Protein AF-A0A954NL88-F1 (afdb_monomer)

Structure (mmCIF, N/CA/C/O backbone):
data_AF-A0A954NL88-F1
#
_entry.id   AF-A0A954NL88-F1
#
loop_
_atom_site.group_PDB
_atom_site.id
_atom_site.type_symbol
_atom_site.label_atom_id
_atom_site.label_alt_id
_atom_site.label_comp_id
_atom_site.label_asym_id
_atom_site.label_entity_id
_atom_site.label_seq_id
_atom_site.pdbx_PDB_ins_code
_atom_site.Cartn_x
_atom_site.Cartn_y
_atom_site.Cartn_z
_atom_site.occupancy
_atom_site.B_iso_or_equiv
_atom_site.auth_seq_id
_atom_site.auth_comp_id
_atom_site.auth_asym_id
_atom_site.auth_atom_id
_atom_site.pdbx_PDB_model_num
ATOM 1 N N . MET A 1 1 ? -33.142 26.966 -63.218 1.00 42.19 1 MET A N 1
ATOM 2 C CA . MET A 1 1 ? -33.470 25.657 -62.617 1.00 42.19 1 MET A CA 1
ATOM 3 C C . MET A 1 1 ? -32.151 24.914 -62.505 1.00 42.19 1 MET A C 1
ATOM 5 O O . MET A 1 1 ? -31.825 24.107 -63.358 1.00 42.19 1 MET A O 1
ATOM 9 N N . GLU A 1 2 ? -31.343 25.291 -61.519 1.00 34.19 2 GLU A N 1
ATOM 10 C CA . GLU A 1 2 ? -30.040 24.679 -61.254 1.00 34.19 2 GLU A CA 1
ATOM 11 C C . GLU A 1 2 ? -30.130 24.055 -59.866 1.00 34.19 2 GLU A C 1
ATOM 13 O O . GLU A 1 2 ? -30.469 24.725 -58.891 1.00 34.19 2 GLU A O 1
ATOM 18 N N . ARG A 1 3 ? -29.964 22.731 -59.816 1.00 39.09 3 ARG A N 1
ATOM 19 C CA . ARG A 1 3 ? -29.959 21.953 -58.579 1.00 39.09 3 ARG A CA 1
ATOM 20 C C . ARG A 1 3 ? -28.646 22.237 -57.861 1.00 39.09 3 ARG A C 1
ATOM 22 O O . ARG A 1 3 ? -27.588 21.865 -58.357 1.00 39.09 3 ARG A O 1
ATOM 29 N N . THR A 1 4 ? -28.728 22.873 -56.702 1.00 38.91 4 THR A N 1
ATOM 30 C CA . THR A 1 4 ? -27.617 22.982 -55.759 1.00 38.91 4 THR A CA 1
ATOM 31 C C . THR A 1 4 ? -27.271 21.598 -55.194 1.00 38.91 4 THR A C 1
ATOM 33 O O . THR A 1 4 ? -28.182 20.835 -54.854 1.00 38.91 4 THR A O 1
ATOM 36 N N . PRO A 1 5 ? -25.978 21.237 -55.103 1.00 39.19 5 PRO A N 1
ATOM 37 C CA . PRO A 1 5 ? -25.562 19.984 -54.494 1.00 39.19 5 PRO A CA 1
ATOM 38 C C . PRO A 1 5 ? -25.794 20.038 -52.979 1.00 39.19 5 PRO A C 1
ATOM 40 O O . PRO A 1 5 ? -25.534 21.040 -52.312 1.00 39.19 5 PRO A O 1
ATOM 43 N N . ARG A 1 6 ? -26.350 18.945 -52.460 1.00 36.62 6 ARG A N 1
ATOM 44 C CA . ARG A 1 6 ? -26.716 18.736 -51.059 1.00 36.62 6 ARG A CA 1
ATOM 45 C C . ARG A 1 6 ? -25.432 18.515 -50.253 1.00 36.62 6 ARG A C 1
ATOM 47 O O . ARG A 1 6 ? -24.749 17.527 -50.494 1.00 36.62 6 ARG A O 1
ATOM 54 N N . ARG A 1 7 ? -25.108 19.443 -49.344 1.00 39.22 7 ARG A N 1
ATOM 55 C CA . ARG A 1 7 ? -24.035 19.281 -48.349 1.00 39.22 7 ARG A CA 1
ATOM 56 C C . ARG A 1 7 ? -24.346 18.074 -47.463 1.00 39.22 7 ARG A C 1
ATOM 58 O O . ARG A 1 7 ? -25.480 17.934 -47.001 1.00 39.22 7 ARG A O 1
ATOM 65 N N . ASP A 1 8 ? -23.348 17.217 -47.293 1.00 43.41 8 ASP A N 1
ATOM 66 C CA . ASP A 1 8 ? -23.372 16.099 -46.359 1.00 43.41 8 ASP A CA 1
ATOM 67 C C . ASP A 1 8 ? -23.259 16.636 -44.923 1.00 43.41 8 ASP A C 1
ATOM 69 O O . ASP A 1 8 ? -22.597 17.645 -44.687 1.00 43.41 8 ASP A O 1
ATOM 73 N N . SER A 1 9 ? -23.971 16.023 -43.980 1.00 39.44 9 SER A N 1
ATOM 74 C CA . SER A 1 9 ? -24.297 16.643 -42.675 1.00 39.44 9 SER A CA 1
ATOM 75 C C . SER A 1 9 ? -23.364 16.212 -41.541 1.00 39.44 9 SER A C 1
ATOM 77 O O . SER A 1 9 ? -23.697 16.420 -40.378 1.00 39.44 9 SER A O 1
ATOM 79 N N . LEU A 1 10 ? -22.242 15.563 -41.859 1.00 41.69 10 LEU A N 1
ATOM 80 C CA . LEU A 1 10 ? -21.414 14.853 -40.877 1.00 41.69 10 LEU A CA 1
ATOM 81 C C . LEU A 1 10 ? -19.963 15.337 -40.775 1.00 41.69 10 LEU A C 1
ATOM 83 O O . LEU A 1 10 ? -19.187 14.705 -40.075 1.00 41.69 10 LEU A O 1
ATOM 87 N N . ASN A 1 11 ? -19.606 16.463 -41.393 1.00 38.25 11 ASN A N 1
ATOM 88 C CA . ASN A 1 11 ? -18.331 17.128 -41.115 1.00 38.25 11 ASN A CA 1
ATOM 89 C C . ASN A 1 11 ? -18.531 18.648 -41.111 1.00 38.25 11 ASN A C 1
ATOM 91 O O . ASN A 1 11 ? -18.667 19.242 -42.186 1.00 38.25 11 ASN A O 1
ATOM 95 N N . PRO A 1 12 ? -18.618 19.299 -39.939 1.00 43.09 12 PRO A N 1
ATOM 96 C CA . PRO A 1 12 ? -18.244 20.698 -39.858 1.00 43.09 12 PRO A CA 1
ATOM 97 C C . PRO A 1 12 ? -16.713 20.766 -39.978 1.00 43.09 12 PRO A C 1
ATOM 99 O O . PRO A 1 12 ? -16.024 19.966 -39.360 1.00 43.09 12 PRO A O 1
ATOM 102 N N . ASP A 1 13 ? -16.213 21.711 -40.770 1.00 41.19 13 ASP A N 1
ATOM 103 C CA . ASP A 1 13 ? -14.803 22.135 -40.833 1.00 41.19 13 ASP A CA 1
ATOM 104 C C . ASP A 1 13 ? -13.942 21.466 -41.934 1.00 41.19 13 ASP A C 1
ATOM 106 O O . ASP A 1 13 ? -13.023 20.695 -41.679 1.00 41.19 13 ASP A O 1
ATOM 110 N N . ASP A 1 14 ? -14.206 21.844 -43.194 1.00 46.69 14 ASP A N 1
ATOM 111 C CA . ASP A 1 14 ? -13.286 21.705 -44.346 1.00 46.69 14 ASP A CA 1
ATOM 112 C C . ASP A 1 14 ? -12.764 23.095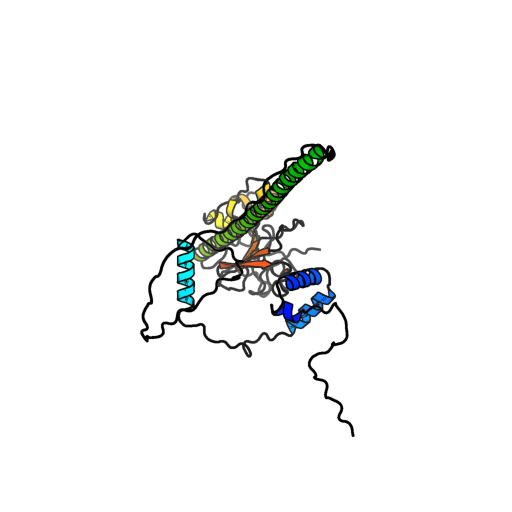 -44.770 1.00 46.69 14 ASP A C 1
ATOM 114 O O . ASP A 1 14 ? -12.783 23.494 -45.937 1.00 46.69 14 ASP A O 1
ATOM 118 N N . ASP A 1 15 ? -12.349 23.889 -43.779 1.00 39.59 15 ASP A N 1
ATOM 119 C CA . ASP A 1 15 ? -12.027 25.304 -43.955 1.00 39.59 15 ASP A CA 1
ATOM 120 C C . ASP A 1 15 ? -10.807 25.699 -43.094 1.00 39.59 15 ASP A C 1
ATOM 122 O O . ASP A 1 15 ? -10.872 26.596 -42.266 1.00 39.59 15 ASP A O 1
ATOM 126 N N . GLY A 1 16 ? -9.666 25.033 -43.296 1.00 42.19 16 GLY A N 1
ATOM 127 C CA . GLY A 1 16 ? -8.336 25.570 -42.982 1.00 42.19 16 GLY A CA 1
ATOM 128 C C . GLY A 1 16 ? -8.066 26.049 -41.549 1.00 42.19 16 GLY A C 1
ATOM 129 O O . GLY A 1 16 ? -7.924 27.246 -41.324 1.00 42.19 16 GLY A O 1
ATOM 130 N N . GLU A 1 17 ? -7.786 25.126 -40.629 1.00 40.44 17 GLU A N 1
ATOM 131 C CA . GLU A 1 17 ? -7.049 25.442 -39.401 1.00 40.44 17 GLU A CA 1
ATOM 132 C C . GLU A 1 17 ? -6.153 24.256 -39.030 1.00 40.44 17 GLU A C 1
ATOM 134 O O . GLU A 1 17 ? -6.605 23.140 -38.805 1.00 40.44 17 GLU A O 1
ATOM 139 N N . ARG A 1 18 ? -4.837 24.472 -39.050 1.00 42.00 18 ARG A N 1
ATOM 140 C CA . ARG A 1 18 ? -3.800 23.437 -38.898 1.00 42.00 18 ARG A CA 1
ATOM 141 C C . ARG A 1 18 ? -3.609 22.991 -37.438 1.00 42.00 18 ARG A C 1
ATOM 143 O O . ARG A 1 18 ? -2.493 22.664 -37.055 1.00 42.00 18 ARG A O 1
ATOM 150 N N . ASP A 1 19 ? -4.671 23.028 -36.636 1.00 52.59 19 ASP A N 1
ATOM 151 C CA . ASP A 1 19 ? -4.602 22.842 -35.181 1.00 52.59 19 ASP A CA 1
ATOM 152 C C . ASP A 1 19 ? -5.817 22.100 -34.580 1.00 52.59 19 ASP A C 1
ATOM 154 O O . ASP A 1 19 ? -6.039 22.136 -33.368 1.00 52.59 19 ASP A O 1
ATOM 158 N N . SER A 1 20 ? -6.614 21.410 -35.406 1.00 64.00 20 SER A N 1
ATOM 159 C CA . SER A 1 20 ? -7.687 20.531 -34.928 1.00 64.00 20 SER A CA 1
ATOM 160 C C . SER A 1 20 ? -7.101 19.207 -34.427 1.00 64.00 20 SER A C 1
ATOM 162 O O . SER A 1 20 ? -6.679 18.365 -35.216 1.00 64.00 20 SER A O 1
ATOM 164 N N . VAL A 1 21 ? -7.060 19.032 -33.110 1.00 79.00 21 VAL A N 1
ATOM 165 C CA . VAL A 1 21 ? -6.617 17.799 -32.445 1.00 79.00 21 VAL A CA 1
ATOM 166 C C . VAL A 1 21 ? -7.677 16.705 -32.610 1.00 79.00 21 VAL A C 1
ATOM 168 O O . VAL A 1 21 ? -8.830 16.928 -32.231 1.00 79.00 21 VAL A O 1
ATOM 171 N N . ASP A 1 22 ? -7.305 15.516 -33.100 1.00 86.38 22 ASP A N 1
ATOM 172 C CA . ASP A 1 22 ? -8.218 14.364 -33.187 1.00 86.38 22 ASP A CA 1
ATOM 173 C C . ASP A 1 22 ? -8.425 13.692 -31.816 1.00 86.38 22 ASP A C 1
ATOM 175 O O . ASP A 1 22 ? -7.926 12.607 -31.512 1.00 86.38 22 ASP A O 1
ATOM 179 N N . LEU A 1 23 ? -9.175 14.370 -30.944 1.00 85.94 23 LEU A N 1
ATOM 180 C CA . LEU A 1 23 ? -9.504 13.869 -29.608 1.00 85.94 23 LEU A CA 1
ATOM 181 C C . LEU A 1 23 ? -10.345 12.589 -29.652 1.00 85.94 23 LEU A C 1
ATOM 183 O O . LEU A 1 23 ? -10.226 11.755 -28.758 1.00 85.94 23 LEU A O 1
ATOM 187 N N . LEU A 1 24 ? -11.203 12.425 -30.663 1.00 83.62 24 LEU A N 1
ATOM 188 C CA . LEU A 1 24 ? -12.045 11.237 -30.784 1.00 83.62 24 LEU A CA 1
ATOM 189 C C . LEU A 1 24 ? -11.204 10.024 -31.190 1.00 83.62 24 LEU A C 1
ATOM 191 O O . LEU A 1 24 ? -11.327 8.970 -30.568 1.00 83.62 24 LEU A O 1
ATOM 195 N N . GLY A 1 25 ? -10.322 10.182 -32.177 1.00 82.19 25 GLY A N 1
ATOM 196 C CA . GLY A 1 25 ? -9.367 9.152 -32.560 1.00 82.19 25 GLY A CA 1
ATOM 197 C C . GLY A 1 25 ? -8.427 8.794 -31.411 1.00 82.19 25 GLY A C 1
ATOM 198 O O . GLY A 1 25 ? -8.223 7.611 -31.139 1.00 82.19 25 GLY A O 1
ATOM 199 N N . TYR A 1 26 ? -7.937 9.788 -30.667 1.00 86.19 26 TYR A N 1
ATOM 200 C CA . TYR A 1 26 ? -7.116 9.565 -29.477 1.00 86.19 26 TYR A CA 1
ATOM 201 C C . TYR A 1 26 ? -7.857 8.741 -28.410 1.00 86.19 26 TYR A C 1
ATOM 203 O O . TYR A 1 26 ? -7.327 7.744 -27.923 1.00 86.19 26 TYR A O 1
ATOM 211 N N . LEU A 1 27 ? -9.108 9.097 -28.090 1.00 84.75 27 LEU A N 1
ATOM 212 C CA . LEU A 1 27 ? -9.925 8.385 -27.096 1.00 84.75 27 LEU A CA 1
ATOM 213 C C . LEU A 1 27 ? -10.297 6.957 -27.523 1.00 84.75 27 LEU A C 1
ATOM 215 O O . LEU A 1 27 ? -10.464 6.089 -26.668 1.00 84.75 27 LEU A O 1
ATOM 219 N N . LEU A 1 28 ? -10.433 6.706 -28.827 1.00 83.19 28 LEU A N 1
ATOM 220 C CA . LEU A 1 28 ? -10.730 5.383 -29.383 1.00 83.19 28 LEU A CA 1
ATOM 221 C C . LEU A 1 28 ? -9.468 4.556 -29.684 1.00 83.19 28 LEU A C 1
ATOM 223 O O . LEU A 1 28 ? -9.587 3.423 -30.149 1.00 83.19 28 LEU A O 1
ATOM 227 N N . GLY A 1 29 ? -8.271 5.104 -29.444 1.00 81.44 29 GLY A N 1
ATOM 228 C CA . GLY A 1 29 ? -7.002 4.457 -29.789 1.00 81.44 29 GLY A CA 1
ATOM 229 C C . GLY A 1 29 ? -6.796 4.272 -31.298 1.00 81.44 29 GLY A C 1
ATOM 230 O O . GLY A 1 29 ? -6.080 3.365 -31.713 1.00 81.44 29 GLY A O 1
ATOM 231 N N . ALA A 1 30 ? -7.447 5.099 -32.119 1.00 85.12 30 ALA A N 1
ATOM 232 C CA . ALA A 1 30 ? -7.392 5.073 -33.582 1.00 85.12 30 ALA A CA 1
ATOM 233 C C . ALA A 1 30 ? -6.325 6.020 -34.172 1.00 85.12 30 ALA A C 1
ATOM 235 O O . ALA A 1 30 ? -6.256 6.185 -35.388 1.00 85.12 30 ALA A O 1
ATOM 236 N N . VAL A 1 31 ? -5.509 6.625 -33.309 1.00 86.69 31 VAL A N 1
ATOM 237 C CA . VAL A 1 31 ? -4.417 7.547 -33.642 1.00 86.69 31 VAL A CA 1
ATOM 238 C C . VAL A 1 31 ? -3.075 6.820 -33.536 1.00 86.69 31 VAL A C 1
ATOM 240 O O . VAL A 1 31 ? -2.928 5.886 -32.742 1.00 86.69 31 VAL A O 1
ATOM 243 N N . ASP A 1 32 ? -2.093 7.210 -34.351 1.00 84.81 32 ASP A N 1
ATOM 244 C CA . ASP A 1 32 ? -0.770 6.591 -34.309 1.00 84.81 32 ASP A CA 1
ATOM 245 C C . ASP A 1 32 ? 0.010 6.952 -33.023 1.00 84.81 32 ASP A C 1
ATOM 247 O O . ASP A 1 32 ? -0.321 7.915 -32.331 1.00 84.81 32 ASP A O 1
ATOM 251 N N . PRO A 1 33 ? 1.046 6.180 -32.645 1.00 76.50 33 PRO A N 1
ATOM 252 C CA . PRO A 1 33 ? 1.733 6.372 -31.367 1.00 76.50 33 PRO A CA 1
ATOM 253 C C . PRO A 1 33 ? 2.448 7.722 -31.211 1.00 76.50 33 PRO A C 1
ATOM 255 O O . PRO A 1 33 ? 2.647 8.171 -30.082 1.00 76.50 33 PRO A O 1
ATOM 258 N N . GLU A 1 34 ? 2.885 8.337 -32.312 1.00 77.62 34 GLU A N 1
ATOM 259 C CA . GLU A 1 34 ? 3.596 9.617 -32.298 1.00 77.62 34 GLU A CA 1
ATOM 260 C C . GLU A 1 34 ? 2.597 10.760 -32.096 1.00 77.62 34 GLU A C 1
ATOM 262 O O . GLU A 1 34 ? 2.771 11.585 -31.197 1.00 77.62 34 GLU A O 1
ATOM 267 N N . GLU A 1 35 ? 1.490 10.726 -32.837 1.00 79.25 35 GLU A N 1
ATOM 268 C CA . GLU A 1 35 ? 0.382 11.667 -32.685 1.00 79.25 35 GLU A CA 1
ATOM 269 C C . GLU A 1 35 ? -0.291 11.523 -31.305 1.00 79.25 35 GLU A C 1
ATOM 271 O O . GLU A 1 35 ? -0.556 12.517 -30.630 1.00 79.25 35 GLU A O 1
ATOM 276 N N . ALA A 1 36 ? -0.461 10.302 -30.789 1.00 75.69 36 ALA A N 1
ATOM 277 C CA . ALA A 1 36 ? -1.014 10.077 -29.453 1.00 75.69 36 ALA A CA 1
ATOM 278 C C . ALA A 1 36 ? -0.148 10.704 -28.344 1.00 75.69 36 ALA A C 1
ATOM 280 O O . ALA A 1 36 ? -0.680 11.265 -27.382 1.00 75.69 36 ALA A O 1
ATOM 281 N N . ALA A 1 37 ? 1.181 10.650 -28.478 1.00 78.94 37 ALA A N 1
ATOM 282 C CA . ALA A 1 37 ? 2.097 11.283 -27.533 1.00 78.94 37 ALA A CA 1
ATOM 283 C C . ALA A 1 37 ? 2.012 12.819 -27.583 1.00 78.94 37 ALA A C 1
ATOM 285 O O . ALA A 1 37 ? 2.081 13.477 -26.541 1.00 78.94 37 ALA A O 1
ATOM 286 N N . GLU A 1 38 ? 1.823 13.396 -28.772 1.00 83.44 38 GLU A N 1
ATOM 287 C CA . GLU A 1 38 ? 1.632 14.837 -28.952 1.00 83.44 38 GLU A CA 1
ATOM 288 C C . GLU A 1 38 ? 0.308 15.321 -28.340 1.00 83.44 38 GLU A C 1
ATOM 290 O O . GLU A 1 38 ? 0.279 16.315 -27.605 1.00 83.44 38 GLU A O 1
ATOM 295 N N . ILE A 1 39 ? -0.783 14.586 -28.578 1.00 85.19 39 ILE A N 1
ATOM 296 C CA . ILE A 1 39 ? -2.105 14.884 -28.014 1.00 85.19 39 ILE A CA 1
ATOM 297 C C . ILE A 1 39 ? -2.073 14.783 -26.485 1.00 85.19 39 ILE A C 1
ATOM 299 O O . ILE A 1 39 ? -2.575 15.679 -25.800 1.00 85.19 39 ILE A O 1
ATOM 303 N N . ALA A 1 40 ? -1.420 13.753 -25.937 1.00 80.69 40 ALA A N 1
ATOM 304 C CA . ALA A 1 40 ? -1.240 13.594 -24.496 1.00 80.69 40 ALA A CA 1
ATOM 305 C C . ALA A 1 40 ? -0.491 14.786 -23.872 1.00 80.69 40 ALA A C 1
ATOM 307 O O . ALA A 1 40 ? -0.949 15.349 -22.876 1.00 80.69 40 ALA A O 1
ATOM 308 N N . ALA A 1 41 ? 0.606 15.239 -24.490 1.00 84.81 41 ALA A N 1
ATOM 309 C CA . ALA A 1 41 ? 1.366 16.396 -24.013 1.00 84.81 41 ALA A CA 1
ATOM 310 C C . ALA A 1 41 ? 0.550 17.707 -24.061 1.00 84.81 41 ALA A C 1
ATOM 312 O O . ALA A 1 41 ? 0.665 18.556 -23.172 1.00 84.81 41 ALA A O 1
ATOM 313 N N . ARG A 1 42 ? -0.313 17.878 -25.074 1.00 82.44 42 ARG A N 1
ATOM 314 C CA . ARG A 1 42 ? -1.217 19.039 -25.181 1.00 82.44 42 ARG A CA 1
ATOM 315 C C . ARG A 1 42 ? -2.315 19.016 -24.116 1.00 82.44 42 ARG A C 1
ATOM 317 O O . ARG A 1 42 ? -2.584 20.056 -23.515 1.00 82.44 42 ARG A O 1
ATOM 324 N N . LEU A 1 43 ? -2.895 17.851 -23.825 1.00 86.94 43 LEU A N 1
ATOM 325 C CA . LEU A 1 43 ? -3.908 17.676 -22.772 1.00 86.94 43 LEU A CA 1
ATOM 326 C C . LEU A 1 43 ? -3.376 17.992 -21.361 1.00 86.94 43 LEU A C 1
ATOM 328 O O . LEU A 1 43 ? -4.146 18.399 -20.485 1.00 86.94 43 LEU A O 1
ATOM 332 N N . GLU A 1 44 ? -2.069 17.854 -21.120 1.00 79.81 44 GLU A N 1
ATOM 333 C CA . GLU A 1 44 ? -1.438 18.270 -19.859 1.00 79.81 44 GLU A CA 1
ATOM 334 C C . GLU A 1 44 ? -1.425 19.797 -19.694 1.00 79.81 44 GLU A C 1
ATOM 336 O O . GLU A 1 44 ? -1.680 20.312 -18.601 1.00 79.81 44 GLU A O 1
ATOM 341 N N . CYS A 1 45 ? -1.175 20.531 -20.779 1.00 80.69 45 CYS A N 1
ATOM 342 C CA . CYS A 1 45 ? -0.986 21.981 -20.740 1.00 80.69 45 CYS A CA 1
ATOM 343 C C . CYS A 1 45 ? -2.283 22.783 -20.937 1.00 80.69 45 CYS A C 1
ATOM 345 O O . CYS A 1 45 ? -2.355 23.923 -20.474 1.00 80.69 45 CYS A O 1
ATOM 347 N N . ASP A 1 46 ? -3.299 22.212 -21.595 1.00 87.12 46 ASP A N 1
ATOM 348 C CA . ASP A 1 46 ? -4.529 22.916 -21.972 1.00 87.12 46 ASP A CA 1
ATOM 349 C C . ASP A 1 46 ? -5.774 22.393 -21.215 1.00 87.12 46 ASP A C 1
ATOM 351 O O . ASP A 1 46 ? -6.271 21.297 -21.498 1.00 87.12 46 ASP A O 1
ATOM 355 N N . PRO A 1 47 ? -6.324 23.167 -20.255 1.00 81.06 47 PRO A N 1
ATOM 356 C CA . PRO A 1 47 ? -7.521 22.773 -19.515 1.00 81.06 47 PRO A CA 1
ATOM 357 C C . PRO A 1 47 ? -8.805 22.788 -20.362 1.00 81.06 47 PRO A C 1
ATOM 359 O O . PRO A 1 47 ? -9.730 22.043 -20.049 1.00 81.06 47 PRO A O 1
ATOM 362 N N . VAL A 1 48 ? -8.881 23.597 -21.425 1.00 82.38 48 VAL A N 1
ATOM 363 C CA . VAL A 1 48 ? -10.059 23.667 -22.309 1.00 82.38 48 VAL A CA 1
ATOM 364 C C . VAL A 1 48 ? -10.116 22.435 -23.207 1.00 82.38 48 VAL A C 1
ATOM 366 O O . VAL A 1 48 ? -11.184 21.849 -23.393 1.00 82.38 48 VAL A O 1
ATOM 369 N N . LEU A 1 49 ? -8.959 22.012 -23.720 1.00 82.81 49 LEU A N 1
ATOM 370 C CA . LEU A 1 49 ? -8.824 20.790 -24.514 1.00 82.81 49 LEU A CA 1
ATOM 371 C C . LEU A 1 49 ? -9.157 19.539 -23.685 1.00 82.81 49 LEU A C 1
ATOM 373 O O . LEU A 1 49 ? -9.793 18.608 -24.178 1.00 82.81 49 LEU A O 1
ATOM 377 N N . ARG A 1 50 ? -8.796 19.547 -22.397 1.00 82.19 50 ARG A N 1
ATOM 378 C CA . ARG A 1 50 ? -9.159 18.489 -21.447 1.00 82.19 50 ARG A CA 1
ATOM 379 C C . ARG A 1 50 ? -10.668 18.393 -21.239 1.00 82.19 50 ARG A C 1
ATOM 381 O O . ARG A 1 50 ? -11.234 17.319 -21.391 1.00 82.19 50 ARG A O 1
ATOM 388 N N . GLU A 1 51 ? -11.331 19.524 -21.001 1.00 81.88 51 GLU A N 1
ATOM 389 C CA . GLU A 1 51 ? -12.790 19.560 -20.849 1.00 81.88 51 GLU A CA 1
ATOM 390 C C . GLU A 1 51 ? -13.510 19.088 -22.128 1.00 81.88 51 GLU A C 1
ATOM 392 O O . GLU A 1 51 ? -14.542 18.419 -22.073 1.00 81.88 51 GLU A O 1
ATOM 397 N N . GLN A 1 52 ? -12.961 19.403 -23.306 1.00 81.12 52 GLN A N 1
ATOM 398 C CA . GLN A 1 52 ? -13.458 18.890 -24.585 1.00 81.12 52 GLN A CA 1
ATOM 399 C C . GLN A 1 52 ? -13.347 17.363 -24.680 1.00 81.12 52 GLN A C 1
ATOM 401 O O . GLN A 1 52 ? -14.330 16.719 -25.054 1.00 81.12 52 GLN A O 1
ATOM 406 N N . ALA A 1 53 ? -12.199 16.789 -24.310 1.00 84.00 53 ALA A N 1
ATOM 407 C CA . ALA A 1 53 ? -11.998 15.342 -24.280 1.00 84.00 53 ALA A CA 1
ATOM 408 C C . ALA A 1 53 ? -12.965 14.657 -23.299 1.00 84.00 53 ALA A C 1
ATOM 410 O O . ALA A 1 53 ? -13.597 13.662 -23.656 1.00 84.00 53 ALA A O 1
ATOM 411 N N . ASP A 1 54 ? -13.169 15.238 -22.114 1.00 80.62 54 ASP A N 1
ATOM 412 C CA . ASP A 1 54 ? -14.098 14.719 -21.105 1.00 80.62 54 ASP A CA 1
ATOM 413 C C . ASP A 1 54 ? -15.549 14.716 -21.603 1.00 80.62 54 ASP A C 1
ATOM 415 O O . ASP A 1 54 ? -16.275 13.737 -21.411 1.00 80.62 54 ASP A O 1
ATOM 419 N N . ARG A 1 55 ? -15.982 15.777 -22.301 1.00 85.88 55 ARG A N 1
ATOM 420 C CA . ARG A 1 55 ? -17.322 15.831 -22.913 1.00 85.88 55 ARG A CA 1
ATOM 421 C C . ARG A 1 55 ? -17.513 14.755 -23.977 1.00 85.88 55 ARG A C 1
ATOM 423 O O . ARG A 1 55 ? -18.578 14.140 -24.024 1.00 85.88 55 ARG A O 1
ATOM 430 N N . ILE A 1 56 ? -16.503 14.52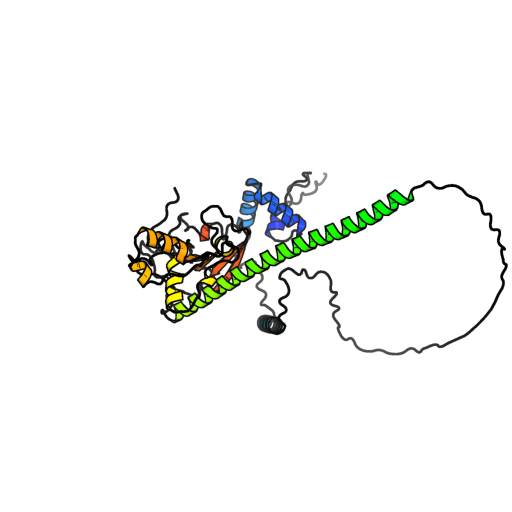4 -24.817 1.00 84.75 56 ILE A N 1
ATOM 431 C CA . ILE A 1 56 ? -16.549 13.482 -25.850 1.00 84.75 56 ILE A CA 1
ATOM 432 C C . ILE A 1 56 ? -16.611 12.106 -25.183 1.00 84.75 56 ILE A C 1
ATOM 434 O O . ILE A 1 56 ? -17.509 11.323 -25.489 1.00 84.75 56 ILE A O 1
ATOM 438 N N . TYR A 1 57 ? -15.743 11.841 -24.207 1.00 78.50 57 TYR A N 1
ATOM 439 C CA . TYR A 1 57 ? -15.726 10.581 -23.469 1.00 78.50 57 TYR A CA 1
ATOM 440 C C . TYR A 1 57 ? -17.046 10.306 -22.729 1.00 78.50 57 TYR A C 1
ATOM 442 O O . TYR A 1 57 ? -17.558 9.186 -22.745 1.00 78.50 57 TYR A O 1
ATOM 450 N N . ALA A 1 58 ? -17.650 11.328 -22.114 1.00 79.75 58 ALA A N 1
ATOM 451 C CA . ALA A 1 58 ? -18.952 11.219 -21.454 1.00 79.75 58 ALA A CA 1
ATOM 452 C C . ALA A 1 58 ? -20.100 10.887 -22.425 1.00 79.75 58 ALA A C 1
ATOM 454 O O . ALA A 1 58 ? -21.111 10.329 -22.002 1.00 79.75 58 ALA A O 1
ATOM 455 N N . SER A 1 59 ? -19.943 11.211 -23.712 1.00 83.62 59 SER A N 1
ATOM 456 C CA . SER A 1 59 ? -20.931 10.920 -24.756 1.00 83.62 59 SER A CA 1
ATOM 457 C C . SER A 1 59 ? -20.799 9.524 -25.379 1.00 83.62 59 SER A C 1
ATOM 459 O O . SER A 1 59 ? -21.698 9.107 -26.110 1.00 83.62 59 SER A O 1
ATOM 461 N N . LEU A 1 60 ? -19.714 8.790 -25.093 1.00 81.12 60 LEU A N 1
ATOM 462 C CA . LEU A 1 60 ? -19.505 7.448 -25.637 1.00 81.12 60 LEU A CA 1
ATOM 463 C C . LEU A 1 60 ? -20.505 6.440 -25.038 1.00 81.12 60 LEU A C 1
ATOM 465 O O . LEU A 1 60 ? -20.789 6.488 -23.837 1.00 81.12 60 LEU A O 1
ATOM 469 N N . PRO A 1 61 ? -21.042 5.505 -25.845 1.00 75.50 61 PRO A N 1
ATOM 470 C CA . PRO A 1 61 ? -21.993 4.503 -25.375 1.00 75.50 61 PRO A CA 1
ATOM 471 C C . PRO A 1 61 ? -21.340 3.564 -24.350 1.00 75.50 61 PRO A C 1
ATOM 473 O O . PRO A 1 61 ? -20.323 2.934 -24.627 1.00 75.50 61 PRO A O 1
ATOM 476 N N . ARG A 1 62 ? -21.944 3.464 -23.157 1.00 66.38 62 ARG A N 1
ATOM 477 C CA . ARG A 1 62 ? -21.449 2.649 -22.027 1.00 66.38 62 ARG A CA 1
ATOM 478 C C . ARG A 1 62 ? -22.237 1.358 -21.790 1.00 66.38 62 ARG A C 1
ATOM 480 O O . ARG A 1 62 ? -21.924 0.627 -20.859 1.00 66.38 62 ARG A O 1
ATOM 487 N N . SER A 1 63 ? -23.286 1.103 -22.571 1.00 59.25 63 SER A N 1
ATOM 488 C CA . SER A 1 63 ? -24.116 -0.095 -22.430 1.00 59.25 63 SER A CA 1
ATOM 489 C C . SER A 1 63 ? -23.661 -1.211 -23.371 1.00 59.25 63 SER A C 1
ATOM 491 O O . SER A 1 63 ? -23.289 -0.964 -24.519 1.00 59.25 63 SER A O 1
ATOM 493 N N . ASP A 1 64 ? -23.791 -2.453 -22.902 1.00 56.62 64 ASP A N 1
ATOM 494 C CA . ASP A 1 64 ? -23.591 -3.693 -23.675 1.00 56.62 64 ASP A CA 1
ATOM 495 C C . ASP A 1 64 ? -24.522 -3.825 -24.895 1.00 56.62 64 ASP A C 1
ATOM 497 O O . ASP A 1 64 ? -24.373 -4.736 -25.703 1.00 56.62 64 ASP A O 1
ATOM 501 N N . GLU A 1 65 ? -25.487 -2.918 -25.057 1.00 58.09 65 GLU A N 1
ATOM 502 C CA . GLU A 1 65 ? -26.527 -2.974 -26.089 1.00 58.09 65 GLU A CA 1
ATOM 503 C C . GLU A 1 65 ? -25.981 -2.861 -27.524 1.00 58.09 65 GLU A C 1
ATOM 505 O O . GLU A 1 65 ? -26.662 -3.255 -28.469 1.00 58.09 65 GLU A O 1
ATOM 510 N N . TYR A 1 66 ? -24.752 -2.356 -27.689 1.00 48.53 66 TYR A N 1
ATOM 511 C CA . TYR A 1 66 ? -24.109 -2.140 -28.993 1.00 48.53 66 TYR A CA 1
ATOM 512 C C . TYR A 1 66 ? -22.820 -2.945 -29.208 1.00 48.53 66 TYR A C 1
ATOM 514 O O . TYR A 1 66 ? -22.299 -2.965 -30.325 1.00 48.53 66 TYR A O 1
ATOM 522 N N . TRP A 1 67 ? -22.313 -3.633 -28.182 1.00 54.78 67 TRP A N 1
ATOM 523 C CA . TRP A 1 67 ? -21.112 -4.455 -28.303 1.00 54.78 67 TRP A CA 1
ATOM 524 C C . TRP A 1 67 ? -21.505 -5.862 -28.749 1.00 54.78 67 TRP A C 1
ATOM 526 O O . TRP A 1 67 ? -22.273 -6.563 -28.091 1.00 54.78 67 TRP A O 1
ATOM 536 N N . SER A 1 68 ? -20.994 -6.288 -29.905 1.00 56.53 68 SER A N 1
ATOM 537 C CA . SER A 1 68 ? -21.158 -7.672 -30.343 1.00 56.53 68 SER A CA 1
ATOM 538 C C . SER A 1 68 ? -20.313 -8.572 -29.443 1.00 56.53 68 SER A C 1
ATOM 540 O O . SER A 1 68 ? -19.104 -8.699 -29.609 1.00 56.53 68 SER A O 1
ATOM 542 N N . ASN A 1 69 ? -20.965 -9.191 -28.460 1.00 56.25 69 ASN A N 1
ATOM 543 C CA . ASN A 1 69 ? -20.389 -10.248 -27.636 1.00 56.25 69 ASN A CA 1
ATOM 544 C C . ASN A 1 69 ? -20.262 -11.528 -28.472 1.00 56.25 69 ASN A C 1
ATOM 546 O O . ASN A 1 69 ? -21.009 -12.490 -28.283 1.00 56.25 69 ASN A O 1
ATOM 550 N N . GLU A 1 70 ? -19.357 -11.531 -29.449 1.00 69.50 70 GLU A N 1
ATOM 551 C CA . GLU A 1 70 ? -18.971 -12.763 -30.123 1.00 69.50 70 GLU A CA 1
ATOM 552 C C . GLU A 1 70 ? -18.275 -13.652 -29.081 1.00 69.50 70 GLU A C 1
ATOM 554 O O . GLU A 1 70 ? -17.283 -13.228 -28.477 1.00 69.50 70 GLU A O 1
ATOM 559 N N . PRO A 1 71 ? -18.811 -14.851 -28.782 1.00 67.44 71 PRO A N 1
ATOM 560 C CA . PRO A 1 71 ? -18.209 -15.710 -27.780 1.00 67.44 71 PRO A CA 1
ATOM 561 C C . PRO A 1 71 ? -16.771 -16.034 -28.201 1.00 67.44 71 PRO A C 1
ATOM 563 O O . PRO A 1 71 ? -16.527 -16.325 -29.378 1.00 67.44 71 PRO A O 1
ATOM 566 N N . PRO A 1 72 ? -15.807 -16.001 -27.264 1.00 76.94 72 PRO A N 1
ATOM 567 C CA . PRO A 1 72 ? -14.426 -16.295 -27.597 1.00 76.94 72 PRO A CA 1
ATOM 568 C C . PRO A 1 72 ? -14.326 -17.702 -28.208 1.00 76.94 72 PRO A C 1
ATOM 570 O O . PRO A 1 72 ? -15.082 -18.600 -27.816 1.00 76.94 72 PRO A O 1
ATOM 573 N N . PRO A 1 73 ? -13.385 -17.932 -29.143 1.00 85.56 73 PRO A N 1
ATOM 574 C CA . PRO A 1 73 ? -13.172 -19.248 -29.721 1.00 85.56 73 PRO A CA 1
ATOM 575 C C . PRO A 1 73 ? -13.007 -20.314 -28.626 1.00 85.56 73 PRO A C 1
ATOM 577 O O . PRO A 1 73 ? -12.306 -20.074 -27.635 1.00 85.56 73 PRO A O 1
ATOM 580 N N . PRO A 1 74 ? -13.613 -21.502 -28.787 1.00 81.06 74 PRO A N 1
ATOM 581 C CA . PRO A 1 74 ? -13.507 -22.561 -27.793 1.00 81.06 74 PRO A CA 1
ATOM 582 C C . PRO A 1 74 ? -12.039 -22.933 -27.551 1.00 81.06 74 PRO A C 1
ATOM 584 O O . PRO A 1 74 ? -11.247 -23.051 -28.489 1.00 81.06 74 PRO A O 1
ATOM 587 N N . GLY A 1 75 ? -11.669 -23.094 -26.279 1.00 84.88 75 GLY A N 1
ATOM 588 C CA . GLY A 1 75 ? -10.302 -23.419 -25.866 1.00 84.88 75 GLY A CA 1
ATOM 589 C C . GLY A 1 75 ? -9.312 -22.249 -25.924 1.00 84.88 75 GLY A C 1
ATOM 590 O O . GLY A 1 75 ? -8.117 -22.469 -25.742 1.00 84.88 75 GLY A O 1
ATOM 591 N N . LEU A 1 76 ? -9.759 -21.006 -26.166 1.00 80.25 76 LEU A N 1
ATOM 592 C CA . LEU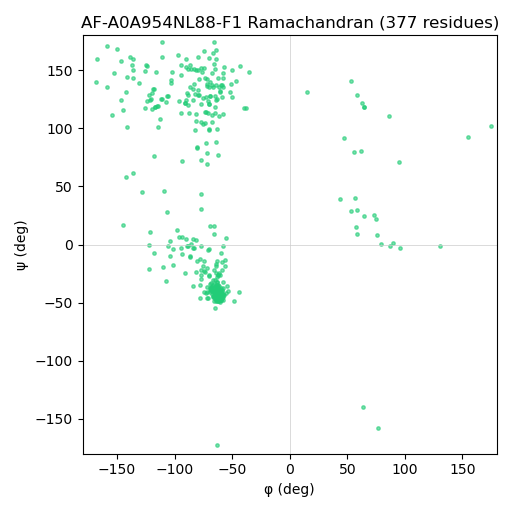 A 1 76 ? -8.887 -19.829 -26.068 1.00 80.25 76 LEU A CA 1
ATOM 593 C C . LEU A 1 76 ? -8.287 -19.701 -24.661 1.00 80.25 76 LEU A C 1
ATOM 595 O O . LEU A 1 76 ? -7.085 -19.500 -24.539 1.00 80.25 76 LEU A O 1
ATOM 599 N N . ALA A 1 77 ? -9.102 -19.869 -23.616 1.00 80.69 77 ALA A N 1
ATOM 600 C CA . ALA A 1 77 ? -8.640 -19.822 -22.228 1.00 80.69 77 ALA A CA 1
ATOM 601 C C . ALA A 1 77 ? -7.572 -20.892 -21.954 1.00 80.69 77 ALA A C 1
ATOM 603 O O . ALA A 1 77 ? -6.495 -20.568 -21.461 1.00 80.69 77 ALA A O 1
ATOM 604 N N . ASP A 1 78 ? -7.825 -22.132 -22.378 1.00 85.12 78 ASP A N 1
ATOM 605 C CA . ASP A 1 78 ? -6.898 -23.254 -22.197 1.00 85.12 78 ASP A CA 1
ATOM 606 C C . ASP A 1 78 ? -5.575 -23.028 -22.939 1.00 85.12 78 ASP A C 1
ATOM 608 O O . ASP A 1 78 ? -4.498 -23.283 -22.408 1.00 85.12 78 ASP A O 1
ATOM 612 N N . ARG A 1 79 ? -5.636 -22.495 -24.165 1.00 79.75 79 ARG A N 1
ATOM 613 C CA . ARG A 1 79 ? -4.446 -22.168 -24.962 1.00 79.75 79 ARG A CA 1
ATOM 614 C C . ARG A 1 79 ? -3.651 -21.007 -24.372 1.00 79.75 79 ARG A C 1
ATOM 616 O O . ARG A 1 79 ? -2.425 -21.029 -24.437 1.00 79.75 79 ARG A O 1
ATOM 623 N N . THR A 1 80 ? -4.329 -20.010 -23.811 1.00 83.19 80 THR A N 1
ATOM 624 C CA . THR A 1 80 ? -3.685 -18.886 -23.122 1.00 83.19 80 THR A CA 1
ATOM 625 C C . THR A 1 80 ? -3.011 -19.358 -21.836 1.00 83.19 80 THR A C 1
ATOM 627 O O . THR A 1 80 ? -1.865 -18.992 -21.591 1.00 83.19 80 THR A O 1
ATOM 630 N N . LEU A 1 81 ? -3.667 -20.228 -21.062 1.00 84.38 81 LEU A N 1
ATOM 631 C CA . LEU A 1 81 ? -3.095 -20.844 -19.861 1.00 84.38 81 LEU A CA 1
ATOM 632 C C . LEU A 1 81 ? -1.881 -21.717 -20.194 1.00 84.38 81 LEU A C 1
ATOM 634 O O . LEU A 1 81 ? -0.824 -21.525 -19.604 1.00 84.38 81 LEU A O 1
ATOM 638 N N . ALA A 1 82 ? -1.975 -22.579 -21.208 1.00 81.50 82 ALA A N 1
ATOM 639 C CA . ALA A 1 82 ? -0.841 -23.381 -21.671 1.00 81.50 82 ALA A CA 1
ATOM 640 C C . ALA A 1 82 ? 0.322 -22.511 -22.194 1.00 81.50 82 ALA A C 1
ATOM 642 O O . ALA A 1 82 ? 1.496 -22.837 -22.012 1.00 81.50 82 ALA A O 1
ATOM 643 N N . GLY A 1 83 ? 0.010 -21.377 -22.831 1.00 81.62 83 GLY A N 1
ATOM 644 C CA . GLY A 1 83 ? 1.003 -20.385 -23.245 1.00 81.62 83 GLY A CA 1
ATOM 645 C C . GLY A 1 83 ? 1.700 -19.711 -22.060 1.00 81.62 83 GLY A C 1
ATOM 646 O O . GLY A 1 83 ? 2.917 -19.533 -22.090 1.00 81.62 83 GLY A O 1
ATOM 647 N N . LEU A 1 84 ? 0.952 -19.382 -21.003 1.00 81.12 84 LEU A N 1
ATOM 648 C CA . LEU A 1 84 ? 1.490 -18.833 -19.756 1.00 81.12 84 LEU A CA 1
ATOM 649 C C . LEU A 1 84 ? 2.376 -19.850 -19.030 1.00 81.12 84 LEU A C 1
ATOM 651 O O . LEU A 1 84 ? 3.484 -19.500 -18.637 1.00 81.12 84 LEU A O 1
ATOM 655 N N . GLU A 1 85 ? 1.943 -21.105 -18.920 1.00 81.88 85 GLU A N 1
ATOM 656 C CA . GLU A 1 85 ? 2.745 -22.199 -18.353 1.00 81.88 85 GLU A CA 1
ATOM 657 C C . GLU A 1 85 ? 4.063 -22.374 -19.120 1.00 81.88 85 GLU A C 1
ATOM 659 O O . GLU A 1 85 ? 5.139 -22.395 -18.523 1.00 81.88 85 GLU A O 1
ATOM 664 N N . SER A 1 86 ? 4.012 -22.365 -20.456 1.00 74.50 86 SER A N 1
ATOM 665 C CA . SER A 1 86 ? 5.214 -22.434 -21.292 1.00 74.50 86 SER A CA 1
ATOM 666 C C . SER A 1 86 ? 6.145 -21.226 -21.117 1.00 74.50 86 SER A C 1
ATOM 668 O O . SER A 1 86 ? 7.363 -21.386 -21.230 1.00 74.50 86 SER A O 1
ATOM 670 N N . LEU A 1 87 ? 5.611 -20.023 -20.883 1.00 75.38 87 LEU A N 1
ATOM 671 C CA . LEU A 1 87 ? 6.387 -18.799 -20.633 1.00 75.38 87 LEU A CA 1
ATOM 672 C C . LEU A 1 87 ? 7.050 -18.806 -19.251 1.00 75.38 87 LEU A C 1
ATOM 674 O O . LEU A 1 87 ? 8.183 -18.338 -19.109 1.00 75.38 87 LEU A O 1
ATOM 678 N N . LEU A 1 88 ? 6.360 -19.365 -18.256 1.00 76.69 88 LEU A N 1
ATOM 679 C CA . LEU A 1 88 ? 6.876 -19.569 -16.905 1.00 76.69 88 LEU A CA 1
ATOM 680 C C . LEU A 1 88 ? 8.022 -20.593 -16.906 1.00 76.69 88 LEU A C 1
ATOM 682 O O . LEU A 1 88 ? 9.079 -20.316 -16.340 1.00 76.69 88 LEU A O 1
ATOM 686 N N . ASP A 1 89 ? 7.865 -21.709 -17.625 1.00 75.25 89 ASP A N 1
ATOM 687 C CA . ASP A 1 89 ? 8.883 -22.766 -17.726 1.00 75.25 89 ASP A CA 1
ATOM 688 C C . ASP A 1 89 ? 10.129 -22.340 -18.512 1.00 75.25 89 ASP A C 1
ATOM 690 O O . ASP A 1 89 ? 11.249 -22.755 -18.210 1.00 75.25 89 ASP A O 1
ATOM 694 N N . SER A 1 90 ? 9.962 -21.493 -19.529 1.00 71.06 90 SER A N 1
ATOM 695 C CA . SER A 1 90 ? 11.083 -21.021 -20.349 1.00 71.06 90 SER A CA 1
ATOM 696 C C . SER A 1 90 ? 11.835 -19.833 -19.738 1.00 71.06 90 SER A C 1
ATOM 698 O O . SER A 1 90 ? 12.845 -19.404 -20.304 1.00 71.06 90 SER A O 1
ATOM 700 N N . GLY A 1 91 ? 11.383 -19.302 -18.590 1.00 55.66 91 GLY A N 1
ATOM 701 C CA . GLY A 1 91 ? 12.021 -18.186 -17.875 1.00 55.66 91 GLY A CA 1
ATOM 702 C C . GLY A 1 91 ? 12.166 -16.912 -18.716 1.00 55.66 91 GLY A C 1
ATOM 703 O O . GLY A 1 91 ? 12.942 -16.015 -18.381 1.00 55.66 91 GLY A O 1
ATOM 704 N N . LYS A 1 92 ? 11.454 -16.843 -19.842 1.00 54.84 92 LYS A N 1
ATOM 705 C CA . LYS A 1 92 ? 11.603 -15.828 -20.876 1.00 54.84 92 LYS A CA 1
ATOM 706 C C . LYS A 1 92 ? 10.290 -15.075 -20.964 1.00 54.84 92 LYS A C 1
ATOM 708 O O . LYS A 1 92 ? 9.505 -15.289 -21.876 1.00 54.84 92 LYS A O 1
ATOM 713 N N . VAL A 1 93 ? 10.053 -14.198 -19.994 1.00 51.22 93 VAL A N 1
ATOM 714 C CA . VAL A 1 93 ? 8.965 -13.222 -20.080 1.00 51.22 93 VAL A CA 1
ATOM 715 C C . VAL A 1 93 ? 9.338 -12.249 -21.206 1.00 51.22 93 VAL A C 1
ATOM 717 O O . VAL A 1 93 ? 10.339 -11.538 -21.066 1.00 51.22 93 VAL A O 1
ATOM 720 N N . PRO A 1 94 ? 8.637 -12.233 -22.357 1.00 49.31 94 PRO A N 1
ATOM 721 C CA . PRO A 1 94 ? 8.872 -11.200 -23.349 1.00 49.31 94 PRO A CA 1
ATOM 722 C C . PRO A 1 94 ? 8.523 -9.844 -22.721 1.00 49.31 94 PRO A C 1
ATOM 724 O O . PRO A 1 94 ? 7.578 -9.760 -21.933 1.00 49.31 94 PRO A O 1
ATOM 727 N N . PRO A 1 95 ? 9.271 -8.775 -23.034 1.00 41.19 95 PRO A N 1
ATOM 728 C CA . PRO A 1 95 ? 8.906 -7.447 -22.572 1.00 41.19 95 PRO A CA 1
ATOM 729 C C . PRO A 1 95 ? 7.502 -7.107 -23.086 1.00 41.19 95 PRO A C 1
ATOM 731 O O . PRO A 1 95 ? 7.231 -7.188 -24.287 1.00 41.19 95 PRO A O 1
ATOM 734 N N . VAL A 1 96 ? 6.609 -6.723 -22.172 1.00 44.53 96 VAL A N 1
ATOM 735 C CA . VAL A 1 96 ? 5.334 -6.095 -22.528 1.00 44.53 96 VAL A CA 1
ATOM 736 C C . VAL A 1 96 ? 5.683 -4.795 -23.254 1.00 44.53 96 VAL A C 1
ATOM 738 O O . VAL A 1 96 ? 6.290 -3.903 -22.667 1.00 44.53 96 VAL A O 1
ATOM 741 N N . GLY A 1 97 ? 5.407 -4.750 -24.559 1.00 42.22 97 GLY A N 1
ATOM 742 C CA . GLY A 1 97 ? 5.802 -3.652 -25.449 1.00 42.22 97 GLY A CA 1
ATOM 743 C C . GLY A 1 97 ? 6.489 -4.073 -26.754 1.00 42.22 97 GLY A C 1
ATOM 744 O O . GLY A 1 97 ? 6.801 -3.210 -27.571 1.00 42.22 97 GLY A O 1
ATOM 745 N N . ALA A 1 98 ? 6.709 -5.368 -27.008 1.00 35.97 98 ALA A N 1
ATOM 746 C CA . ALA A 1 98 ? 7.113 -5.817 -28.340 1.00 35.97 98 ALA A CA 1
ATOM 747 C C . ALA A 1 98 ? 5.926 -5.734 -29.317 1.00 35.97 98 ALA A C 1
ATOM 749 O O . ALA A 1 98 ? 5.190 -6.702 -29.521 1.00 35.97 98 ALA A O 1
ATOM 750 N N . SER A 1 99 ? 5.765 -4.554 -29.921 1.00 37.56 99 SER A N 1
ATOM 751 C CA . SER A 1 99 ? 5.106 -4.380 -31.214 1.00 37.56 99 SER A CA 1
ATOM 752 C C . SER A 1 99 ? 5.485 -5.552 -32.124 1.00 37.56 99 SER A C 1
ATOM 754 O O . SER A 1 99 ? 6.666 -5.777 -32.403 1.00 37.56 99 SER A O 1
ATOM 756 N N . HIS A 1 100 ? 4.493 -6.341 -32.538 1.00 40.78 100 HIS A N 1
ATOM 757 C CA . HIS A 1 100 ? 4.656 -7.283 -33.638 1.00 40.78 100 HIS A CA 1
ATOM 758 C C . HIS A 1 100 ? 4.739 -6.472 -34.934 1.00 40.78 100 HIS A C 1
ATOM 760 O O . HIS A 1 100 ? 3.764 -6.341 -35.666 1.00 40.78 100 HIS A O 1
ATOM 766 N N . GLY A 1 101 ? 5.917 -5.903 -35.181 1.00 35.44 101 GLY A N 1
ATOM 767 C CA . GLY A 1 101 ? 6.351 -5.433 -36.486 1.00 35.44 101 GLY A CA 1
ATOM 768 C C . GLY A 1 101 ? 7.157 -6.535 -37.166 1.00 35.44 101 GLY A C 1
ATOM 769 O O . GLY A 1 101 ? 8.237 -6.894 -36.705 1.00 35.44 101 GLY A O 1
ATOM 770 N N . ASP A 1 102 ? 6.595 -7.060 -38.251 1.00 40.38 102 ASP A N 1
ATOM 771 C CA . ASP A 1 102 ? 7.239 -7.841 -39.306 1.00 40.38 102 ASP A CA 1
ATOM 772 C C . ASP A 1 102 ? 7.896 -9.174 -38.922 1.00 40.38 102 ASP A C 1
ATOM 774 O O . ASP A 1 102 ? 9.112 -9.358 -38.894 1.00 40.38 102 ASP A O 1
ATOM 778 N N . THR A 1 103 ? 7.057 -10.202 -38.799 1.00 33.22 103 THR A N 1
ATOM 779 C CA . THR A 1 103 ? 7.423 -11.529 -39.311 1.00 33.22 103 THR A CA 1
ATOM 780 C C . THR A 1 103 ? 6.307 -11.986 -40.249 1.00 33.22 103 THR A C 1
ATOM 782 O O . THR A 1 103 ? 5.175 -12.133 -39.785 1.00 33.22 103 THR A O 1
ATOM 785 N N . PRO A 1 104 ? 6.557 -12.203 -41.555 1.00 33.41 104 PRO A N 1
ATOM 786 C CA . PRO A 1 104 ? 5.522 -12.714 -42.436 1.00 33.41 104 PRO A CA 1
ATOM 787 C C . PRO A 1 104 ? 5.236 -14.171 -42.065 1.00 33.41 104 PRO A C 1
ATOM 789 O O . PRO A 1 104 ? 5.944 -15.097 -42.464 1.00 33.41 104 PRO A O 1
ATOM 792 N N . LEU A 1 105 ? 4.176 -14.368 -41.280 1.00 33.00 105 LEU A N 1
ATOM 793 C CA . LEU A 1 105 ? 3.525 -15.656 -41.102 1.00 33.00 105 LEU A CA 1
ATOM 794 C C . LEU A 1 105 ? 2.960 -16.060 -42.463 1.00 33.00 105 LEU A C 1
ATOM 796 O O . LEU A 1 105 ? 1.923 -15.568 -42.895 1.00 33.00 105 LEU A O 1
ATOM 800 N N . THR A 1 106 ? 3.682 -16.927 -43.166 1.00 28.36 106 THR A N 1
ATOM 801 C CA . THR A 1 106 ? 3.185 -17.544 -44.395 1.00 28.36 106 THR A CA 1
ATOM 802 C C . THR A 1 106 ? 2.296 -18.720 -43.978 1.00 28.36 106 THR A C 1
ATOM 804 O O . THR A 1 106 ? 2.818 -19.684 -43.410 1.00 28.36 106 THR A O 1
ATOM 807 N N . PRO A 1 107 ? 0.969 -18.684 -44.195 1.00 33.28 107 PRO A N 1
ATOM 808 C CA . PRO A 1 107 ? 0.124 -19.832 -43.905 1.00 33.28 107 PRO A CA 1
ATOM 809 C C . PRO A 1 107 ? 0.406 -20.924 -44.943 1.00 33.28 107 PRO A C 1
ATOM 811 O O . PRO A 1 107 ? 0.135 -20.763 -46.131 1.00 33.28 107 PRO A O 1
ATOM 814 N N . THR A 1 108 ? 0.974 -22.044 -44.496 1.00 28.48 108 THR A N 1
ATOM 815 C CA . THR A 1 108 ? 1.147 -23.234 -45.336 1.00 28.48 108 THR A CA 1
ATOM 816 C C . THR A 1 108 ? -0.162 -24.018 -45.335 1.00 28.48 108 THR A C 1
ATOM 818 O O . THR A 1 108 ? -0.441 -24.768 -44.403 1.00 28.48 108 THR A O 1
ATOM 821 N N . PHE A 1 109 ? -0.976 -23.836 -46.375 1.00 32.44 109 PHE A N 1
ATOM 822 C CA . PHE A 1 109 ? -2.027 -24.788 -46.735 1.00 32.44 109 PHE A CA 1
ATOM 823 C C . PHE A 1 109 ? -1.437 -25.838 -47.693 1.00 32.44 109 PHE A C 1
ATOM 825 O O . PHE A 1 109 ? -0.802 -25.450 -48.676 1.00 32.44 109 PHE A O 1
ATOM 832 N N . PRO A 1 110 ? -1.621 -27.150 -47.456 1.00 29.62 110 PRO A N 1
ATOM 833 C CA . PRO A 1 110 ? -1.226 -28.174 -48.414 1.00 29.62 110 PRO A CA 1
ATOM 834 C C . PRO A 1 110 ? -2.258 -28.229 -49.543 1.00 29.62 110 PRO A C 1
ATOM 836 O O . PRO A 1 110 ? -3.429 -28.507 -49.286 1.00 29.62 110 PRO A O 1
ATOM 839 N N . LEU A 1 111 ? -1.824 -27.996 -50.783 1.00 29.98 111 LEU A N 1
ATOM 840 C CA . LEU A 1 111 ? -2.611 -28.326 -51.966 1.00 29.98 111 LEU A CA 1
ATOM 841 C C . LEU A 1 111 ? -1.880 -29.365 -52.818 1.00 29.98 111 LEU A C 1
ATOM 843 O O . LEU A 1 111 ? -0.676 -29.285 -53.055 1.00 29.98 111 LEU A O 1
ATOM 847 N N . GLU A 1 112 ? -2.670 -30.351 -53.215 1.00 28.53 112 GLU A N 1
ATOM 848 C CA . GLU A 1 112 ? -2.382 -31.509 -54.046 1.00 28.53 112 GLU A CA 1
ATOM 849 C C . GLU A 1 112 ? -1.597 -31.230 -55.342 1.00 28.53 112 GLU A C 1
ATOM 851 O O . GLU A 1 112 ? -1.841 -30.274 -56.070 1.00 28.53 112 GLU A O 1
ATOM 856 N N . THR A 1 113 ? -0.687 -32.172 -55.612 1.00 28.17 113 THR A N 1
ATOM 857 C CA . THR A 1 113 ? -0.288 -32.779 -56.898 1.00 28.17 113 THR A CA 1
ATOM 858 C C . THR A 1 113 ? -0.692 -32.116 -58.221 1.00 28.17 113 THR A C 1
ATOM 860 O O . THR A 1 113 ? -1.870 -31.990 -58.534 1.00 28.17 113 THR A O 1
ATOM 863 N N . THR A 1 114 ? 0.291 -31.952 -59.116 1.00 28.80 114 THR A N 1
ATOM 864 C CA . THR A 1 114 ? 0.342 -32.614 -60.445 1.00 28.80 114 THR A CA 1
ATOM 865 C C . THR A 1 114 ? 1.738 -32.452 -61.092 1.00 28.80 114 THR A C 1
ATOM 867 O O . THR A 1 114 ? 2.516 -31.623 -60.622 1.00 28.80 114 THR A O 1
ATOM 870 N N . PRO A 1 115 ? 2.104 -33.303 -62.078 1.00 35.81 115 PRO A N 1
ATOM 871 C CA . PRO A 1 115 ? 3.484 -33.742 -62.312 1.00 35.81 115 PRO A CA 1
ATOM 872 C C . PRO A 1 115 ? 4.139 -33.210 -63.603 1.00 35.81 115 PRO A C 1
ATOM 874 O O . PRO A 1 115 ? 3.477 -32.633 -64.460 1.00 35.81 115 PRO A O 1
ATOM 877 N N . ASP A 1 116 ? 5.431 -33.542 -63.718 1.00 29.25 116 ASP A N 1
ATOM 878 C CA . ASP A 1 116 ? 6.261 -33.707 -64.922 1.00 29.25 116 ASP A CA 1
ATOM 879 C C . ASP A 1 116 ? 6.543 -32.501 -65.826 1.00 29.25 116 ASP A C 1
ATOM 881 O O . ASP A 1 116 ? 5.671 -31.987 -66.521 1.00 29.25 116 ASP A O 1
ATOM 885 N N . SER A 1 117 ? 7.836 -32.160 -65.935 1.00 33.84 117 SER A N 1
ATOM 886 C CA . SER A 1 117 ? 8.580 -32.148 -67.209 1.00 33.84 117 SER A CA 1
ATOM 887 C C . SER A 1 117 ? 10.093 -31.995 -66.970 1.00 33.84 117 SER A C 1
ATOM 889 O O . SER A 1 117 ? 10.533 -31.241 -66.106 1.00 33.84 117 SER A O 1
ATOM 891 N N . ASP A 1 118 ? 10.846 -32.751 -67.763 1.00 34.38 118 ASP A N 1
ATOM 892 C CA . ASP A 1 118 ? 12.249 -33.174 -67.670 1.00 34.38 118 ASP A CA 1
ATOM 893 C C . ASP A 1 118 ? 13.373 -32.107 -67.732 1.00 34.38 118 ASP A C 1
ATOM 895 O O . ASP A 1 118 ? 13.148 -30.964 -68.140 1.00 34.38 118 ASP A O 1
ATOM 899 N N . PRO A 1 119 ? 14.625 -32.499 -67.388 1.00 36.69 119 PRO A N 1
ATOM 900 C CA . PRO A 1 119 ? 15.810 -31.644 -67.400 1.00 36.69 119 PRO A CA 1
ATOM 901 C C . PRO A 1 119 ? 16.556 -31.672 -68.746 1.00 36.69 119 PRO A C 1
ATOM 903 O O . PRO A 1 119 ? 16.587 -32.687 -69.441 1.00 36.69 119 PRO A O 1
ATOM 906 N N . VAL A 1 120 ? 17.267 -30.586 -69.067 1.00 33.69 120 VAL A N 1
ATOM 907 C CA . VAL A 1 120 ? 18.310 -30.586 -70.107 1.00 33.69 120 VAL A CA 1
ATOM 908 C C . VAL A 1 120 ? 19.632 -30.103 -69.516 1.00 33.69 120 VAL A C 1
ATOM 910 O O . VAL A 1 120 ? 19.732 -29.031 -68.924 1.00 33.69 120 VAL A O 1
ATOM 913 N N . THR A 1 121 ? 20.626 -30.968 -69.676 1.00 32.41 121 THR A N 1
ATOM 914 C CA . THR A 1 121 ? 22.023 -30.906 -69.246 1.00 32.41 121 THR A CA 1
ATOM 915 C C . THR A 1 121 ? 22.944 -30.224 -70.265 1.00 32.41 121 THR A C 1
ATOM 917 O O . THR A 1 121 ? 22.735 -30.376 -71.463 1.00 32.41 121 THR A O 1
ATOM 920 N N . ASP A 1 122 ? 24.011 -29.616 -69.732 1.00 30.47 122 ASP A N 1
ATOM 921 C CA . ASP A 1 122 ? 25.409 -29.528 -70.206 1.00 30.47 122 ASP A CA 1
ATOM 922 C C . ASP A 1 122 ? 25.809 -29.042 -71.616 1.00 30.47 122 ASP A C 1
ATOM 924 O O . ASP A 1 122 ? 25.292 -29.451 -72.651 1.00 30.47 122 ASP A O 1
ATOM 928 N N . GLY A 1 123 ? 26.912 -28.278 -71.624 1.00 29.17 123 GLY A N 1
ATOM 929 C CA . GLY A 1 123 ? 27.793 -28.041 -72.778 1.00 29.17 123 GLY A CA 1
ATOM 930 C C . GLY A 1 123 ? 28.543 -26.708 -72.648 1.00 29.17 123 GLY A C 1
ATOM 931 O O . GLY A 1 123 ? 27.963 -25.657 -72.872 1.00 29.17 123 GLY A O 1
ATOM 932 N N . SER A 1 124 ? 29.759 -26.672 -72.092 1.00 29.77 124 SER A N 1
ATOM 933 C CA . SER A 1 124 ? 31.052 -26.919 -72.764 1.00 29.77 124 SER A CA 1
ATOM 934 C C . SER A 1 124 ? 31.672 -25.672 -73.435 1.00 29.77 124 SER A C 1
ATOM 936 O O . SER A 1 124 ? 31.194 -25.179 -74.446 1.00 29.77 124 SER A O 1
ATOM 938 N N . SER A 1 125 ? 32.777 -25.239 -72.814 1.00 31.94 125 SER A N 1
ATOM 939 C CA . SER A 1 125 ? 34.110 -24.938 -73.372 1.00 31.94 125 SER A CA 1
ATOM 940 C C . SER A 1 125 ? 34.339 -23.891 -74.478 1.00 31.94 125 SER A C 1
ATOM 942 O O . SER A 1 125 ? 33.849 -23.992 -75.593 1.00 31.94 125 SER A O 1
ATOM 944 N N . ASP A 1 126 ? 35.302 -23.021 -74.148 1.00 31.06 126 ASP A N 1
ATOM 945 C CA . ASP A 1 126 ? 36.395 -22.492 -74.977 1.00 31.06 126 ASP A CA 1
ATOM 946 C C . ASP A 1 126 ? 36.085 -21.619 -76.200 1.00 31.06 126 ASP A C 1
ATOM 948 O O . ASP A 1 126 ? 35.619 -22.078 -77.232 1.00 31.06 126 ASP A O 1
ATOM 952 N N . THR A 1 127 ? 36.573 -20.375 -76.165 1.00 38.78 127 THR A N 1
ATOM 953 C CA . THR A 1 127 ? 37.535 -19.894 -77.176 1.00 38.78 127 THR A CA 1
ATOM 954 C C . THR A 1 127 ? 38.316 -18.686 -76.664 1.00 38.78 127 THR A C 1
ATOM 956 O O . THR A 1 127 ? 37.792 -17.762 -76.044 1.00 38.78 127 THR A O 1
ATOM 959 N N . ALA A 1 128 ? 39.619 -18.743 -76.913 1.00 33.78 128 ALA A N 1
ATOM 960 C CA . ALA A 1 128 ? 40.617 -17.780 -76.506 1.00 33.78 128 ALA A CA 1
ATOM 961 C C . ALA A 1 128 ? 40.771 -16.612 -77.498 1.00 33.78 128 ALA A C 1
ATOM 963 O O . ALA A 1 128 ? 40.566 -16.764 -78.697 1.00 33.78 128 ALA A O 1
ATOM 964 N N . SER A 1 129 ? 41.245 -15.504 -76.915 1.00 36.38 129 SER A N 1
ATOM 965 C CA . SER A 1 129 ? 42.188 -14.500 -77.433 1.00 36.38 129 SER A CA 1
ATOM 966 C C . SER A 1 129 ? 41.842 -13.665 -78.671 1.00 36.38 129 SER A C 1
ATOM 968 O O . SER A 1 129 ? 41.809 -14.162 -79.782 1.00 36.38 129 SER A O 1
ATOM 970 N N . LEU A 1 130 ? 41.837 -12.337 -78.476 1.00 37.81 130 LEU A N 1
ATOM 971 C CA . LEU A 1 130 ? 42.647 -11.369 -79.236 1.00 37.81 130 LEU A CA 1
ATOM 972 C C . LEU A 1 130 ? 42.868 -10.106 -78.365 1.00 37.81 130 LEU A C 1
ATOM 974 O O . LEU A 1 130 ? 41.936 -9.366 -78.070 1.00 37.81 130 LEU A O 1
ATOM 978 N N . PHE A 1 131 ? 44.112 -9.878 -77.925 1.00 38.28 131 PHE A N 1
ATOM 979 C CA . PHE A 1 131 ? 44.580 -8.627 -77.297 1.00 38.28 131 PHE A CA 1
ATOM 980 C C . PHE A 1 131 ? 44.760 -7.517 -78.363 1.00 38.28 131 PHE A C 1
ATOM 982 O O . PHE A 1 131 ? 44.891 -7.831 -79.547 1.00 38.28 131 PHE A O 1
ATOM 989 N N . PRO A 1 132 ? 44.907 -6.235 -77.966 1.00 41.19 132 PRO A N 1
ATOM 990 C CA . PRO A 1 132 ? 46.283 -5.749 -77.853 1.00 41.19 132 PRO A CA 1
ATOM 991 C C . PRO A 1 132 ? 46.585 -4.928 -76.593 1.00 41.19 132 PRO A C 1
ATOM 993 O O . PRO A 1 132 ? 45.758 -4.219 -76.028 1.00 41.19 132 PRO A O 1
ATOM 996 N N . MET A 1 133 ? 47.853 -5.049 -76.200 1.00 43.25 133 MET A N 1
ATOM 997 C CA . MET A 1 133 ? 48.546 -4.260 -75.194 1.00 43.25 133 MET A CA 1
ATOM 998 C C . MET A 1 133 ? 48.547 -2.762 -75.513 1.00 43.25 133 MET A C 1
ATOM 1000 O O . MET A 1 133 ? 48.874 -2.373 -76.633 1.00 43.25 133 MET A O 1
ATOM 1004 N N . SER A 1 134 ? 48.422 -1.947 -74.467 1.00 38.28 134 SER A N 1
ATOM 1005 C CA . SER A 1 134 ? 48.984 -0.595 -74.430 1.00 38.28 134 SER A CA 1
ATOM 1006 C C . SER A 1 134 ? 50.030 -0.532 -73.322 1.00 38.28 134 SER A C 1
ATOM 1008 O O . SER A 1 134 ? 49.748 -0.806 -72.156 1.00 38.28 134 SER A O 1
ATOM 1010 N N . ARG A 1 135 ? 51.270 -0.246 -73.725 1.00 36.34 135 ARG A N 1
ATOM 1011 C CA . ARG A 1 135 ? 52.457 -0.173 -72.870 1.00 36.34 135 ARG A CA 1
ATOM 1012 C C . ARG A 1 135 ? 52.565 1.179 -72.152 1.00 36.34 135 ARG A C 1
ATOM 1014 O O . ARG A 1 135 ? 52.163 2.215 -72.663 1.00 36.34 135 ARG A O 1
ATOM 1021 N N . LEU A 1 136 ? 53.172 1.073 -70.976 1.00 42.12 136 LEU A N 1
ATOM 1022 C CA . LEU A 1 136 ? 53.558 2.040 -69.947 1.00 42.12 136 LEU A CA 1
ATOM 1023 C C . LEU A 1 136 ? 54.195 3.362 -70.416 1.00 42.12 136 LEU A C 1
ATOM 1025 O O . LEU A 1 136 ? 54.979 3.398 -71.362 1.00 42.12 136 LEU A O 1
ATOM 1029 N N . SER A 1 137 ? 54.031 4.399 -69.590 1.00 41.56 137 SER A N 1
ATOM 1030 C CA . SER A 1 137 ? 55.105 5.351 -69.265 1.00 41.56 137 SER A CA 1
ATOM 1031 C C . SER A 1 137 ? 54.948 5.843 -67.816 1.00 41.56 137 SER A C 1
ATOM 1033 O O . SER A 1 137 ? 53.883 6.357 -67.479 1.00 41.56 137 SER A O 1
ATOM 1035 N N . PRO A 1 138 ? 55.970 5.698 -66.949 1.00 49.50 138 PRO A N 1
ATOM 1036 C CA . PRO A 1 138 ? 56.018 6.350 -65.649 1.00 49.50 138 PRO A CA 1
ATOM 1037 C C . PRO A 1 138 ? 56.717 7.708 -65.799 1.00 49.50 138 PRO A C 1
ATOM 1039 O O . PRO A 1 138 ? 57.868 7.781 -66.223 1.00 49.50 138 PRO A O 1
ATOM 1042 N N . LEU A 1 139 ? 56.034 8.788 -65.432 1.00 42.81 139 LEU A N 1
ATOM 1043 C CA . LEU A 1 139 ? 56.644 10.101 -65.238 1.00 42.81 139 LEU A CA 1
ATOM 1044 C C . LEU A 1 139 ? 56.522 10.452 -63.761 1.00 42.81 139 LEU A C 1
ATOM 1046 O O . LEU A 1 139 ? 55.467 10.837 -63.264 1.00 42.81 139 LEU A O 1
ATOM 1050 N N . ALA A 1 140 ? 57.629 10.262 -63.053 1.00 47.44 140 ALA A N 1
ATOM 1051 C CA . ALA A 1 140 ? 57.856 10.900 -61.775 1.00 47.44 140 ALA A CA 1
ATOM 1052 C C . ALA A 1 140 ? 58.111 12.392 -62.019 1.00 47.44 140 ALA A C 1
ATOM 1054 O O . ALA A 1 140 ? 59.042 12.724 -62.746 1.00 47.44 140 ALA A O 1
ATOM 1055 N N . ALA A 1 141 ? 57.318 13.265 -61.400 1.00 40.66 141 ALA A N 1
ATOM 1056 C CA . ALA A 1 141 ? 57.802 14.425 -60.647 1.00 40.66 141 ALA A CA 1
ATOM 1057 C C . ALA A 1 141 ? 56.622 15.292 -60.184 1.00 40.66 141 ALA A C 1
ATOM 1059 O O . ALA A 1 141 ? 56.081 16.087 -60.937 1.00 40.66 141 ALA A O 1
ATOM 1060 N N . SER A 1 142 ? 56.304 15.138 -58.898 1.00 51.34 142 SER A N 1
ATOM 1061 C CA . SER A 1 142 ? 56.071 16.232 -57.955 1.00 51.34 142 SER A CA 1
ATOM 1062 C C . SER A 1 142 ? 55.151 17.374 -58.399 1.00 51.34 142 SER A C 1
ATOM 1064 O O . SER A 1 142 ? 55.641 18.429 -58.790 1.00 51.34 142 SER A O 1
ATOM 1066 N N . ASP A 1 143 ? 53.862 17.238 -58.083 1.00 39.53 143 ASP A N 1
ATOM 1067 C CA . ASP A 1 143 ? 53.101 18.378 -57.576 1.00 39.53 143 ASP A CA 1
ATOM 1068 C C . ASP A 1 143 ? 52.823 18.192 -56.084 1.00 39.53 143 ASP A C 1
ATOM 1070 O O . ASP A 1 143 ? 52.304 17.177 -55.617 1.00 39.53 143 ASP A O 1
ATOM 1074 N N . ARG A 1 144 ? 53.282 19.183 -55.322 1.00 50.69 144 ARG A N 1
ATOM 1075 C CA . ARG A 1 144 ? 53.149 19.289 -53.874 1.00 50.69 144 ARG A CA 1
ATOM 1076 C C . ARG A 1 144 ? 51.676 19.506 -53.537 1.00 50.69 144 ARG A C 1
ATOM 1078 O O . ARG A 1 144 ? 51.184 20.621 -53.679 1.00 50.69 144 ARG A O 1
ATOM 1085 N N . LEU A 1 145 ? 51.002 18.476 -53.033 1.00 52.91 145 LEU A N 1
ATOM 1086 C CA . LEU A 1 145 ? 49.795 18.681 -52.236 1.00 52.91 145 LEU A CA 1
ATOM 1087 C C . LEU A 1 145 ? 50.207 19.081 -50.809 1.00 52.91 145 LEU A C 1
ATOM 1089 O O . LEU A 1 145 ? 51.254 18.632 -50.326 1.00 52.91 145 LEU A O 1
ATOM 1093 N N . PRO A 1 146 ? 49.465 19.993 -50.161 1.00 46.56 146 PRO A N 1
ATOM 1094 C CA . PRO A 1 146 ? 49.926 20.697 -48.975 1.00 46.56 146 PRO A CA 1
ATOM 1095 C C . PRO A 1 146 ? 50.082 19.740 -47.793 1.00 46.56 146 PRO A C 1
ATOM 1097 O O . PRO A 1 146 ? 49.547 18.634 -47.773 1.00 46.56 146 PRO A O 1
ATOM 1100 N N . ALA A 1 147 ? 50.791 20.191 -46.763 1.00 54.66 147 ALA A N 1
ATOM 1101 C CA . ALA A 1 147 ? 50.811 19.556 -45.454 1.00 54.66 147 ALA A CA 1
ATOM 1102 C C . ALA A 1 147 ? 49.400 19.556 -44.813 1.00 54.66 147 ALA A C 1
ATOM 1104 O O . ALA A 1 147 ? 49.120 20.346 -43.920 1.00 54.66 147 ALA A O 1
ATOM 1105 N N . GLU A 1 148 ? 48.509 18.669 -45.262 1.00 54.22 148 GLU A N 1
ATOM 1106 C CA . GLU A 1 148 ? 47.149 18.459 -44.732 1.00 54.22 148 GLU A CA 1
ATOM 1107 C C . GLU A 1 148 ? 47.025 17.187 -43.874 1.00 54.22 148 GLU A C 1
ATOM 1109 O O . GLU A 1 148 ? 45.961 16.863 -43.349 1.00 54.22 148 GLU A O 1
ATOM 1114 N N . SER A 1 149 ? 48.124 16.467 -43.642 1.00 59.19 149 SER A N 1
ATOM 1115 C CA . SER A 1 149 ? 48.107 15.181 -42.928 1.00 59.19 149 SER A CA 1
ATOM 1116 C C . SER A 1 149 ? 47.897 15.288 -41.413 1.00 59.19 149 SER A C 1
ATOM 1118 O O . SER A 1 149 ? 47.605 14.284 -40.762 1.00 59.19 149 SER A O 1
ATOM 1120 N N . ARG A 1 150 ? 48.032 16.484 -40.821 1.00 60.44 150 ARG A N 1
ATOM 1121 C CA . ARG A 1 150 ? 47.798 16.679 -39.379 1.00 60.44 150 ARG A CA 1
ATOM 1122 C C . ARG A 1 150 ? 46.319 16.884 -39.051 1.00 60.44 150 ARG A C 1
ATOM 1124 O O . ARG A 1 150 ? 45.863 16.388 -38.025 1.00 60.44 150 ARG A O 1
ATOM 1131 N N . ASN A 1 151 ? 45.575 17.558 -39.926 1.00 66.06 151 ASN A N 1
ATOM 1132 C CA . ASN A 1 151 ? 44.161 17.857 -39.697 1.00 66.06 151 ASN A CA 1
ATOM 1133 C C . ASN A 1 151 ? 43.274 16.632 -39.974 1.00 66.06 151 ASN A C 1
ATOM 1135 O O . ASN A 1 151 ? 42.337 16.390 -39.221 1.00 66.06 151 ASN A O 1
ATOM 1139 N N . TRP A 1 152 ? 43.621 15.801 -40.966 1.00 69.38 152 TRP A N 1
ATOM 1140 C CA . TRP A 1 152 ? 42.893 14.556 -41.256 1.00 69.38 152 TRP A CA 1
ATOM 1141 C C . TRP A 1 152 ? 43.001 13.525 -40.124 1.00 69.38 152 TRP A C 1
ATOM 1143 O O . TRP A 1 152 ? 41.998 12.984 -39.672 1.00 69.38 152 TRP A O 1
ATOM 1153 N N . ARG A 1 153 ? 44.203 13.325 -39.569 1.00 82.56 153 ARG A N 1
ATOM 1154 C CA . ARG A 1 153 ? 44.399 12.417 -38.423 1.00 82.56 153 ARG A CA 1
ATOM 1155 C C . ARG A 1 153 ? 43.701 12.919 -37.157 1.00 82.56 153 ARG A C 1
ATOM 1157 O O . ARG A 1 153 ? 43.225 12.113 -36.367 1.00 82.56 153 ARG A O 1
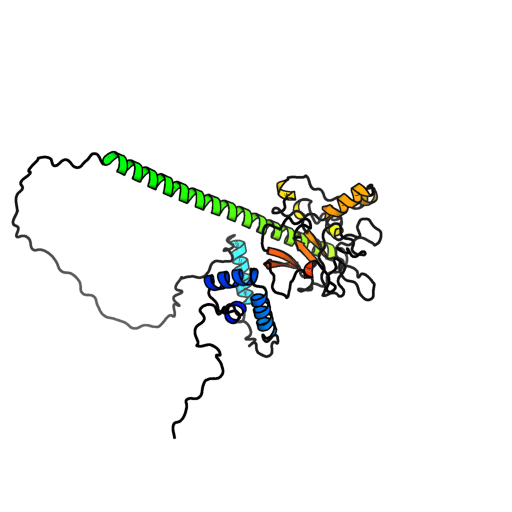ATOM 1164 N N . ALA A 1 154 ? 43.634 14.236 -36.954 1.00 83.25 154 ALA A N 1
ATOM 1165 C CA . ALA A 1 154 ? 42.876 14.818 -35.847 1.00 83.25 154 ALA A CA 1
ATOM 1166 C C . ALA A 1 154 ? 41.362 14.584 -36.004 1.00 83.25 154 ALA A C 1
ATOM 1168 O O . ALA A 1 154 ? 40.694 14.279 -35.019 1.00 83.25 154 ALA A O 1
ATOM 1169 N N . LEU A 1 155 ? 40.841 14.665 -37.235 1.00 89.44 155 LEU A N 1
ATOM 1170 C CA . LEU A 1 155 ? 39.440 14.377 -37.544 1.00 89.44 155 LEU A CA 1
ATOM 1171 C C . LEU A 1 155 ? 39.088 12.901 -37.299 1.00 89.44 155 LEU A C 1
ATOM 1173 O O . LEU A 1 155 ? 38.067 12.622 -36.679 1.00 89.44 155 LEU A O 1
ATOM 1177 N N . GLU A 1 156 ? 39.940 11.958 -37.708 1.00 89.25 156 GLU A N 1
ATOM 1178 C CA . GLU A 1 156 ? 39.727 10.522 -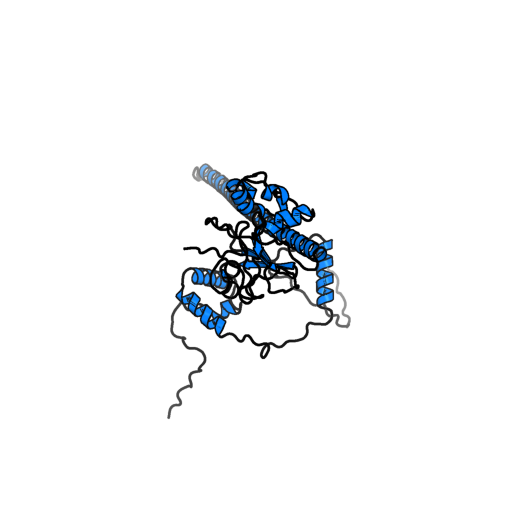37.452 1.00 89.25 156 GLU A CA 1
ATOM 1179 C C . GLU A 1 156 ? 39.667 10.199 -35.951 1.00 89.25 156 GLU A C 1
ATOM 1181 O O . GLU A 1 156 ? 38.754 9.507 -35.498 1.00 89.25 156 GLU A O 1
ATOM 1186 N N . TRP A 1 157 ? 40.591 10.751 -35.155 1.00 93.44 157 TRP A N 1
ATOM 1187 C CA . TRP A 1 157 ? 40.555 10.608 -33.696 1.00 93.44 157 TRP A CA 1
ATOM 1188 C C . TRP A 1 157 ? 39.310 11.243 -33.079 1.00 93.44 157 TRP A C 1
ATOM 1190 O O . TRP A 1 157 ? 38.740 10.679 -32.145 1.00 93.44 157 TRP A O 1
ATOM 1200 N N . PHE A 1 158 ? 38.868 12.387 -33.605 1.00 94.62 158 PHE A N 1
ATOM 1201 C CA . PHE A 1 158 ? 37.649 13.045 -33.150 1.00 94.62 158 PHE A CA 1
ATOM 1202 C C . PHE A 1 158 ? 36.407 12.190 -33.425 1.00 94.62 158 PHE A C 1
ATOM 1204 O O . PHE A 1 158 ? 35.600 12.004 -32.520 1.00 94.62 158 PHE A O 1
ATOM 1211 N N . VAL A 1 159 ? 36.275 11.607 -34.621 1.00 94.94 159 VAL A N 1
ATOM 1212 C CA . VAL A 1 159 ? 35.159 10.707 -34.970 1.00 94.94 159 VAL A CA 1
ATOM 1213 C C . VAL A 1 159 ? 35.182 9.436 -34.113 1.00 94.94 159 VAL A C 1
ATOM 1215 O O . VAL A 1 159 ? 34.145 9.020 -33.593 1.00 94.94 159 VAL A O 1
ATOM 1218 N N . GLY A 1 160 ? 36.360 8.844 -33.894 1.00 95.75 160 GLY A N 1
ATOM 1219 C CA . GLY A 1 160 ? 36.516 7.687 -33.009 1.00 95.75 160 GLY A CA 1
ATOM 1220 C C . GLY A 1 160 ? 36.108 7.998 -31.565 1.00 95.75 160 GLY A C 1
ATOM 1221 O O . GLY A 1 160 ? 35.306 7.279 -30.974 1.00 95.75 160 GLY A O 1
ATOM 1222 N N . LEU A 1 161 ? 36.585 9.115 -31.011 1.00 96.00 161 LEU A N 1
ATOM 1223 C CA . LEU A 1 161 ? 36.217 9.545 -29.662 1.00 96.00 161 LEU A CA 1
ATOM 1224 C C . LEU A 1 161 ? 34.727 9.891 -29.559 1.00 96.00 161 LEU A C 1
ATOM 1226 O O . LEU A 1 161 ? 34.081 9.500 -28.591 1.00 96.00 161 LEU A O 1
ATOM 1230 N N . ALA A 1 162 ? 34.175 10.584 -30.557 1.00 96.19 162 ALA A N 1
ATOM 1231 C CA . ALA A 1 162 ? 32.762 10.942 -30.606 1.00 96.19 162 ALA A CA 1
ATOM 1232 C C . ALA A 1 162 ? 31.868 9.697 -30.663 1.00 96.19 162 ALA A C 1
ATOM 1234 O O . ALA A 1 162 ? 30.907 9.609 -29.906 1.00 96.19 162 ALA A O 1
ATOM 1235 N N . SER A 1 163 ? 32.203 8.704 -31.490 1.00 96.00 163 SER A N 1
ATOM 1236 C CA . SER A 1 163 ? 31.434 7.454 -31.570 1.00 96.00 163 SER A CA 1
ATOM 1237 C C . SER A 1 163 ? 31.469 6.661 -30.260 1.00 96.00 163 SER A C 1
ATOM 1239 O O . SER A 1 163 ? 30.422 6.215 -29.792 1.00 96.00 163 SER A O 1
ATOM 1241 N N . VAL A 1 164 ? 32.633 6.549 -29.607 1.00 97.12 164 VAL A N 1
ATOM 1242 C CA . VAL A 1 164 ? 32.750 5.918 -28.281 1.00 97.12 164 VAL A CA 1
ATOM 1243 C C . VAL A 1 164 ? 31.973 6.700 -27.222 1.00 97.12 164 VAL A C 1
ATOM 1245 O O . VAL A 1 164 ? 31.273 6.090 -26.418 1.00 97.12 164 VAL A O 1
ATOM 1248 N N . ALA A 1 165 ? 32.050 8.033 -27.231 1.00 96.44 165 ALA A N 1
ATOM 1249 C CA . ALA A 1 165 ? 31.296 8.877 -26.308 1.00 96.44 165 ALA A CA 1
ATOM 1250 C C . ALA A 1 165 ? 29.781 8.703 -26.492 1.00 96.44 165 ALA A C 1
ATOM 1252 O O . ALA A 1 165 ? 29.064 8.544 -25.508 1.00 96.44 165 ALA A O 1
ATOM 1253 N N . ILE A 1 166 ? 29.296 8.651 -27.737 1.00 96.88 166 ILE A N 1
ATOM 1254 C CA . ILE A 1 166 ? 27.884 8.391 -28.048 1.00 96.88 166 ILE A CA 1
ATOM 1255 C C . ILE A 1 166 ? 27.472 7.001 -27.550 1.00 96.88 166 ILE A C 1
ATOM 1257 O O . ILE A 1 166 ? 26.475 6.890 -26.840 1.00 96.88 166 ILE A O 1
ATOM 1261 N N . MET A 1 167 ? 28.249 5.951 -27.843 1.00 97.19 167 MET A N 1
ATOM 1262 C CA . MET A 1 167 ? 27.959 4.600 -27.345 1.00 97.19 167 MET A CA 1
ATOM 1263 C C . MET A 1 167 ? 27.927 4.546 -25.813 1.00 97.19 167 MET A C 1
ATOM 1265 O O . MET A 1 167 ? 27.021 3.944 -25.242 1.00 97.19 167 MET A O 1
ATOM 1269 N N . ALA A 1 168 ? 28.871 5.203 -25.135 1.00 95.69 168 ALA A N 1
ATOM 1270 C CA . ALA A 1 168 ? 28.902 5.272 -23.677 1.00 95.69 168 ALA A CA 1
ATOM 1271 C C . ALA A 1 168 ? 27.679 6.010 -23.108 1.00 95.69 168 ALA A C 1
ATOM 1273 O O . ALA A 1 168 ? 27.082 5.540 -22.139 1.00 95.69 168 ALA A O 1
ATOM 1274 N N . CYS A 1 169 ? 27.266 7.121 -23.727 1.00 95.38 169 CYS A N 1
ATOM 1275 C CA . CYS A 1 169 ? 26.049 7.839 -23.355 1.00 95.38 169 CYS A CA 1
ATOM 1276 C C . CYS A 1 169 ? 24.802 6.959 -23.512 1.00 95.38 169 CYS A C 1
ATOM 1278 O O . CYS A 1 169 ? 23.998 6.887 -22.585 1.00 95.38 169 CYS A O 1
ATOM 1280 N N . LEU A 1 170 ? 24.659 6.245 -24.632 1.00 94.69 170 LEU A N 1
ATOM 1281 C CA . LEU A 1 170 ? 23.525 5.343 -24.866 1.00 94.69 170 LEU A CA 1
ATOM 1282 C C . LEU A 1 170 ? 23.496 4.179 -23.863 1.00 94.69 170 LEU A C 1
ATOM 1284 O O . LEU A 1 170 ? 22.442 3.869 -23.310 1.00 94.69 170 LEU A O 1
ATOM 1288 N N . LEU A 1 171 ? 24.651 3.574 -23.566 1.00 94.81 171 LEU A N 1
ATOM 1289 C CA . LEU A 1 171 ? 24.764 2.515 -22.558 1.00 94.81 171 LEU A CA 1
ATOM 1290 C C . LEU A 1 171 ? 24.409 3.015 -21.155 1.00 94.81 171 LEU A C 1
ATOM 1292 O O . LEU A 1 171 ? 23.736 2.312 -20.403 1.00 94.81 171 LEU A O 1
ATOM 1296 N N . LEU A 1 172 ? 24.827 4.232 -20.800 1.00 93.31 172 LEU A N 1
ATOM 1297 C CA . LEU A 1 172 ? 24.471 4.835 -19.520 1.00 93.31 172 LEU A CA 1
ATOM 1298 C C . LEU A 1 172 ? 22.955 5.039 -19.406 1.00 93.31 172 LEU A C 1
ATOM 1300 O O . LEU A 1 172 ? 22.379 4.656 -18.390 1.00 93.31 172 LEU A O 1
ATOM 1304 N N . GLN A 1 173 ? 22.302 5.572 -20.445 1.00 87.50 173 GLN A N 1
ATOM 1305 C CA . GLN A 1 173 ? 20.841 5.732 -20.465 1.00 87.50 173 GLN A CA 1
ATOM 1306 C C . GLN A 1 173 ? 20.122 4.381 -20.343 1.00 87.50 173 GLN A C 1
ATOM 1308 O O . GLN A 1 173 ? 19.205 4.240 -19.534 1.00 87.50 173 GLN A O 1
ATOM 1313 N N . ALA A 1 174 ? 20.586 3.357 -21.064 1.00 89.00 174 ALA A N 1
ATOM 1314 C CA . ALA A 1 174 ? 20.028 2.010 -20.978 1.00 89.00 174 ALA A CA 1
ATOM 1315 C C . ALA A 1 174 ? 20.154 1.413 -19.564 1.00 89.00 174 ALA A C 1
ATOM 1317 O O . ALA A 1 174 ? 19.201 0.831 -19.048 1.00 89.00 174 ALA A O 1
ATOM 1318 N N . LEU A 1 175 ? 21.303 1.594 -18.904 1.00 90.50 175 LEU A N 1
ATOM 1319 C CA . LEU A 1 175 ? 21.526 1.116 -17.536 1.00 90.50 175 LEU A CA 1
ATOM 1320 C C . LEU A 1 175 ? 20.666 1.856 -16.506 1.00 90.50 175 LEU A C 1
ATOM 1322 O O . LEU A 1 175 ? 20.155 1.229 -15.575 1.00 90.50 175 LEU A O 1
ATOM 1326 N N . LEU A 1 176 ? 20.504 3.173 -16.656 1.00 84.25 176 LEU A N 1
ATOM 1327 C CA . LEU A 1 176 ? 19.638 3.968 -15.784 1.00 84.25 176 LEU A CA 1
ATOM 1328 C C . LEU A 1 176 ? 18.175 3.536 -15.927 1.00 84.25 176 LEU A C 1
ATOM 1330 O O . LEU A 1 176 ? 17.528 3.262 -14.914 1.00 84.25 176 LEU A O 1
ATOM 1334 N N . ASN A 1 177 ? 17.688 3.380 -17.162 1.00 83.56 177 ASN A N 1
ATOM 1335 C CA . ASN A 1 177 ? 16.330 2.908 -17.419 1.00 83.56 177 ASN A CA 1
ATOM 1336 C C . ASN A 1 177 ? 16.120 1.474 -16.901 1.00 83.56 177 ASN A C 1
ATOM 1338 O O . ASN A 1 177 ? 15.156 1.206 -16.193 1.00 83.56 177 ASN A O 1
ATOM 1342 N N . SER A 1 178 ? 17.065 0.562 -17.153 1.00 85.69 178 SER A N 1
ATOM 1343 C CA . SER A 1 178 ? 16.999 -0.826 -16.669 1.00 85.69 178 SER A CA 1
ATOM 1344 C C . SER A 1 178 ? 16.870 -0.911 -15.145 1.00 85.69 178 SER A C 1
ATOM 1346 O O . SER A 1 178 ? 16.040 -1.661 -14.631 1.00 85.69 178 SER A O 1
ATOM 1348 N N . ARG A 1 179 ? 17.642 -0.108 -14.403 1.00 82.75 179 ARG A N 1
ATOM 1349 C CA . ARG A 1 179 ? 17.539 -0.054 -12.937 1.00 82.75 179 ARG A CA 1
ATOM 1350 C C . ARG A 1 179 ? 16.202 0.501 -12.468 1.00 82.75 179 ARG A C 1
ATOM 1352 O O . ARG A 1 179 ? 15.686 0.025 -11.462 1.00 82.75 179 ARG A O 1
ATOM 1359 N N . HIS A 1 180 ? 15.658 1.496 -13.163 1.00 79.44 180 HIS A N 1
ATOM 1360 C CA . HIS A 1 180 ? 14.347 2.046 -12.838 1.00 79.44 180 HIS A CA 1
ATOM 1361 C C . HIS A 1 180 ? 13.243 0.997 -13.033 1.00 79.44 180 HIS A C 1
ATOM 1363 O O . HIS A 1 180 ? 12.489 0.735 -12.100 1.00 79.44 180 HIS A O 1
ATOM 1369 N N . GLN A 1 181 ? 13.238 0.305 -14.178 1.00 81.75 181 GLN A N 1
ATOM 1370 C CA . GLN A 1 181 ? 12.302 -0.791 -14.457 1.00 81.75 181 GLN A CA 1
ATOM 1371 C C . GLN A 1 181 ? 12.408 -1.917 -13.419 1.00 81.75 181 GLN A C 1
ATOM 1373 O O . GLN A 1 181 ? 11.396 -2.387 -12.905 1.00 81.75 181 GLN A O 1
ATOM 1378 N N . ALA A 1 182 ? 13.629 -2.299 -13.030 1.00 84.31 182 ALA A N 1
ATOM 1379 C CA . ALA A 1 182 ? 13.835 -3.306 -11.990 1.00 84.31 182 ALA A CA 1
ATOM 1380 C C . ALA A 1 182 ? 13.238 -2.888 -10.634 1.00 84.31 182 ALA A C 1
ATOM 1382 O O . ALA A 1 182 ? 12.650 -3.715 -9.943 1.00 84.31 182 ALA A O 1
ATOM 1383 N N . ARG A 1 183 ? 13.346 -1.609 -10.247 1.00 82.00 183 ARG A N 1
ATOM 1384 C CA . ARG A 1 183 ? 12.752 -1.115 -8.992 1.00 82.00 183 ARG A CA 1
ATOM 1385 C C . ARG A 1 183 ? 11.224 -1.090 -9.035 1.00 82.00 183 ARG A C 1
ATOM 1387 O O . ARG A 1 183 ? 10.605 -1.420 -8.027 1.00 82.00 183 ARG A O 1
ATOM 1394 N N . LEU A 1 184 ? 10.625 -0.742 -10.177 1.00 79.00 184 LEU A N 1
ATOM 1395 C CA . LEU A 1 184 ? 9.170 -0.804 -10.364 1.00 79.00 184 LEU A CA 1
ATOM 1396 C C . LEU A 1 184 ? 8.655 -2.241 -10.232 1.00 79.00 184 LEU A C 1
ATOM 1398 O O . LEU A 1 184 ? 7.711 -2.482 -9.485 1.00 79.00 184 LEU A O 1
ATOM 1402 N N . LEU A 1 185 ? 9.324 -3.203 -10.875 1.00 85.00 185 LEU A N 1
ATOM 1403 C CA . LEU A 1 185 ? 8.967 -4.621 -10.774 1.00 85.00 185 LEU A CA 1
ATOM 1404 C C . LEU A 1 185 ? 9.063 -5.147 -9.338 1.00 85.00 185 LEU A C 1
ATOM 1406 O O . LEU A 1 185 ? 8.184 -5.888 -8.909 1.00 85.00 185 LEU A O 1
ATOM 1410 N N . LEU A 1 186 ? 10.086 -4.740 -8.580 1.00 86.62 186 LEU A N 1
ATOM 1411 C CA . LEU A 1 186 ? 10.219 -5.128 -7.172 1.00 86.62 186 LEU A CA 1
ATOM 1412 C C . LEU A 1 186 ? 9.139 -4.500 -6.282 1.00 86.62 186 LEU A C 1
ATOM 1414 O O . LEU A 1 186 ? 8.638 -5.168 -5.386 1.00 86.62 186 LEU A O 1
ATOM 1418 N N . CYS A 1 187 ? 8.751 -3.244 -6.532 1.00 83.88 187 CYS A N 1
ATOM 1419 C CA . CYS A 1 187 ? 7.620 -2.626 -5.834 1.00 83.88 187 CYS A CA 1
ATOM 1420 C C . CYS A 1 187 ? 6.328 -3.423 -6.074 1.00 83.88 187 CYS A C 1
ATOM 1422 O O . CYS A 1 187 ? 5.627 -3.783 -5.130 1.00 83.88 187 CYS A O 1
ATOM 1424 N N . GLN A 1 188 ? 6.059 -3.773 -7.335 1.00 88.25 188 GLN A N 1
ATOM 1425 C CA . GLN A 1 188 ? 4.904 -4.589 -7.701 1.00 88.25 188 GLN A CA 1
ATOM 1426 C C . GLN A 1 188 ? 4.952 -5.987 -7.078 1.00 88.25 188 GLN A C 1
ATOM 1428 O O . GLN A 1 188 ? 3.921 -6.497 -6.648 1.00 88.25 188 GLN A O 1
ATOM 1433 N N . ASP A 1 189 ? 6.122 -6.625 -7.025 1.00 91.19 189 ASP A N 1
ATOM 1434 C CA . ASP A 1 189 ? 6.282 -7.937 -6.392 1.00 91.19 189 ASP A CA 1
ATOM 1435 C C . ASP A 1 189 ? 6.049 -7.879 -4.876 1.00 91.19 189 ASP A C 1
ATOM 1437 O O . ASP A 1 189 ? 5.307 -8.705 -4.340 1.00 91.19 189 ASP A O 1
ATOM 1441 N N . ASN A 1 190 ? 6.574 -6.849 -4.201 1.00 91.25 190 ASN A N 1
ATOM 1442 C CA . ASN A 1 190 ? 6.295 -6.585 -2.789 1.00 91.25 190 ASN A CA 1
ATOM 1443 C C . ASN A 1 190 ? 4.791 -6.415 -2.550 1.00 91.25 190 ASN A C 1
ATOM 1445 O O . ASN A 1 190 ? 4.236 -7.084 -1.682 1.00 91.25 190 ASN A O 1
ATOM 1449 N N . LEU A 1 191 ? 4.108 -5.614 -3.370 1.00 91.44 191 LEU A N 1
ATOM 1450 C CA . LEU A 1 191 ? 2.669 -5.389 -3.247 1.00 91.44 191 LEU A CA 1
ATOM 1451 C C . LEU A 1 191 ? 1.848 -6.668 -3.509 1.00 91.44 191 LEU A C 1
ATOM 1453 O O . LEU A 1 191 ? 0.932 -6.975 -2.750 1.00 91.44 191 LEU A O 1
ATOM 1457 N N . ARG A 1 192 ? 2.223 -7.492 -4.502 1.00 93.62 192 ARG A N 1
ATOM 1458 C CA . ARG A 1 192 ? 1.625 -8.832 -4.703 1.00 93.62 192 ARG A CA 1
ATOM 1459 C C . ARG A 1 192 ? 1.898 -9.768 -3.530 1.00 93.62 192 ARG A C 1
ATOM 1461 O O . ARG A 1 192 ? 1.077 -10.625 -3.210 1.00 93.62 192 ARG A O 1
ATOM 1468 N N . SER A 1 193 ? 3.074 -9.671 -2.917 1.00 94.75 193 SER A N 1
ATOM 1469 C CA . SER A 1 193 ? 3.412 -10.462 -1.738 1.00 94.75 193 SER A CA 1
ATOM 1470 C C . SER A 1 193 ? 2.607 -10.033 -0.514 1.00 94.75 193 SER A C 1
ATOM 1472 O O . SER A 1 193 ? 2.165 -10.900 0.235 1.00 94.75 193 SER A O 1
ATOM 1474 N N . LEU A 1 194 ? 2.381 -8.730 -0.333 1.00 95.50 194 LEU A N 1
ATOM 1475 C CA . LEU A 1 194 ? 1.494 -8.197 0.699 1.00 95.50 194 LEU A CA 1
ATOM 1476 C C . LEU A 1 194 ? 0.046 -8.630 0.452 1.00 95.50 194 LEU A C 1
ATOM 1478 O O . LEU A 1 194 ? -0.611 -9.069 1.388 1.00 95.50 194 LEU A O 1
ATOM 1482 N N . GLY A 1 195 ? -0.427 -8.615 -0.797 1.00 95.56 195 GLY A N 1
ATOM 1483 C CA . GLY A 1 195 ? -1.755 -9.124 -1.151 1.00 95.56 195 GLY A CA 1
ATOM 1484 C C . GLY A 1 195 ? -1.963 -10.592 -0.785 1.00 95.56 195 GLY A C 1
ATOM 1485 O O . GLY A 1 195 ? -2.971 -10.937 -0.174 1.00 95.56 195 GLY A O 1
ATOM 1486 N N . ARG A 1 196 ? -0.972 -11.452 -1.056 1.00 96.25 196 ARG A N 1
ATOM 1487 C CA . ARG A 1 196 ? -0.992 -12.855 -0.603 1.00 96.25 196 ARG A CA 1
ATOM 1488 C C . ARG A 1 196 ? -1.052 -12.963 0.923 1.00 96.25 196 ARG A C 1
ATOM 1490 O O . ARG A 1 196 ? -1.883 -13.698 1.440 1.00 96.25 196 ARG A O 1
ATOM 1497 N N . ALA A 1 197 ? -0.241 -12.182 1.637 1.00 97.19 197 ALA A N 1
ATOM 1498 C CA . ALA A 1 197 ? -0.259 -12.158 3.099 1.00 97.19 197 ALA A CA 1
ATOM 1499 C C . ALA A 1 197 ? -1.607 -11.681 3.674 1.00 97.19 197 ALA A C 1
ATOM 1501 O O . ALA A 1 197 ? -2.063 -12.212 4.682 1.00 97.19 197 ALA A O 1
ATOM 1502 N N . LEU A 1 198 ? -2.267 -10.708 3.038 1.00 96.88 198 LEU A N 1
ATOM 1503 C CA . LEU A 1 198 ? -3.600 -10.241 3.433 1.00 96.88 198 LEU A CA 1
ATOM 1504 C C . LEU A 1 198 ? -4.661 -11.331 3.252 1.00 96.88 198 LEU A C 1
ATOM 1506 O O . LEU A 1 198 ? -5.488 -11.523 4.141 1.00 96.88 198 LEU A O 1
ATOM 1510 N N . GLN A 1 199 ? -4.605 -12.071 2.144 1.00 95.88 199 GLN A N 1
ATOM 1511 C CA . GLN A 1 199 ? -5.497 -13.205 1.901 1.00 95.88 199 GLN A CA 1
ATOM 1512 C C . GLN A 1 199 ? -5.266 -14.336 2.913 1.00 95.88 199 GLN A C 1
ATOM 1514 O O . GLN A 1 199 ? -6.221 -14.824 3.517 1.00 95.88 199 GLN A O 1
ATOM 1519 N N . ASP A 1 200 ? -4.007 -14.694 3.183 1.00 96.88 200 ASP A N 1
ATOM 1520 C CA . ASP A 1 200 ? -3.661 -15.692 4.204 1.00 96.88 200 ASP A CA 1
ATOM 1521 C C . ASP A 1 200 ? -4.161 -15.268 5.595 1.00 96.88 200 ASP A C 1
ATOM 1523 O O . ASP A 1 200 ? -4.727 -16.074 6.340 1.00 96.88 200 ASP A O 1
ATOM 1527 N N . TYR A 1 201 ? -4.015 -13.984 5.936 1.00 97.31 201 TYR A N 1
ATOM 1528 C CA . TYR A 1 201 ? -4.558 -13.422 7.170 1.00 97.31 201 TYR A CA 1
ATOM 1529 C C . TYR A 1 201 ? -6.083 -13.541 7.221 1.00 97.31 201 TYR A C 1
ATOM 1531 O O . TYR A 1 201 ? -6.623 -14.048 8.204 1.00 97.31 201 TYR A O 1
ATOM 1539 N N . ALA A 1 202 ? -6.783 -13.151 6.154 1.00 96.38 202 ALA A N 1
ATOM 1540 C CA . ALA A 1 202 ? -8.235 -13.252 6.082 1.00 96.38 202 ALA A CA 1
ATOM 1541 C C . ALA A 1 202 ? -8.718 -14.701 6.248 1.00 96.38 202 ALA A C 1
ATOM 1543 O O . ALA A 1 202 ? -9.670 -14.950 6.992 1.00 96.38 202 ALA A O 1
ATOM 1544 N N . MET A 1 203 ? -8.030 -15.682 5.655 1.00 95.56 203 MET A N 1
ATOM 1545 C CA . MET A 1 203 ? -8.345 -17.103 5.852 1.00 95.56 203 MET A CA 1
ATOM 1546 C C . MET A 1 203 ? -8.232 -17.530 7.324 1.00 95.56 203 MET A C 1
ATOM 1548 O O . MET A 1 203 ? -9.063 -18.302 7.808 1.00 95.56 203 MET 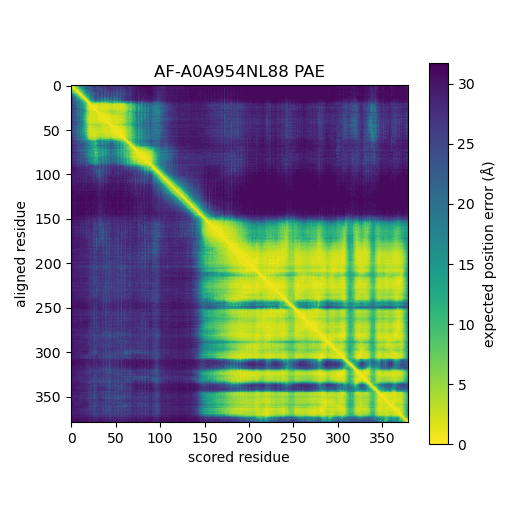A O 1
ATOM 1552 N N . MET A 1 204 ? -7.249 -17.006 8.062 1.00 96.94 204 MET A N 1
ATOM 1553 C CA . MET A 1 204 ? -7.075 -17.283 9.495 1.00 96.94 204 MET A CA 1
ATOM 1554 C C . MET A 1 204 ? -8.066 -16.512 10.382 1.00 96.94 204 MET A C 1
ATOM 1556 O O . MET A 1 204 ? -8.476 -17.013 11.431 1.00 96.94 204 MET A O 1
ATOM 1560 N N . HIS A 1 205 ? -8.503 -15.329 9.943 1.00 96.19 205 HIS A N 1
ATOM 1561 C CA . HIS A 1 205 ? -9.353 -14.400 10.693 1.00 96.19 205 HIS A CA 1
ATOM 1562 C C . HIS A 1 205 ? -10.807 -14.337 10.184 1.00 96.19 205 HIS A C 1
ATOM 1564 O O . HIS A 1 205 ? -11.497 -13.340 10.376 1.00 96.19 205 HIS A O 1
ATOM 1570 N N . ARG A 1 206 ? -11.321 -15.428 9.590 1.00 95.25 206 ARG A N 1
ATOM 1571 C CA . ARG A 1 206 ? -12.729 -15.569 9.140 1.00 95.25 206 ARG A CA 1
ATOM 1572 C C . ARG A 1 206 ? -13.182 -14.485 8.148 1.00 95.25 206 ARG A C 1
ATOM 1574 O O . ARG A 1 206 ? -14.309 -14.008 8.225 1.00 95.25 206 ARG A O 1
ATOM 1581 N N . GLY A 1 207 ? -12.306 -14.114 7.223 1.00 94.56 207 GLY A N 1
ATOM 1582 C CA . GLY A 1 207 ? -12.555 -13.097 6.204 1.00 94.56 207 GLY A CA 1
ATOM 1583 C C . GLY A 1 207 ? -12.240 -11.669 6.650 1.00 94.56 207 GLY A C 1
ATOM 1584 O O . GLY A 1 207 ? -12.377 -10.760 5.843 1.00 94.56 207 GLY A O 1
ATOM 1585 N N . LEU A 1 208 ? -11.805 -11.444 7.895 1.00 95.62 208 LEU A N 1
ATOM 1586 C CA . LEU A 1 208 ? -11.390 -10.117 8.355 1.00 95.62 208 LEU A CA 1
ATOM 1587 C C . LEU A 1 208 ? -9.969 -9.799 7.889 1.00 95.62 208 LEU A C 1
ATOM 1589 O O . LEU A 1 208 ? -9.051 -10.602 8.053 1.00 95.62 208 LEU A O 1
ATOM 1593 N N . LEU A 1 209 ? -9.790 -8.602 7.347 1.00 95.69 209 LEU A N 1
ATOM 1594 C CA . LEU A 1 209 ? -8.485 -8.035 7.047 1.00 95.69 209 LEU A CA 1
ATOM 1595 C C . LEU A 1 209 ? -7.849 -7.454 8.325 1.00 95.69 209 LEU A C 1
ATOM 1597 O O . LEU A 1 209 ? -8.551 -7.192 9.306 1.00 95.69 209 LEU A O 1
ATOM 1601 N N . PRO A 1 210 ? -6.521 -7.240 8.345 1.00 95.56 210 PRO A N 1
ATOM 1602 C CA . PRO A 1 210 ? -5.832 -6.694 9.507 1.00 95.56 210 PRO A CA 1
ATOM 1603 C C . PRO A 1 210 ? -6.380 -5.325 9.930 1.00 95.56 210 PRO A C 1
ATOM 1605 O O . PRO A 1 210 ? -6.188 -4.321 9.246 1.00 95.56 210 PRO A O 1
ATOM 1608 N N . GLN A 1 211 ? -7.017 -5.274 11.096 1.00 92.19 211 GLN A N 1
ATOM 1609 C CA . GLN A 1 211 ? -7.505 -4.044 11.709 1.00 92.19 211 GLN A CA 1
ATOM 1610 C C . GLN A 1 211 ? -7.288 -4.075 13.224 1.00 92.19 211 GLN A C 1
ATOM 1612 O O . GLN A 1 211 ? -7.390 -5.128 13.850 1.00 92.19 211 GLN A O 1
ATOM 1617 N N . GLY A 1 212 ? -6.962 -2.923 13.815 1.00 87.88 212 GLY A N 1
ATOM 1618 C CA . GLY A 1 212 ? -6.916 -2.764 15.267 1.00 87.88 212 GLY A CA 1
ATOM 1619 C C . GLY A 1 212 ? -8.280 -2.410 15.852 1.00 87.88 212 GLY A C 1
ATOM 1620 O O . GLY A 1 212 ? -9.079 -1.737 15.198 1.00 87.88 212 GLY A O 1
ATOM 1621 N N . ASP A 1 213 ? -8.513 -2.815 17.100 1.00 86.69 213 ASP A N 1
ATOM 1622 C CA . ASP A 1 213 ? -9.716 -2.439 17.845 1.00 86.69 213 ASP A CA 1
ATOM 1623 C C . ASP A 1 213 ? -9.754 -0.927 18.110 1.00 86.69 213 ASP A C 1
ATOM 1625 O O . ASP A 1 213 ? -8.714 -0.273 18.283 1.00 86.69 213 ASP A O 1
ATOM 1629 N N . SER A 1 214 ? -10.961 -0.369 18.208 1.00 83.75 214 SER A N 1
ATOM 1630 C CA . SER A 1 214 ? -11.154 1.048 18.518 1.00 83.75 214 SER A CA 1
ATOM 1631 C C . SER A 1 214 ? -10.519 1.436 19.857 1.00 83.75 214 SER A C 1
ATOM 1633 O O . SER A 1 214 ? -10.632 0.731 20.861 1.00 83.75 214 SER A O 1
ATOM 1635 N N . GLY A 1 215 ? -9.852 2.587 19.886 1.00 83.56 215 GLY A N 1
ATOM 1636 C CA . GLY A 1 215 ? -9.137 3.100 21.054 1.00 83.56 215 GLY A CA 1
ATOM 1637 C C . GLY A 1 215 ? -7.762 2.469 21.295 1.00 83.56 215 GLY A C 1
ATOM 1638 O O . GLY A 1 215 ? -7.087 2.854 22.253 1.00 83.56 215 GLY A O 1
ATOM 1639 N N . THR A 1 216 ? -7.317 1.538 20.446 1.00 89.88 216 THR A N 1
ATOM 1640 C CA . THR A 1 216 ? -5.967 0.967 20.526 1.00 89.88 216 THR A CA 1
ATOM 1641 C C . THR A 1 216 ? -4.961 1.759 19.680 1.00 89.88 216 THR A C 1
ATOM 1643 O O . THR A 1 216 ? -5.336 2.442 18.724 1.00 89.88 216 THR A O 1
ATOM 1646 N N . PRO A 1 217 ? -3.647 1.638 19.954 1.00 91.19 217 PRO A N 1
ATOM 1647 C CA . PRO A 1 217 ? -2.596 2.170 19.081 1.00 91.19 217 PRO A CA 1
ATOM 1648 C C . PRO A 1 217 ? -2.636 1.662 17.627 1.00 91.19 217 PRO A C 1
ATOM 1650 O O . PRO A 1 217 ? -1.943 2.214 16.773 1.00 91.19 217 PRO A O 1
ATOM 1653 N N . LEU A 1 218 ? -3.416 0.614 17.352 1.00 92.62 218 LEU A N 1
ATOM 1654 C CA . LEU A 1 218 ? -3.574 -0.020 16.046 1.00 92.62 218 LEU A CA 1
ATOM 1655 C C . LEU A 1 218 ? -4.810 0.484 15.279 1.00 92.62 218 LEU A C 1
ATOM 1657 O O . LEU A 1 218 ? -5.109 -0.026 14.205 1.00 92.62 218 LEU A O 1
ATOM 1661 N N . GLU A 1 219 ? -5.519 1.500 15.773 1.00 91.44 219 GLU A N 1
ATOM 1662 C CA . GLU A 1 219 ? -6.648 2.129 15.070 1.00 91.44 219 GLU A CA 1
ATOM 1663 C C . GLU A 1 219 ? -6.184 3.078 13.937 1.00 91.44 219 GLU A C 1
ATOM 1665 O O . GLU A 1 219 ? -6.665 4.202 13.789 1.00 91.44 219 GLU A O 1
ATOM 1670 N N . VAL A 1 220 ? -5.194 2.658 13.146 1.00 92.69 220 VAL A N 1
ATOM 1671 C CA . VAL A 1 220 ? -4.613 3.424 12.034 1.00 92.69 220 VAL A CA 1
ATOM 1672 C C . VAL A 1 220 ? -4.398 2.530 10.815 1.00 92.69 220 VAL A C 1
ATOM 1674 O O . VAL A 1 220 ? -4.207 1.325 10.965 1.00 92.69 220 VAL A O 1
ATOM 1677 N N . ALA A 1 221 ? -4.382 3.108 9.612 1.00 92.25 221 ALA A N 1
ATOM 1678 C CA . ALA A 1 221 ? -4.215 2.362 8.360 1.00 92.25 221 ALA A CA 1
ATOM 1679 C C . ALA A 1 221 ? -2.963 1.467 8.373 1.00 92.25 221 ALA A C 1
ATOM 1681 O O . ALA A 1 221 ? -3.007 0.318 7.951 1.00 92.25 221 ALA A O 1
ATOM 1682 N N . GLY A 1 222 ? -1.853 1.951 8.938 1.00 92.62 222 GLY A N 1
ATOM 1683 C CA . GLY A 1 222 ? -0.582 1.225 9.002 1.00 92.62 222 GLY A CA 1
ATOM 1684 C C . GLY A 1 222 ? -0.556 0.019 9.935 1.00 92.62 222 GLY A C 1
ATOM 1685 O O . GLY A 1 222 ? 0.463 -0.664 9.998 1.00 92.62 222 GLY A O 1
ATOM 1686 N N . ALA A 1 223 ? -1.638 -0.254 10.671 1.00 94.75 223 ALA A N 1
ATOM 1687 C CA . ALA A 1 223 ? -1.726 -1.390 11.585 1.00 94.75 223 ALA A CA 1
ATOM 1688 C C . ALA A 1 223 ? -1.656 -2.747 10.877 1.00 94.75 223 ALA A C 1
ATOM 1690 O O . ALA A 1 223 ? -1.338 -3.749 11.519 1.00 94.75 223 ALA A O 1
ATOM 1691 N N . TYR A 1 224 ? -1.869 -2.783 9.558 1.00 95.62 224 TYR A N 1
ATOM 1692 C CA . TYR A 1 224 ? -1.721 -4.004 8.777 1.00 95.62 224 TYR A CA 1
ATOM 1693 C C . TYR A 1 224 ? -0.329 -4.636 8.943 1.00 95.62 224 TYR A C 1
ATOM 1695 O O . TYR A 1 224 ? -0.219 -5.842 9.142 1.00 95.62 224 TYR A O 1
ATOM 1703 N N . ALA A 1 225 ? 0.736 -3.830 8.950 1.00 95.88 225 ALA A N 1
ATOM 1704 C CA . ALA A 1 225 ? 2.105 -4.324 9.028 1.00 95.88 225 ALA A CA 1
ATOM 1705 C C . ALA A 1 225 ? 2.421 -5.043 10.358 1.00 95.88 225 ALA A C 1
ATOM 1707 O O . ALA A 1 225 ? 2.834 -6.203 10.315 1.00 95.88 225 ALA A O 1
ATOM 1708 N N . PRO A 1 226 ? 2.214 -4.440 11.549 1.00 96.44 226 PRO A N 1
ATOM 1709 C CA . PRO A 1 226 ? 2.471 -5.123 12.817 1.00 96.44 226 PRO A CA 1
ATOM 1710 C C . PRO A 1 226 ? 1.576 -6.348 13.044 1.00 96.44 226 PRO A C 1
ATOM 1712 O O . PRO A 1 226 ? 2.038 -7.313 13.655 1.00 96.44 226 PRO A O 1
ATOM 1715 N N . LEU A 1 227 ? 0.336 -6.342 12.540 1.00 96.44 227 LEU A N 1
ATOM 1716 C CA . LEU A 1 227 ? -0.583 -7.482 12.642 1.00 96.44 227 LEU A CA 1
ATOM 1717 C C . LEU A 1 227 ? -0.146 -8.654 11.749 1.00 96.44 227 LEU A C 1
ATOM 1719 O O . LEU A 1 227 ? -0.061 -9.785 12.221 1.00 96.44 227 LEU A O 1
ATOM 1723 N N . LEU A 1 228 ? 0.223 -8.394 10.492 1.00 97.25 228 LEU A N 1
ATOM 1724 C CA . LEU A 1 228 ? 0.755 -9.428 9.595 1.00 97.25 228 LEU A CA 1
ATOM 1725 C C . LEU A 1 228 ? 2.119 -9.958 10.070 1.00 97.25 228 LEU A C 1
ATOM 1727 O O . LEU A 1 228 ? 2.391 -11.158 9.990 1.00 97.25 228 LEU A O 1
ATOM 1731 N N . ALA A 1 229 ? 2.984 -9.082 10.591 1.00 96.44 229 ALA A N 1
ATOM 1732 C CA . ALA A 1 229 ? 4.296 -9.465 11.110 1.00 96.44 229 ALA A CA 1
ATOM 1733 C C . ALA A 1 229 ? 4.193 -10.316 12.388 1.00 96.44 229 ALA A C 1
ATOM 1735 O O . ALA A 1 229 ? 5.017 -11.210 12.603 1.00 96.44 229 ALA A O 1
ATOM 1736 N N . GLN A 1 230 ? 3.177 -10.083 13.229 1.00 95.56 230 GLN A N 1
ATOM 1737 C CA . GLN A 1 230 ? 2.908 -10.906 14.412 1.00 95.56 230 GLN A CA 1
ATOM 1738 C C . GLN A 1 230 ? 2.645 -12.372 14.036 1.00 95.56 230 GLN A C 1
ATOM 1740 O O . GLN A 1 230 ? 3.196 -13.268 14.681 1.00 95.56 230 GLN A O 1
ATOM 1745 N N . GLU A 1 231 ? 1.889 -12.597 12.961 1.00 96.25 231 GLU A N 1
ATOM 1746 C CA . GLU A 1 231 ? 1.578 -13.926 12.417 1.00 96.25 231 GLU A CA 1
ATOM 1747 C C . GLU A 1 231 ? 2.668 -14.471 11.475 1.00 96.25 231 GLU A C 1
ATOM 1749 O O . GLU A 1 231 ? 2.532 -15.555 10.912 1.00 96.25 231 GLU A O 1
ATOM 1754 N N . ARG A 1 232 ? 3.798 -13.757 11.335 1.00 96.06 232 ARG A N 1
ATOM 1755 C CA . ARG A 1 232 ? 4.941 -14.120 10.474 1.00 96.06 232 ARG A CA 1
ATOM 1756 C C . ARG A 1 232 ? 4.581 -14.271 8.992 1.00 96.06 232 ARG A C 1
ATOM 1758 O O . ARG A 1 232 ? 5.232 -15.034 8.280 1.00 96.06 232 ARG A O 1
ATOM 1765 N N . LEU A 1 233 ? 3.573 -13.534 8.531 1.00 96.88 233 LEU A N 1
ATOM 1766 C CA . LEU A 1 233 ? 3.164 -13.520 7.126 1.00 96.88 233 LEU A CA 1
ATOM 1767 C C . LEU A 1 233 ? 4.045 -12.598 6.273 1.00 96.88 233 LEU A C 1
ATOM 1769 O O . LEU A 1 233 ? 4.139 -12.782 5.062 1.00 96.88 233 LEU A O 1
ATOM 1773 N N . ILE A 1 234 ? 4.695 -11.612 6.903 1.00 96.19 234 ILE A N 1
ATOM 1774 C CA . ILE A 1 234 ? 5.554 -10.629 6.234 1.00 96.19 234 ILE A CA 1
ATOM 1775 C C . ILE A 1 234 ? 6.863 -10.383 6.999 1.00 96.19 234 ILE A C 1
ATOM 1777 O O . ILE A 1 234 ? 6.961 -10.633 8.203 1.00 96.19 234 ILE A O 1
ATOM 1781 N N . SER A 1 235 ? 7.849 -9.853 6.279 1.00 92.50 235 SER A N 1
ATOM 1782 C CA . SER A 1 235 ? 9.152 -9.369 6.744 1.00 92.50 235 SER A CA 1
ATOM 1783 C C . SER A 1 235 ? 9.244 -7.846 6.615 1.00 92.50 235 SER A C 1
ATOM 1785 O O . SER A 1 235 ? 8.509 -7.233 5.836 1.00 92.50 235 SER A O 1
ATOM 1787 N N . ASP A 1 236 ? 10.183 -7.239 7.342 1.00 90.81 236 ASP A N 1
ATOM 1788 C CA . ASP A 1 236 ? 10.364 -5.783 7.409 1.00 90.81 236 ASP A CA 1
ATOM 1789 C C . ASP A 1 236 ? 10.619 -5.141 6.030 1.00 90.81 236 ASP A C 1
ATOM 1791 O O . ASP A 1 236 ? 10.194 -4.017 5.776 1.00 90.81 236 ASP A O 1
ATOM 1795 N N . GLU A 1 237 ? 11.280 -5.844 5.108 1.00 87.00 237 GLU A N 1
ATOM 1796 C CA . GLU A 1 237 ? 11.636 -5.313 3.788 1.00 87.00 237 GLU A CA 1
ATOM 1797 C C . GLU A 1 237 ? 10.459 -5.278 2.803 1.00 87.00 237 GLU A C 1
ATOM 1799 O O . GLU A 1 237 ? 10.493 -4.515 1.838 1.00 87.00 237 GLU A O 1
ATOM 1804 N N . GLN A 1 238 ? 9.418 -6.090 3.025 1.00 89.56 238 GLN A N 1
ATOM 1805 C CA . GLN A 1 238 ? 8.292 -6.222 2.090 1.00 89.56 238 GLN A CA 1
ATOM 1806 C C . GLN A 1 238 ? 7.366 -5.004 2.107 1.00 89.56 238 GLN A C 1
ATOM 1808 O O . GLN A 1 238 ? 6.693 -4.745 1.115 1.00 89.56 238 GLN A O 1
ATOM 1813 N N . VAL A 1 239 ? 7.347 -4.239 3.202 1.00 89.31 239 VAL A N 1
ATOM 1814 C CA . VAL A 1 239 ? 6.547 -3.006 3.310 1.00 89.31 239 VAL A CA 1
ATOM 1815 C C . VAL A 1 239 ? 7.271 -1.774 2.761 1.00 89.31 239 VAL A C 1
ATOM 1817 O O . VAL A 1 239 ? 6.725 -0.674 2.786 1.00 89.31 239 VAL A O 1
ATOM 1820 N N . LEU A 1 240 ? 8.497 -1.934 2.256 1.00 87.00 240 LEU A N 1
ATOM 1821 C CA . LEU A 1 240 ? 9.274 -0.850 1.667 1.00 87.00 240 LEU A CA 1
ATOM 1822 C C . LEU A 1 240 ? 9.268 -0.935 0.144 1.00 87.00 240 LEU A C 1
ATOM 1824 O O . LEU A 1 240 ? 9.433 -2.000 -0.454 1.00 87.00 240 LEU A O 1
ATOM 1828 N N . CYS A 1 241 ? 9.147 0.219 -0.495 1.00 83.62 241 CYS A N 1
ATOM 1829 C CA . CYS A 1 241 ? 9.276 0.360 -1.932 1.00 83.62 241 CYS A CA 1
ATOM 1830 C C . CYS A 1 241 ? 10.747 0.658 -2.275 1.00 83.62 241 CYS A C 1
ATOM 1832 O O . CYS A 1 241 ? 11.276 1.683 -1.851 1.00 83.62 241 CYS A O 1
ATOM 1834 N N . PRO A 1 242 ? 11.443 -0.149 -3.103 1.00 78.69 242 PRO A N 1
ATOM 1835 C CA . PRO A 1 242 ? 12.839 0.120 -3.484 1.00 78.69 242 PRO A CA 1
ATOM 1836 C C . PRO A 1 242 ? 13.052 1.424 -4.267 1.00 78.69 242 PRO A C 1
ATOM 1838 O O . PRO A 1 242 ? 14.192 1.859 -4.459 1.00 78.69 242 PRO A O 1
ATOM 1841 N N . SER A 1 243 ? 11.966 2.012 -4.772 1.00 71.12 243 SER A N 1
ATOM 1842 C CA . SER A 1 243 ? 11.963 3.313 -5.442 1.00 71.12 243 SER A CA 1
ATOM 1843 C C . SER A 1 243 ? 11.806 4.487 -4.472 1.00 71.12 243 SER A C 1
ATOM 1845 O O . SER A 1 243 ? 11.992 5.620 -4.911 1.00 71.12 243 SER A O 1
ATOM 1847 N N . SER A 1 244 ? 11.479 4.248 -3.196 1.00 68.75 244 SER A N 1
ATOM 1848 C CA . SER A 1 244 ? 11.331 5.302 -2.193 1.00 68.75 244 SER A CA 1
ATOM 1849 C C . SER A 1 244 ? 12.689 5.814 -1.700 1.00 68.75 244 SER A C 1
ATOM 1851 O O . SER A 1 244 ? 13.693 5.091 -1.654 1.00 68.75 244 SER A O 1
ATOM 1853 N N . ASP A 1 245 ? 12.724 7.077 -1.274 1.00 61.31 245 ASP A N 1
ATOM 1854 C CA . ASP A 1 245 ? 13.908 7.675 -0.643 1.00 61.31 245 ASP A CA 1
ATOM 1855 C C . ASP A 1 245 ? 14.309 6.941 0.652 1.00 61.31 245 ASP A C 1
ATOM 1857 O O . ASP A 1 245 ? 15.490 6.908 1.022 1.00 61.31 245 ASP A O 1
ATOM 1861 N N . ALA A 1 246 ? 13.347 6.295 1.324 1.00 56.47 246 ALA A N 1
ATOM 1862 C CA . ALA A 1 246 ? 13.584 5.497 2.523 1.00 56.47 246 ALA A CA 1
ATOM 1863 C C . ALA A 1 246 ? 14.454 4.265 2.221 1.00 56.47 246 ALA A C 1
ATOM 1865 O O . ALA A 1 246 ? 15.427 4.008 2.940 1.00 56.47 246 ALA A O 1
ATOM 1866 N N . ALA A 1 247 ? 14.193 3.568 1.109 1.00 57.22 247 ALA A N 1
ATOM 1867 C CA . ALA A 1 247 ? 15.012 2.442 0.662 1.00 57.22 247 ALA A CA 1
ATOM 1868 C C . ALA A 1 247 ? 16.428 2.873 0.231 1.00 57.22 247 ALA A C 1
ATOM 1870 O O . ALA A 1 247 ? 17.409 2.164 0.478 1.00 57.22 247 ALA A O 1
ATOM 1871 N N . LEU A 1 248 ? 16.564 4.064 -0.364 1.00 57.41 248 LEU A N 1
ATOM 1872 C CA . LEU A 1 248 ? 17.857 4.619 -0.785 1.00 57.41 248 LEU A CA 1
ATOM 1873 C C . LEU A 1 248 ? 18.747 5.033 0.397 1.00 57.41 248 LEU A C 1
ATOM 1875 O O . LEU A 1 248 ? 19.973 4.977 0.289 1.00 57.41 248 LEU A O 1
ATOM 1879 N N . THR A 1 249 ? 18.148 5.389 1.536 1.00 57.56 249 THR A N 1
ATOM 1880 C CA . THR A 1 249 ? 18.872 5.879 2.721 1.00 57.56 249 THR A CA 1
ATOM 1881 C C . THR A 1 249 ? 19.329 4.751 3.666 1.00 57.56 249 THR A C 1
ATOM 1883 O O . THR A 1 249 ? 20.013 5.024 4.650 1.00 57.56 249 THR A O 1
ATOM 1886 N N . ARG A 1 250 ? 19.026 3.471 3.370 1.00 53.34 250 ARG A N 1
ATOM 1887 C CA . ARG A 1 250 ? 19.387 2.291 4.200 1.00 53.34 250 ARG A CA 1
ATOM 1888 C C . ARG A 1 250 ? 19.146 2.510 5.703 1.00 53.34 250 ARG A C 1
ATOM 1890 O O . ARG A 1 250 ? 19.945 2.089 6.542 1.00 53.34 250 ARG A O 1
ATOM 1897 N N . VAL A 1 251 ? 18.050 3.176 6.059 1.00 59.75 251 VAL A N 1
ATOM 1898 C CA . VAL A 1 251 ? 17.609 3.195 7.455 1.00 59.75 251 VAL A CA 1
ATOM 1899 C C . VAL A 1 251 ? 17.137 1.780 7.769 1.00 59.75 251 VAL A C 1
ATOM 1901 O O . VAL A 1 251 ? 16.359 1.214 7.007 1.00 59.75 251 VAL A O 1
ATOM 1904 N N . SER A 1 252 ? 17.648 1.181 8.845 1.00 69.56 252 SER A N 1
ATOM 1905 C CA . SER A 1 252 ? 17.171 -0.111 9.337 1.00 69.56 252 SER A CA 1
ATOM 1906 C C . SER A 1 252 ? 15.721 0.046 9.790 1.00 69.56 252 SER A C 1
ATOM 1908 O O . SER A 1 252 ? 15.453 0.414 10.936 1.00 69.56 252 SER A O 1
ATOM 1910 N N . PHE A 1 253 ? 14.798 -0.145 8.858 1.00 84.31 253 PHE A N 1
ATOM 1911 C CA . PHE A 1 253 ? 13.378 -0.192 9.128 1.00 84.31 253 PHE A CA 1
ATOM 1912 C C . PHE A 1 253 ? 13.056 -1.499 9.851 1.00 84.31 253 PHE A C 1
ATOM 1914 O O . PHE A 1 253 ? 13.603 -2.545 9.511 1.00 84.31 253 PHE A O 1
ATOM 1921 N N . ARG A 1 254 ? 12.198 -1.424 10.866 1.00 90.44 254 ARG A N 1
ATOM 1922 C CA . ARG A 1 254 ? 11.705 -2.585 11.604 1.00 90.44 254 ARG A CA 1
ATOM 1923 C C . ARG A 1 254 ? 10.245 -2.359 11.932 1.00 90.44 254 ARG A C 1
ATOM 1925 O O . ARG A 1 254 ? 9.911 -1.322 12.511 1.00 90.44 254 ARG A O 1
ATOM 1932 N N . ILE A 1 255 ? 9.408 -3.349 11.654 1.00 94.12 255 ILE A N 1
ATOM 1933 C CA . ILE A 1 255 ? 8.005 -3.312 12.040 1.00 94.12 255 ILE A CA 1
ATOM 1934 C C . ILE A 1 255 ? 7.922 -3.465 13.576 1.00 94.12 255 ILE A C 1
ATOM 1936 O O . ILE A 1 255 ? 8.423 -4.449 14.138 1.00 94.12 255 ILE A O 1
ATOM 1940 N N . PRO A 1 256 ? 7.345 -2.489 14.306 1.00 94.25 256 PRO A N 1
ATOM 1941 C CA . PRO A 1 256 ? 7.160 -2.597 15.750 1.00 94.25 256 PRO A CA 1
ATOM 1942 C C . PRO A 1 256 ? 6.141 -3.691 16.069 1.00 94.25 256 PRO A C 1
ATOM 1944 O O . PRO A 1 256 ? 5.190 -3.901 15.325 1.00 94.25 256 PRO A O 1
ATOM 1947 N N . LYS A 1 257 ? 6.292 -4.383 17.199 1.00 94.31 257 LYS A N 1
ATOM 1948 C CA . LYS A 1 257 ? 5.277 -5.370 17.609 1.00 94.31 257 LYS A CA 1
ATOM 1949 C C . LYS A 1 257 ? 4.075 -4.673 18.263 1.00 94.31 257 LYS A C 1
ATOM 1951 O O . LYS A 1 257 ? 4.285 -3.678 18.956 1.00 94.31 257 LYS A O 1
ATOM 1956 N N . PRO A 1 258 ? 2.851 -5.226 18.172 1.00 93.69 258 PRO A N 1
ATOM 1957 C CA . PRO A 1 258 ? 1.663 -4.659 18.823 1.00 93.69 258 PRO A CA 1
ATOM 1958 C C . PRO A 1 258 ? 1.854 -4.284 20.301 1.00 93.69 258 PRO A C 1
ATOM 1960 O O . PRO A 1 258 ? 1.617 -3.142 20.685 1.00 93.69 258 PRO A O 1
ATOM 1963 N N . TYR A 1 259 ? 2.411 -5.189 21.116 1.00 92.06 259 TYR A N 1
ATOM 1964 C CA . TYR A 1 259 ? 2.661 -4.913 22.540 1.00 92.06 259 TYR A CA 1
ATOM 1965 C C . TYR A 1 259 ? 3.712 -3.813 22.784 1.00 92.06 259 TYR A C 1
ATOM 1967 O O . TYR A 1 259 ? 3.785 -3.260 23.883 1.00 92.06 259 TYR A O 1
ATOM 1975 N N . GLU A 1 260 ? 4.597 -3.544 21.815 1.00 94.12 260 GLU A N 1
ATOM 1976 C CA . GLU A 1 260 ? 5.596 -2.477 21.925 1.00 94.12 260 GLU A CA 1
ATOM 1977 C C . GLU A 1 260 ? 4.896 -1.120 21.798 1.00 94.12 260 GLU A C 1
ATOM 1979 O O . GLU A 1 260 ? 5.184 -0.230 22.595 1.00 94.12 260 GLU A O 1
ATOM 1984 N N . LEU A 1 261 ? 3.931 -0.993 20.877 1.00 93.38 261 LEU A N 1
ATOM 1985 C CA . LEU A 1 261 ? 3.167 0.237 20.635 1.00 93.38 261 LEU A CA 1
ATOM 1986 C C . LEU A 1 261 ? 2.377 0.687 21.870 1.00 93.38 261 LEU A C 1
ATOM 1988 O O . LEU A 1 261 ? 2.395 1.866 22.212 1.00 93.38 261 LEU A O 1
ATOM 1992 N N . GLU A 1 262 ? 1.757 -0.248 22.592 1.00 90.94 262 GLU A N 1
ATOM 1993 C CA . GLU A 1 262 ? 1.007 0.037 23.829 1.00 90.94 262 GLU A CA 1
ATOM 1994 C C . GLU A 1 262 ? 1.868 0.638 24.947 1.00 90.94 262 GLU A C 1
ATOM 1996 O O . GLU A 1 262 ? 1.361 1.310 25.844 1.00 90.94 262 GLU A O 1
ATOM 2001 N N . ARG A 1 263 ? 3.181 0.384 24.917 1.00 93.62 263 ARG A N 1
ATOM 2002 C CA . ARG A 1 263 ? 4.130 0.813 25.954 1.00 93.62 263 ARG A CA 1
ATOM 2003 C C . ARG A 1 263 ? 4.930 2.051 25.558 1.00 93.62 263 ARG A C 1
ATOM 2005 O O . ARG A 1 263 ? 5.743 2.522 26.356 1.00 93.62 263 ARG A O 1
ATOM 2012 N N . MET A 1 264 ? 4.754 2.555 24.339 1.00 94.50 264 MET A N 1
ATOM 2013 C CA . MET A 1 264 ? 5.492 3.713 23.845 1.00 94.50 264 MET A CA 1
ATOM 2014 C C . MET A 1 264 ? 4.985 5.017 24.465 1.00 94.50 264 MET A C 1
ATOM 2016 O O . MET A 1 264 ? 3.820 5.164 24.827 1.00 94.50 264 MET A O 1
ATOM 2020 N N . SER A 1 265 ? 5.878 6.005 24.563 1.00 95.50 265 SER A N 1
ATOM 2021 C CA . SER A 1 265 ? 5.467 7.375 24.865 1.00 95.50 265 SER A CA 1
ATOM 2022 C C . SER A 1 265 ? 4.624 7.942 23.711 1.00 95.50 265 SER A C 1
ATOM 2024 O O . SER A 1 265 ? 4.814 7.524 22.569 1.00 95.50 265 SER A O 1
ATOM 2026 N N . PRO A 1 266 ? 3.754 8.942 23.948 1.00 92.56 266 PRO A N 1
ATOM 2027 C CA . PRO A 1 266 ? 2.898 9.500 22.895 1.00 92.56 266 PRO A CA 1
ATOM 2028 C C . PRO A 1 266 ? 3.658 9.992 21.652 1.00 92.56 266 PRO A C 1
ATOM 2030 O O . PRO A 1 266 ? 3.190 9.828 20.530 1.00 92.56 266 PRO A O 1
ATOM 2033 N N . THR A 1 267 ? 4.856 10.558 21.830 1.00 92.69 267 THR A N 1
ATOM 2034 C CA . THR A 1 267 ? 5.700 11.026 20.718 1.00 92.69 267 THR A CA 1
ATOM 2035 C C . THR A 1 267 ? 6.324 9.879 19.927 1.00 92.69 267 THR A C 1
ATOM 2037 O O . THR A 1 267 ? 6.353 9.930 18.699 1.00 92.69 267 THR A O 1
ATOM 2040 N N . ALA A 1 268 ? 6.806 8.839 20.613 1.00 93.19 268 ALA A N 1
ATOM 2041 C CA . ALA A 1 268 ? 7.349 7.647 19.969 1.00 93.19 268 ALA A CA 1
ATOM 2042 C C . ALA A 1 268 ? 6.248 6.854 19.254 1.00 93.19 268 ALA A C 1
ATOM 2044 O O . ALA A 1 268 ? 6.469 6.376 18.145 1.00 93.19 268 ALA A O 1
ATOM 2045 N N . LEU A 1 269 ? 5.056 6.783 19.852 1.00 93.44 269 LEU A N 1
ATOM 2046 C CA . LEU A 1 269 ? 3.893 6.138 19.261 1.00 93.44 269 LEU A CA 1
ATOM 2047 C C . LEU A 1 269 ? 3.461 6.839 17.971 1.00 93.44 269 LEU A C 1
ATOM 2049 O O . LEU A 1 269 ? 3.310 6.173 16.956 1.00 93.44 269 LEU A O 1
ATOM 2053 N N . ALA A 1 270 ? 3.335 8.170 17.977 1.00 91.12 270 ALA A N 1
ATOM 2054 C CA . ALA A 1 270 ? 2.975 8.922 16.775 1.00 91.12 270 ALA A CA 1
ATOM 2055 C C . ALA A 1 270 ? 3.990 8.710 15.636 1.00 91.12 270 ALA A C 1
ATOM 2057 O O . ALA A 1 270 ? 3.609 8.556 14.473 1.00 91.12 270 ALA A O 1
ATOM 2058 N N . TYR A 1 271 ? 5.286 8.654 15.966 1.00 90.38 271 TYR A N 1
ATOM 2059 C CA . TYR A 1 271 ? 6.327 8.319 14.995 1.00 90.38 271 TYR A CA 1
ATOM 2060 C C . TYR A 1 271 ? 6.177 6.884 14.474 1.00 90.38 271 TYR A C 1
ATOM 2062 O O . TYR A 1 271 ? 6.209 6.675 13.264 1.00 90.38 271 TYR A O 1
ATOM 2070 N N . ALA A 1 272 ? 5.978 5.905 15.360 1.00 91.81 272 ALA A N 1
ATOM 2071 C CA . ALA A 1 272 ? 5.786 4.512 14.974 1.00 91.81 272 ALA A CA 1
ATOM 2072 C C . ALA A 1 272 ? 4.549 4.348 14.081 1.00 91.81 272 ALA A C 1
ATOM 2074 O O . ALA A 1 272 ? 4.670 3.814 12.986 1.00 91.81 272 ALA A O 1
ATOM 2075 N N . GLN A 1 273 ? 3.398 4.900 14.471 1.00 92.50 273 GLN A N 1
ATOM 2076 C CA . GLN A 1 273 ? 2.166 4.879 13.678 1.00 92.50 273 GLN A CA 1
ATOM 2077 C C . GLN A 1 273 ? 2.350 5.512 12.301 1.00 92.50 273 GLN A C 1
ATOM 2079 O O . GLN A 1 273 ? 1.821 5.000 11.324 1.00 92.50 273 GLN A O 1
ATOM 2084 N N . SER A 1 274 ? 3.137 6.583 12.191 1.00 89.31 274 SER A N 1
ATOM 2085 C CA . SER A 1 274 ? 3.382 7.253 10.907 1.00 89.31 274 SER A CA 1
ATOM 2086 C C . SER A 1 274 ? 4.275 6.459 9.949 1.00 89.31 274 SER A C 1
ATOM 2088 O O . SER A 1 274 ? 4.248 6.744 8.758 1.00 89.31 274 SER A O 1
ATOM 2090 N N . ASN A 1 275 ? 5.068 5.499 10.443 1.00 88.56 275 ASN A N 1
ATOM 2091 C CA . ASN A 1 275 ? 6.079 4.804 9.637 1.00 88.56 275 ASN A CA 1
ATOM 2092 C C . ASN A 1 275 ? 5.896 3.278 9.584 1.00 88.56 275 ASN A C 1
ATOM 2094 O O . ASN A 1 275 ? 6.416 2.652 8.673 1.00 88.56 275 ASN A O 1
ATOM 2098 N N . MET A 1 276 ? 5.191 2.652 10.528 1.00 91.81 276 MET A N 1
ATOM 2099 C CA . MET A 1 276 ? 5.145 1.188 10.671 1.00 91.81 276 MET A CA 1
ATOM 2100 C C . MET A 1 276 ? 4.542 0.449 9.471 1.00 91.81 276 MET A C 1
ATOM 2102 O O . MET A 1 276 ? 4.909 -0.697 9.244 1.00 91.81 276 MET A O 1
ATOM 2106 N N . GLY A 1 277 ? 3.666 1.103 8.705 1.00 89.44 277 GLY A N 1
ATOM 2107 C CA . GLY A 1 277 ? 3.108 0.604 7.447 1.00 89.44 277 GLY A CA 1
ATOM 2108 C C . GLY A 1 277 ? 4.014 0.797 6.225 1.00 89.44 277 GLY A C 1
ATOM 2109 O O . GLY A 1 277 ? 3.588 0.490 5.119 1.00 89.44 277 GLY A O 1
ATOM 2110 N N . GLY A 1 278 ? 5.237 1.307 6.390 1.00 88.81 278 GLY A N 1
ATOM 2111 C CA . GLY A 1 278 ? 6.196 1.475 5.299 1.00 88.81 278 GLY A CA 1
ATOM 2112 C C . GLY A 1 278 ? 5.736 2.457 4.215 1.00 88.81 278 GLY A C 1
ATOM 2113 O O . GLY A 1 278 ? 5.179 3.512 4.520 1.00 88.81 278 GLY A O 1
ATOM 2114 N N . ASP A 1 279 ? 6.000 2.111 2.953 1.00 85.81 279 ASP A N 1
ATOM 2115 C CA . ASP A 1 279 ? 5.753 2.964 1.779 1.00 85.81 279 ASP A CA 1
ATOM 2116 C C . ASP A 1 279 ? 4.395 2.693 1.093 1.00 85.81 279 ASP A C 1
ATOM 2118 O O . ASP A 1 279 ? 4.030 3.377 0.133 1.00 85.81 279 ASP A O 1
ATOM 2122 N N . PHE A 1 280 ? 3.638 1.705 1.578 1.00 88.69 280 PHE A N 1
ATOM 2123 C CA . PHE A 1 280 ? 2.327 1.337 1.042 1.00 88.69 280 PHE A CA 1
ATOM 2124 C C . PHE A 1 280 ? 1.203 1.852 1.939 1.00 88.69 280 PHE A C 1
ATOM 2126 O O . PHE A 1 280 ? 1.296 1.835 3.169 1.00 88.69 280 PHE A O 1
ATOM 2133 N N . GLY A 1 281 ? 0.117 2.304 1.321 1.00 90.44 281 GLY A N 1
ATOM 2134 C CA . GLY A 1 281 ? -1.100 2.676 2.031 1.00 90.44 281 GLY A CA 1
ATOM 2135 C C . GLY A 1 281 ? -2.087 1.562 2.081 1.00 90.44 281 GLY A C 1
ATOM 2136 O O . GLY A 1 281 ? -2.151 0.745 1.173 1.00 90.44 281 GLY A O 1
ATOM 2137 N N . PHE A 1 282 ? -2.922 1.613 3.101 1.00 93.81 282 PHE A N 1
ATOM 2138 C CA . PHE A 1 282 ? -3.936 0.611 3.341 1.00 93.81 282 PHE A CA 1
ATOM 2139 C C . PHE A 1 282 ? -5.311 1.259 3.448 1.00 93.81 282 PHE A C 1
ATOM 2141 O O . PHE A 1 282 ? -5.427 2.446 3.769 1.00 93.81 282 PHE A O 1
ATOM 2148 N N . THR A 1 283 ? -6.342 0.481 3.143 1.00 93.25 283 THR A N 1
ATOM 2149 C CA . THR A 1 283 ? -7.724 0.950 3.168 1.00 93.25 283 THR A CA 1
ATOM 2150 C C . THR A 1 283 ? -8.176 1.351 4.572 1.00 93.25 283 THR A C 1
ATOM 2152 O O . THR A 1 283 ? -7.896 0.675 5.565 1.00 93.25 283 THR A O 1
ATOM 2155 N N . LEU A 1 284 ? -8.896 2.472 4.662 1.00 91.38 284 LEU A N 1
ATOM 2156 C CA . LEU A 1 284 ? -9.583 2.887 5.887 1.00 91.38 284 LEU A CA 1
ATOM 2157 C C . LEU A 1 284 ? -10.886 2.101 6.111 1.00 91.38 284 LEU A C 1
ATOM 2159 O O . LEU A 1 284 ? -11.426 2.112 7.221 1.00 91.38 284 LEU A O 1
ATOM 2163 N N . GLY A 1 285 ? -11.354 1.366 5.099 1.00 91.62 285 GLY A N 1
ATOM 2164 C CA . GLY A 1 285 ? -12.688 0.781 5.060 1.00 91.62 285 GLY A CA 1
ATOM 2165 C C . GLY A 1 285 ? -13.748 1.831 4.735 1.00 91.62 285 GLY A C 1
ATOM 2166 O O . GLY A 1 285 ? -13.449 2.879 4.161 1.00 91.62 285 GLY A O 1
ATOM 2167 N N . TYR A 1 286 ? -14.986 1.539 5.112 1.00 91.44 286 TYR A N 1
ATOM 2168 C CA . TYR A 1 286 ? -16.141 2.384 4.842 1.00 91.44 286 TYR A CA 1
ATOM 2169 C C . TYR A 1 286 ? -17.070 2.441 6.053 1.00 91.44 286 TYR A C 1
ATOM 2171 O O . TYR A 1 286 ? -17.004 1.613 6.965 1.00 91.44 286 TYR A O 1
ATOM 2179 N N . GLU A 1 287 ? -17.924 3.448 6.057 1.00 90.88 287 GLU A N 1
ATOM 2180 C CA . GLU A 1 287 ? -18.875 3.758 7.108 1.00 90.88 287 GLU A CA 1
ATOM 2181 C C . GLU A 1 287 ? -20.290 3.671 6.536 1.00 90.88 287 GLU A C 1
ATOM 2183 O O . GLU A 1 287 ? -20.564 4.191 5.457 1.00 90.88 287 GLU A O 1
ATOM 2188 N N . VAL A 1 288 ? -21.194 3.009 7.256 1.00 88.81 288 VAL A N 1
ATOM 2189 C CA . VAL A 1 288 ? -22.616 2.925 6.899 1.00 88.81 288 VAL A CA 1
ATOM 2190 C C . VAL A 1 288 ? -23.410 3.512 8.055 1.00 88.81 288 VAL A C 1
ATOM 2192 O O . VAL A 1 288 ? -23.226 3.105 9.197 1.00 88.81 288 VAL A O 1
ATOM 2195 N N . ASP A 1 289 ? -24.262 4.498 7.769 1.00 85.62 289 ASP A N 1
ATOM 2196 C CA . ASP A 1 289 ? -25.132 5.160 8.755 1.00 85.62 289 ASP A CA 1
ATOM 2197 C C . ASP A 1 289 ? -24.418 5.728 10.002 1.00 85.62 289 ASP A C 1
ATOM 2199 O O . ASP A 1 289 ? -25.018 5.844 11.071 1.00 85.62 289 ASP A O 1
ATOM 2203 N N . GLY A 1 290 ? -23.150 6.133 9.884 1.00 82.25 290 GLY A N 1
ATOM 2204 C CA . GLY A 1 290 ? -22.391 6.659 11.023 1.00 82.25 290 GLY A CA 1
ATOM 2205 C C . GLY A 1 290 ? -21.505 5.624 11.733 1.00 82.25 290 GLY A C 1
ATOM 2206 O O . GLY A 1 290 ? -20.828 5.954 12.709 1.00 82.25 290 GLY A O 1
ATOM 2207 N N . GLU A 1 291 ? -21.556 4.358 11.305 1.00 86.50 291 GLU A N 1
ATOM 2208 C CA . GLU A 1 291 ? -20.828 3.252 11.925 1.00 86.50 291 GLU A CA 1
ATOM 2209 C C . GLU A 1 291 ? -19.766 2.683 10.981 1.00 86.50 291 GLU A C 1
ATOM 2211 O O . GLU A 1 291 ? -20.061 2.187 9.886 1.00 86.50 291 GLU A O 1
ATOM 2216 N N . LEU A 1 292 ? -18.508 2.755 11.426 1.00 88.44 292 LEU A N 1
ATOM 2217 C CA . LEU A 1 292 ? -17.368 2.179 10.724 1.00 88.44 292 LEU A CA 1
ATOM 2218 C C . LEU A 1 292 ? -17.532 0.661 10.651 1.00 88.44 292 LEU A C 1
ATOM 2220 O O . LEU A 1 292 ? -17.671 -0.002 11.679 1.00 88.44 292 LEU A O 1
ATOM 2224 N N . GLN A 1 293 ? -17.480 0.119 9.441 1.00 91.19 293 GLN A N 1
ATOM 2225 C CA . GLN A 1 293 ? -17.625 -1.311 9.229 1.00 91.19 293 GLN A CA 1
ATOM 2226 C C . GLN A 1 293 ? -16.302 -2.050 9.454 1.00 91.19 293 GLN A C 1
ATOM 2228 O O . GLN A 1 293 ? -15.200 -1.525 9.231 1.00 91.19 293 GLN A O 1
ATOM 2233 N N . ASP A 1 294 ? -16.430 -3.306 9.880 1.00 90.06 294 ASP A N 1
ATOM 2234 C CA . ASP A 1 294 ? -15.304 -4.223 9.961 1.00 90.06 294 ASP A CA 1
ATOM 2235 C C . ASP A 1 294 ? -14.699 -4.429 8.576 1.00 90.06 294 ASP A C 1
ATOM 2237 O O . ASP A 1 294 ? -15.388 -4.704 7.587 1.00 90.06 294 ASP A O 1
ATOM 2241 N N . LEU A 1 295 ? -13.378 -4.311 8.513 1.00 91.31 295 LEU A N 1
ATOM 2242 C CA . LEU A 1 295 ? -12.649 -4.509 7.283 1.00 91.31 295 LEU A CA 1
ATOM 2243 C C . LEU A 1 295 ? -12.615 -6.007 6.977 1.00 91.31 295 LEU A C 1
ATOM 2245 O O . LEU A 1 295 ? -11.892 -6.772 7.610 1.00 91.31 295 LEU A O 1
ATOM 2249 N N . SER A 1 296 ? -13.422 -6.425 6.011 1.00 91.81 296 SER A N 1
ATOM 2250 C CA . SER A 1 296 ? -13.535 -7.812 5.566 1.00 91.81 296 SER A CA 1
ATOM 2251 C C . SER A 1 296 ? -13.305 -7.910 4.070 1.00 91.81 296 SER A C 1
ATOM 2253 O O . SER A 1 296 ? -13.617 -6.973 3.341 1.00 91.81 296 SER A O 1
ATOM 2255 N N . THR A 1 297 ? -12.762 -9.036 3.619 1.00 91.38 297 THR A N 1
ATOM 2256 C CA . THR A 1 297 ? -12.632 -9.361 2.197 1.00 91.38 297 THR A CA 1
ATOM 2257 C C . THR A 1 297 ? -13.911 -10.032 1.694 1.00 91.38 297 THR A C 1
ATOM 2259 O O . THR A 1 297 ? -14.480 -10.898 2.362 1.00 91.38 297 THR A O 1
ATOM 2262 N N . ASP A 1 298 ? -14.376 -9.611 0.524 1.00 89.56 298 ASP A N 1
ATOM 2263 C CA . ASP A 1 298 ? -15.491 -10.200 -0.224 1.00 89.56 298 ASP A CA 1
ATOM 2264 C C . ASP A 1 298 ? -15.064 -10.641 -1.635 1.00 89.56 298 ASP A C 1
ATOM 2266 O O . ASP A 1 298 ? -15.864 -11.220 -2.372 1.00 89.56 298 ASP A O 1
ATOM 2270 N N . GLY A 1 299 ? -13.789 -10.430 -1.988 1.00 88.00 299 GLY A N 1
ATOM 2271 C CA . GLY A 1 299 ? -13.229 -10.777 -3.288 1.00 88.00 299 GLY A CA 1
ATOM 2272 C C . GLY A 1 299 ? -13.704 -9.848 -4.403 1.00 88.00 299 GLY A C 1
ATOM 2273 O O . GLY A 1 299 ? -13.751 -10.264 -5.560 1.00 88.00 299 GLY A O 1
ATOM 2274 N N . SER A 1 300 ? -14.098 -8.615 -4.074 1.00 88.44 300 SER A N 1
ATOM 2275 C CA . SER A 1 300 ? -14.510 -7.633 -5.072 1.00 88.44 300 SER A CA 1
ATOM 2276 C C . SER A 1 300 ? -13.342 -7.240 -5.992 1.00 88.44 300 SER A C 1
ATOM 2278 O O . SER A 1 300 ? -12.299 -6.790 -5.509 1.00 88.44 300 SER A O 1
ATOM 2280 N N . PRO A 1 301 ? -13.517 -7.306 -7.325 1.00 88.75 301 PRO A N 1
ATOM 2281 C CA . PRO A 1 301 ? -12.519 -6.824 -8.279 1.00 88.75 301 PRO A CA 1
ATOM 2282 C C . PRO A 1 301 ? -12.521 -5.293 -8.411 1.00 88.75 301 PRO A C 1
ATOM 2284 O O . PRO A 1 301 ? -11.746 -4.740 -9.181 1.00 88.75 301 PRO A O 1
ATOM 2287 N N . PHE A 1 302 ? -13.406 -4.584 -7.707 1.00 85.25 302 PHE A N 1
ATOM 2288 C CA . PHE A 1 302 ? -13.509 -3.122 -7.782 1.00 85.25 302 PHE A CA 1
ATOM 2289 C C . PHE A 1 302 ? -13.045 -2.431 -6.503 1.00 85.25 302 PHE A C 1
ATOM 2291 O O . PHE A 1 302 ? -12.712 -1.247 -6.529 1.00 85.25 302 PHE A O 1
ATOM 2298 N N . ARG A 1 303 ? -12.991 -3.163 -5.386 1.00 89.62 303 ARG A N 1
ATOM 2299 C CA . ARG A 1 303 ? -12.618 -2.599 -4.094 1.00 89.62 303 ARG A CA 1
ATOM 2300 C C . ARG A 1 303 ? -11.108 -2.562 -3.938 1.00 89.62 303 ARG A C 1
ATOM 2302 O O . ARG A 1 303 ? -10.440 -3.591 -4.017 1.00 89.62 303 ARG A O 1
ATOM 2309 N N . VAL A 1 304 ? -10.580 -1.374 -3.672 1.00 91.38 304 VAL A N 1
ATOM 2310 C CA . VAL A 1 304 ? -9.145 -1.169 -3.489 1.00 91.38 304 VAL A CA 1
ATOM 2311 C C . VAL A 1 304 ? -8.776 -1.384 -2.025 1.00 91.38 304 VAL A C 1
ATOM 2313 O O . VAL A 1 304 ? -9.361 -0.775 -1.129 1.00 91.38 304 VAL A O 1
ATOM 2316 N N . ILE A 1 305 ? -7.772 -2.227 -1.777 1.00 93.31 305 ILE A N 1
ATOM 2317 C CA . ILE A 1 305 ? -7.312 -2.560 -0.419 1.00 93.31 305 ILE A CA 1
ATOM 2318 C C . ILE A 1 305 ? -5.960 -1.935 -0.074 1.00 93.31 305 ILE A C 1
ATOM 2320 O O . ILE A 1 305 ? -5.712 -1.603 1.086 1.00 93.31 305 ILE A O 1
ATOM 2324 N N . MET A 1 306 ? -5.082 -1.757 -1.062 1.00 92.69 306 MET A N 1
ATOM 2325 C CA . MET A 1 306 ? -3.726 -1.252 -0.855 1.00 92.69 306 MET A CA 1
ATOM 2326 C C . MET A 1 306 ? -3.230 -0.544 -2.117 1.00 92.69 306 MET A C 1
ATOM 2328 O O . MET A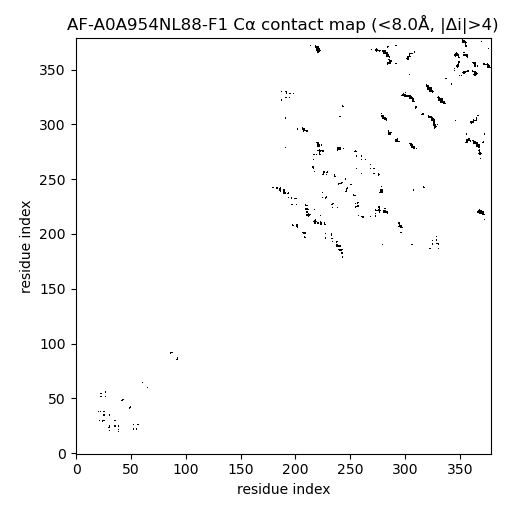 1 306 ? -3.581 -0.935 -3.228 1.00 92.69 306 MET A O 1
ATOM 2332 N N . ALA A 1 307 ? -2.397 0.479 -1.965 1.00 89.25 307 ALA A N 1
ATOM 2333 C CA . ALA A 1 307 ? -1.716 1.122 -3.088 1.00 89.25 307 ALA A CA 1
ATOM 2334 C C . ALA A 1 307 ? -0.329 1.614 -2.666 1.00 89.25 307 ALA A C 1
ATOM 2336 O O . ALA A 1 307 ? -0.087 1.848 -1.477 1.00 89.25 307 ALA A O 1
ATOM 2337 N N . ASP A 1 308 ? 0.585 1.802 -3.616 1.00 82.19 308 ASP A N 1
ATOM 2338 C CA . ASP A 1 308 ? 1.787 2.587 -3.333 1.00 82.19 308 ASP A CA 1
ATOM 2339 C C . ASP A 1 308 ? 1.408 4.066 -3.143 1.00 82.19 308 ASP A C 1
ATOM 2341 O O . ASP A 1 308 ? 0.671 4.663 -3.931 1.00 82.19 308 ASP A O 1
ATOM 2345 N N . LEU A 1 309 ? 1.844 4.673 -2.033 1.00 65.25 309 LEU A N 1
ATOM 2346 C CA . LEU A 1 309 ? 1.472 6.059 -1.769 1.00 65.25 309 LEU A CA 1
ATOM 2347 C C . LEU A 1 309 ? 2.408 7.032 -2.485 1.00 65.25 309 LEU A C 1
ATOM 2349 O O . LEU A 1 309 ? 3.630 6.955 -2.312 1.00 65.25 309 LEU A O 1
ATOM 2353 N N . PRO A 1 310 ? 1.876 8.068 -3.156 1.00 51.62 310 PRO A N 1
ATOM 2354 C CA . PRO A 1 310 ? 2.655 9.272 -3.377 1.00 51.62 310 PRO A CA 1
ATOM 2355 C C . PRO A 1 310 ? 2.910 9.902 -2.000 1.00 51.62 310 PRO A C 1
ATOM 2357 O O . PRO A 1 310 ? 1.979 10.313 -1.310 1.00 51.62 310 PRO A O 1
ATOM 2360 N N . THR A 1 311 ? 4.165 9.934 -1.547 1.00 49.78 311 THR A N 1
ATOM 2361 C CA . THR A 1 311 ? 4.484 10.468 -0.214 1.00 49.78 311 THR A CA 1
ATOM 2362 C C . THR A 1 311 ? 3.889 11.867 0.002 1.00 49.78 311 THR A C 1
ATOM 2364 O O . THR A 1 311 ? 4.064 12.777 -0.811 1.00 49.78 311 THR A O 1
ATOM 2367 N N . ALA A 1 312 ? 3.221 12.059 1.147 1.00 36.31 312 ALA A N 1
ATOM 2368 C CA . ALA A 1 312 ? 2.474 13.265 1.539 1.00 36.31 312 ALA A CA 1
ATOM 2369 C C . ALA A 1 312 ? 3.332 14.539 1.749 1.00 36.31 312 ALA A C 1
ATOM 2371 O O . ALA A 1 312 ? 2.898 15.510 2.365 1.00 36.31 312 ALA A O 1
ATOM 2372 N N . LYS A 1 313 ? 4.574 14.557 1.256 1.00 34.69 313 LYS A N 1
ATOM 2373 C CA . LYS A 1 313 ? 5.495 15.698 1.319 1.00 34.69 313 LYS A CA 1
ATOM 2374 C C . LYS A 1 313 ? 6.072 16.043 -0.045 1.00 34.69 313 LYS A C 1
ATOM 2376 O O . LYS A 1 313 ? 7.272 16.246 -0.164 1.00 34.69 313 LYS A O 1
ATOM 2381 N N . GLY A 1 314 ? 5.249 16.088 -1.090 1.00 33.31 314 GLY A N 1
ATOM 2382 C CA . GLY A 1 314 ? 5.685 16.594 -2.398 1.00 33.31 314 GLY A CA 1
ATOM 2383 C C . GLY A 1 314 ? 6.881 15.854 -3.020 1.00 33.31 314 GLY A C 1
ATOM 2384 O O . GLY A 1 314 ? 7.396 16.292 -4.050 1.00 33.31 314 GLY A O 1
ATOM 2385 N N . ALA A 1 315 ? 7.305 14.727 -2.442 1.00 35.72 315 ALA A N 1
ATOM 2386 C CA . ALA A 1 315 ? 8.185 13.769 -3.073 1.00 35.72 315 ALA A CA 1
ATOM 2387 C C . ALA A 1 315 ? 7.279 12.944 -3.981 1.00 35.72 315 ALA A C 1
ATOM 2389 O O . ALA A 1 315 ? 6.713 11.905 -3.638 1.00 35.72 315 ALA A O 1
ATOM 2390 N N . ARG A 1 316 ? 7.072 13.544 -5.154 1.00 40.12 316 ARG A N 1
ATOM 2391 C CA . ARG A 1 316 ? 6.569 12.890 -6.352 1.00 40.12 316 ARG A CA 1
ATOM 2392 C C . ARG A 1 316 ? 7.245 11.529 -6.403 1.00 40.12 316 ARG A C 1
ATOM 2394 O O . ARG A 1 316 ? 8.472 11.467 -6.497 1.00 40.12 316 ARG A O 1
ATOM 2401 N N . HIS A 1 317 ? 6.462 10.458 -6.330 1.00 44.91 317 HIS A N 1
ATOM 2402 C CA . HIS A 1 317 ? 6.956 9.187 -6.825 1.00 44.91 317 HIS A CA 1
ATOM 2403 C C . HIS A 1 317 ? 7.495 9.489 -8.231 1.00 44.91 317 HIS A C 1
ATOM 2405 O O . HIS A 1 317 ? 6.821 10.148 -9.023 1.00 44.91 317 HIS A O 1
ATOM 2411 N N . ALA A 1 318 ? 8.743 9.123 -8.516 1.00 40.47 318 ALA A N 1
ATOM 2412 C CA . ALA A 1 318 ? 9.423 9.487 -9.762 1.00 40.47 318 ALA A CA 1
ATOM 2413 C C . ALA A 1 318 ? 8.833 8.782 -11.005 1.00 40.47 318 ALA A C 1
ATOM 2415 O O . ALA A 1 318 ? 9.484 8.714 -12.044 1.00 40.47 318 ALA A O 1
ATOM 2416 N N . GLY A 1 319 ? 7.629 8.223 -10.888 1.00 51.69 319 GLY A N 1
ATOM 2417 C CA . GLY A 1 319 ? 6.910 7.525 -11.931 1.00 51.69 319 GLY A CA 1
ATOM 2418 C C . GLY A 1 319 ? 5.488 8.049 -12.006 1.00 51.69 319 GLY A C 1
ATOM 2419 O O . GLY A 1 319 ? 4.826 8.250 -10.992 1.00 51.69 319 GLY A O 1
ATOM 2420 N N . GLN A 1 320 ? 5.015 8.218 -13.233 1.00 62.19 320 GLN A N 1
ATOM 2421 C CA . GLN A 1 320 ? 3.620 8.488 -13.548 1.00 62.19 320 GLN A CA 1
ATOM 2422 C C . GLN A 1 320 ? 2.709 7.303 -13.185 1.00 62.19 320 GLN A C 1
ATOM 2424 O O . GLN A 1 320 ? 1.571 7.326 -13.587 1.00 62.19 320 GLN A O 1
ATOM 2429 N N . VAL A 1 321 ? 3.156 6.257 -12.482 1.00 71.00 321 VAL A N 1
ATOM 2430 C CA . VAL A 1 321 ? 2.386 5.021 -12.276 1.00 71.00 321 VAL A CA 1
ATOM 2431 C C . VAL A 1 321 ? 2.191 4.752 -10.793 1.00 71.00 321 VAL A C 1
ATOM 2433 O O . VAL A 1 321 ? 3.169 4.741 -10.048 1.00 71.00 321 VAL A O 1
ATOM 2436 N N . ILE A 1 322 ? 0.942 4.516 -10.399 1.00 79.56 322 ILE A N 1
ATOM 2437 C CA . ILE A 1 322 ? 0.529 4.063 -9.069 1.00 79.56 322 ILE A CA 1
ATOM 2438 C C . ILE A 1 322 ? 0.126 2.599 -9.197 1.00 79.56 322 ILE A C 1
ATOM 2440 O O . ILE A 1 322 ? -0.682 2.255 -10.054 1.00 79.56 322 ILE A O 1
ATOM 2444 N N . ASN A 1 323 ? 0.673 1.726 -8.369 1.00 84.81 323 ASN A N 1
ATOM 2445 C CA . ASN A 1 323 ? 0.262 0.334 -8.300 1.00 84.81 323 ASN A CA 1
ATOM 2446 C C . ASN A 1 323 ? -0.855 0.191 -7.272 1.00 84.81 323 ASN A C 1
ATOM 2448 O O . ASN A 1 323 ? -0.691 0.545 -6.106 1.00 84.81 323 ASN A O 1
ATOM 2452 N N . VAL A 1 324 ? -1.977 -0.364 -7.712 1.00 89.31 324 VAL A N 1
ATOM 2453 C CA . VAL A 1 324 ? -3.179 -0.525 -6.903 1.00 89.31 324 VAL A CA 1
ATOM 2454 C C . VAL A 1 324 ? -3.517 -2.005 -6.803 1.00 89.31 324 VAL A C 1
ATOM 2456 O O . VAL A 1 324 ? -3.543 -2.718 -7.806 1.00 89.31 324 VAL A O 1
ATOM 2459 N N . LEU A 1 325 ? -3.742 -2.461 -5.577 1.00 92.69 325 LEU A N 1
ATOM 2460 C CA . LEU A 1 325 ? -4.118 -3.824 -5.238 1.00 92.69 325 LEU A CA 1
ATOM 2461 C C . LEU A 1 325 ? -5.598 -3.866 -4.856 1.00 92.69 325 LEU A C 1
ATOM 2463 O O . LEU A 1 325 ? -6.045 -3.123 -3.975 1.00 92.69 325 LEU A O 1
ATOM 2467 N N . PHE A 1 326 ? -6.323 -4.771 -5.501 1.00 93.19 326 PHE A N 1
ATOM 2468 C CA . PHE A 1 326 ? -7.749 -4.989 -5.298 1.00 93.19 326 PHE A CA 1
ATOM 2469 C C . PHE A 1 326 ? -8.014 -6.146 -4.337 1.00 93.19 326 PHE A C 1
ATOM 2471 O O . PHE A 1 326 ? -7.129 -6.956 -4.049 1.00 93.19 326 PHE A O 1
ATOM 2478 N N . ASP A 1 327 ? -9.235 -6.201 -3.811 1.00 92.75 327 ASP A N 1
ATOM 2479 C CA . ASP A 1 327 ? -9.638 -7.175 -2.798 1.00 92.75 327 ASP A CA 1
ATOM 2480 C C . ASP A 1 327 ? -9.618 -8.627 -3.299 1.00 92.75 327 ASP A C 1
ATOM 2482 O O . ASP A 1 327 ? -9.297 -9.539 -2.545 1.00 92.75 327 ASP A O 1
ATOM 2486 N N . ASP A 1 328 ? -9.860 -8.861 -4.587 1.00 92.00 328 ASP A N 1
ATOM 2487 C CA . ASP A 1 328 ? -9.671 -10.172 -5.231 1.00 92.00 328 ASP A CA 1
ATOM 2488 C C . ASP A 1 328 ? -8.186 -10.584 -5.396 1.00 92.00 328 ASP A C 1
ATOM 2490 O O . ASP A 1 328 ? -7.882 -11.695 -5.836 1.00 92.00 328 ASP A O 1
ATOM 2494 N N . GLY A 1 329 ? -7.251 -9.699 -5.038 1.00 91.00 329 GLY A N 1
ATOM 2495 C CA . GLY A 1 329 ? -5.810 -9.915 -5.087 1.00 91.00 329 GLY A CA 1
ATOM 2496 C C . GLY A 1 329 ? -5.138 -9.534 -6.407 1.00 91.00 329 GLY A C 1
ATOM 2497 O O . GLY A 1 329 ? -3.916 -9.700 -6.515 1.00 91.00 329 GLY A O 1
ATOM 2498 N N . HIS A 1 330 ? -5.864 -9.022 -7.407 1.00 92.62 330 HIS A N 1
ATOM 2499 C CA . HIS A 1 330 ? -5.214 -8.554 -8.629 1.00 92.62 330 HIS A CA 1
ATOM 2500 C C . HIS A 1 330 ? -4.531 -7.197 -8.418 1.00 92.62 330 HIS A C 1
ATOM 2502 O O . HIS A 1 330 ? -4.951 -6.357 -7.621 1.00 92.62 330 HIS A O 1
ATOM 2508 N N . LEU A 1 331 ? -3.435 -6.996 -9.149 1.00 90.88 331 LEU A N 1
ATOM 2509 C CA . LEU A 1 331 ? -2.655 -5.766 -9.127 1.00 90.88 331 LEU A CA 1
ATOM 2510 C C . LEU A 1 331 ? -2.795 -5.052 -10.469 1.00 90.88 331 LEU A C 1
ATOM 2512 O O . LEU A 1 331 ? -2.449 -5.637 -11.497 1.00 90.88 331 LEU A O 1
ATOM 2516 N N . SER A 1 332 ? -3.204 -3.786 -10.444 1.00 86.00 332 SER A N 1
ATOM 2517 C CA . SER A 1 332 ? -3.277 -2.938 -11.632 1.00 86.00 332 SER A CA 1
ATOM 2518 C C . SER A 1 332 ? -2.404 -1.684 -11.480 1.00 86.00 332 SER A C 1
ATOM 2520 O O . SER A 1 332 ? -2.561 -0.943 -10.505 1.00 86.00 332 SER A O 1
ATOM 2522 N N . PRO A 1 333 ? -1.468 -1.424 -12.410 1.00 82.38 333 PRO A N 1
ATOM 2523 C CA . PRO A 1 333 ? -0.772 -0.147 -12.496 1.00 82.38 333 PRO A CA 1
ATOM 2524 C C . PRO A 1 333 ? -1.652 0.912 -13.183 1.00 82.38 333 PRO A C 1
ATOM 2526 O O . PRO A 1 333 ? -2.124 0.708 -14.298 1.00 82.38 333 PRO A O 1
ATOM 2529 N N . PHE A 1 334 ? -1.813 2.076 -12.559 1.00 75.81 334 PHE A N 1
ATOM 2530 C CA . PHE A 1 334 ? -2.545 3.225 -13.093 1.00 75.81 334 PHE A CA 1
ATOM 2531 C C . PHE A 1 334 ? -1.599 4.371 -13.431 1.00 75.81 334 PHE A C 1
ATOM 2533 O O . PHE A 1 334 ? -0.847 4.831 -12.574 1.00 75.81 334 PHE A O 1
ATOM 2540 N N . HIS A 1 335 ? -1.649 4.848 -14.675 1.00 66.12 335 HIS A N 1
ATOM 2541 C CA . HIS A 1 335 ? -0.868 5.997 -15.131 1.00 66.12 335 HIS A CA 1
ATOM 2542 C C . HIS A 1 335 ? -1.562 7.311 -14.749 1.00 66.12 335 HIS A C 1
ATOM 2544 O O . HIS A 1 335 ? -2.733 7.465 -15.051 1.00 66.12 335 HIS A O 1
ATOM 2550 N N . ARG A 1 336 ? -0.855 8.263 -14.129 1.00 58.47 336 ARG A N 1
ATOM 2551 C CA . ARG A 1 336 ? -1.282 9.642 -13.890 1.00 58.47 336 ARG A CA 1
ATOM 2552 C C . ARG A 1 336 ? -1.026 10.520 -15.130 1.00 58.47 336 ARG A C 1
ATOM 2554 O O . ARG A 1 336 ? 0.076 10.445 -15.676 1.00 58.47 336 ARG A O 1
ATOM 2561 N N . PRO A 1 337 ? -1.965 11.413 -15.494 1.00 53.41 337 PRO A N 1
ATOM 2562 C CA . PRO A 1 337 ? -3.293 11.538 -14.899 1.00 53.41 337 PRO A CA 1
ATOM 2563 C C . PRO A 1 337 ? -4.134 10.325 -15.300 1.00 53.41 337 PRO A C 1
ATOM 2565 O O . PRO A 1 337 ? -4.296 10.034 -16.484 1.00 53.41 337 PRO A O 1
ATOM 2568 N N . ALA A 1 338 ? -4.610 9.582 -14.304 1.00 46.28 338 ALA A N 1
ATOM 2569 C CA . ALA A 1 338 ? -5.484 8.465 -14.573 1.00 46.28 338 ALA A CA 1
ATOM 2570 C C . ALA A 1 338 ? -6.773 9.088 -15.092 1.00 46.28 338 ALA A C 1
ATOM 2572 O O . ALA A 1 338 ? -7.199 10.145 -14.628 1.00 46.28 338 ALA A O 1
ATOM 2573 N N . THR A 1 339 ? -7.333 8.480 -16.132 1.00 42.38 339 THR A N 1
ATOM 2574 C CA . THR A 1 339 ? -8.678 8.772 -16.631 1.00 42.38 339 THR A CA 1
ATOM 2575 C C . THR A 1 339 ? -9.639 9.112 -15.482 1.00 42.38 339 THR A C 1
ATOM 2577 O O . THR A 1 339 ? -9.520 8.490 -14.425 1.00 42.38 339 THR A O 1
ATOM 2580 N N . PRO A 1 340 ? -10.650 9.977 -15.684 1.00 45.38 340 PRO A N 1
ATOM 2581 C CA . PRO A 1 340 ? -11.554 10.476 -14.631 1.00 45.38 340 PRO A CA 1
ATOM 2582 C C . PRO A 1 340 ? -12.342 9.402 -13.846 1.00 45.38 340 PRO A C 1
ATOM 2584 O O . PRO A 1 340 ? -13.101 9.733 -12.942 1.00 45.38 340 PRO A O 1
ATOM 2587 N N . LEU A 1 341 ? -12.189 8.115 -14.178 1.00 41.41 341 LEU A N 1
ATOM 2588 C CA . LEU A 1 341 ? -12.709 6.979 -13.414 1.00 41.41 341 LEU A CA 1
ATOM 2589 C C . LEU A 1 341 ? -11.887 6.652 -12.153 1.00 41.41 341 LEU A C 1
ATOM 2591 O O . LEU A 1 341 ? -12.419 6.058 -11.223 1.00 41.41 341 LEU A O 1
ATOM 2595 N N . ILE A 1 342 ? -10.599 7.001 -12.142 1.00 48.69 342 ILE A N 1
ATOM 2596 C CA . ILE A 1 342 ? -9.672 6.824 -11.016 1.00 48.69 342 ILE A CA 1
ATOM 2597 C C . ILE A 1 342 ? -8.897 8.133 -10.927 1.00 48.69 342 ILE A C 1
ATOM 2599 O O . ILE A 1 342 ? -7.695 8.200 -11.163 1.00 48.69 342 ILE A O 1
ATOM 2603 N N . ASP A 1 343 ? -9.632 9.216 -10.686 1.00 48.22 343 ASP A N 1
ATOM 2604 C CA . ASP A 1 343 ? -9.030 10.487 -10.297 1.00 48.22 343 ASP A CA 1
ATOM 2605 C C . ASP A 1 343 ? -8.315 10.282 -8.940 1.00 48.22 343 ASP A C 1
ATOM 2607 O O . ASP A 1 343 ? -8.251 9.170 -8.412 1.00 48.22 343 ASP A O 1
ATOM 2611 N N . ASP A 1 344 ? -7.812 11.321 -8.289 1.00 52.41 344 ASP A N 1
ATOM 2612 C CA . ASP A 1 344 ? -7.242 11.228 -6.929 1.00 52.41 344 ASP A CA 1
ATOM 2613 C C . ASP A 1 344 ? -8.195 10.619 -5.846 1.00 52.41 344 ASP A C 1
ATOM 2615 O O . ASP A 1 344 ? -7.834 10.529 -4.670 1.00 52.41 344 ASP A O 1
ATOM 2619 N N . SER A 1 345 ? -9.379 10.134 -6.247 1.00 62.03 345 SER A N 1
ATOM 2620 C CA . SER A 1 345 ? -10.439 9.438 -5.514 1.00 62.03 345 SER A CA 1
ATOM 2621 C C . SER A 1 345 ? -10.030 8.168 -4.776 1.00 62.03 345 SER A C 1
ATOM 2623 O O . SER A 1 345 ? -10.756 7.742 -3.895 1.00 62.03 345 SER A O 1
ATOM 2625 N N . VAL A 1 346 ? -8.902 7.526 -5.091 1.00 79.06 346 VAL A N 1
ATOM 2626 C CA . VAL A 1 346 ? -8.461 6.377 -4.273 1.00 79.06 346 VAL A CA 1
ATOM 2627 C C . VAL A 1 346 ? -7.860 6.829 -2.939 1.00 79.06 346 VAL A C 1
ATOM 2629 O O . VAL A 1 346 ? -7.757 6.036 -2.012 1.00 79.06 346 VAL A O 1
ATOM 2632 N N . PHE A 1 347 ? -7.460 8.100 -2.811 1.00 83.88 347 PHE A N 1
ATOM 2633 C CA . PHE A 1 347 ? -6.850 8.647 -1.591 1.00 83.88 347 PHE A CA 1
ATOM 2634 C C . PHE A 1 347 ? -7.808 9.514 -0.767 1.00 83.88 347 PHE A C 1
ATOM 2636 O O . PHE A 1 347 ? -7.486 9.885 0.363 1.00 83.88 347 PHE A O 1
ATOM 2643 N N . VAL A 1 348 ? -8.979 9.843 -1.313 1.00 84.50 348 VAL A N 1
ATOM 2644 C CA . VAL A 1 348 ? -10.027 10.626 -0.651 1.00 84.50 348 VAL A CA 1
ATOM 2645 C C . VAL A 1 348 ? -11.379 9.986 -0.920 1.00 84.50 348 VAL A C 1
ATOM 2647 O O . VAL A 1 348 ? -11.621 9.521 -2.022 1.00 84.50 348 VAL A O 1
ATOM 2650 N N . ASN A 1 349 ? -12.282 9.997 0.055 1.00 86.88 349 ASN A N 1
ATOM 2651 C CA . ASN A 1 349 ? -13.641 9.504 -0.163 1.00 86.88 349 ASN A CA 1
ATOM 2652 C C . ASN A 1 349 ? -14.401 10.383 -1.169 1.00 86.88 349 ASN A C 1
ATOM 2654 O O . ASN A 1 349 ? -13.961 11.479 -1.532 1.00 86.88 349 ASN A O 1
ATOM 2658 N N . ARG A 1 350 ? -15.612 9.972 -1.552 1.00 86.50 350 ARG A N 1
ATOM 2659 C CA . ARG A 1 3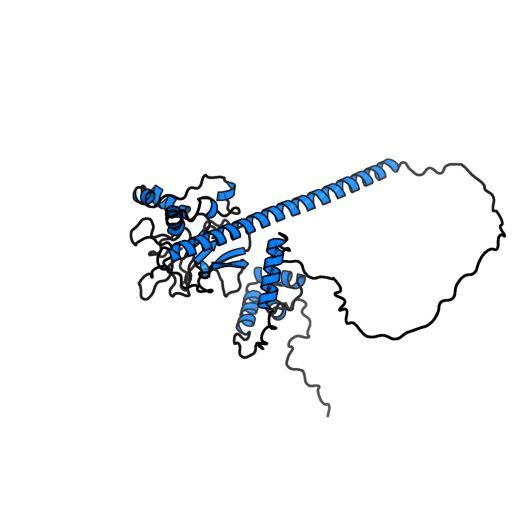50 ? -16.489 10.739 -2.457 1.00 86.50 350 ARG A CA 1
ATOM 2660 C C . ARG A 1 350 ? -16.845 12.149 -1.946 1.00 86.50 350 ARG A C 1
ATOM 2662 O O . ARG A 1 350 ? -17.306 12.985 -2.720 1.00 86.50 350 ARG A O 1
ATOM 2669 N N . ALA A 1 351 ? -16.618 12.443 -0.663 1.00 84.50 351 ALA A N 1
ATOM 2670 C CA . ALA A 1 351 ? -16.747 13.781 -0.076 1.00 84.50 351 ALA A CA 1
ATOM 2671 C C . ALA A 1 351 ? -15.445 14.616 -0.122 1.00 84.50 351 ALA A C 1
ATOM 2673 O O . ALA A 1 351 ? -15.406 15.717 0.433 1.00 84.50 351 ALA A O 1
ATOM 2674 N N . GLY A 1 352 ? -14.385 14.109 -0.759 1.00 81.94 352 GLY A N 1
ATOM 2675 C CA . GLY A 1 352 ? -13.093 14.776 -0.920 1.00 81.94 352 GLY A CA 1
ATOM 2676 C C . GLY A 1 352 ? -12.234 14.805 0.347 1.00 81.94 352 GLY A C 1
ATOM 2677 O O . GLY A 1 352 ? -11.376 15.676 0.478 1.00 81.94 352 GLY A O 1
ATOM 2678 N N . ARG A 1 353 ? -12.469 13.902 1.310 1.00 83.75 353 ARG A N 1
ATOM 2679 C CA . ARG A 1 353 ? -11.750 13.856 2.596 1.00 83.75 353 ARG A CA 1
ATOM 2680 C C . ARG A 1 353 ? -10.944 12.572 2.736 1.00 83.75 353 ARG A C 1
ATOM 2682 O O . ARG A 1 353 ? -11.377 11.513 2.294 1.00 83.75 353 ARG A O 1
ATOM 2689 N N . VAL A 1 354 ? -9.814 12.642 3.439 1.00 86.50 354 VAL A N 1
ATOM 2690 C CA . VAL A 1 354 ? -9.077 11.442 3.869 1.00 86.50 354 VAL A CA 1
ATOM 2691 C C . VAL A 1 354 ? -9.765 10.884 5.115 1.00 86.50 354 VAL A C 1
ATOM 2693 O O . VAL A 1 354 ? -9.432 11.227 6.252 1.00 86.50 354 VAL A O 1
ATOM 2696 N N . ALA A 1 355 ? -10.806 10.100 4.872 1.00 87.31 355 ALA A N 1
ATOM 2697 C CA . ALA A 1 355 ? -11.679 9.471 5.854 1.00 87.31 355 ALA A CA 1
ATOM 2698 C C . ALA A 1 355 ? -12.202 8.147 5.267 1.00 87.31 355 ALA A C 1
ATOM 2700 O O . ALA A 1 355 ? -12.023 7.929 4.068 1.00 87.31 355 ALA A O 1
ATOM 2701 N N . PRO A 1 356 ? -12.837 7.271 6.064 1.00 90.50 356 PRO A N 1
ATOM 2702 C CA . PRO A 1 356 ? -13.516 6.096 5.530 1.00 90.50 356 PRO A CA 1
ATOM 2703 C C . PRO A 1 356 ? -14.460 6.437 4.372 1.00 90.50 356 PRO A C 1
ATOM 2705 O O . PRO A 1 356 ? -15.019 7.541 4.295 1.00 90.50 356 PRO A O 1
ATOM 2708 N N . GLY A 1 357 ? -14.618 5.464 3.479 1.00 90.12 357 GLY A N 1
ATOM 2709 C CA . GLY A 1 357 ? -15.597 5.503 2.403 1.00 90.12 357 GLY A CA 1
ATOM 2710 C C . GLY A 1 357 ? -17.017 5.693 2.910 1.00 90.12 357 GLY A C 1
ATOM 2711 O O . GLY A 1 357 ? -17.346 5.282 4.020 1.00 90.12 357 GLY A O 1
ATOM 2712 N N . LEU A 1 358 ? -17.871 6.287 2.085 1.00 90.44 358 LEU A N 1
ATOM 2713 C CA . LEU A 1 358 ? -19.296 6.439 2.391 1.00 90.44 358 LEU A CA 1
ATOM 2714 C C . LEU A 1 358 ? -20.118 5.169 2.117 1.00 90.44 358 LEU A C 1
ATOM 2716 O O . LEU A 1 358 ? -21.275 5.085 2.521 1.00 90.44 358 LEU A O 1
ATOM 2720 N N . ASP A 1 359 ? -19.550 4.216 1.381 1.00 88.88 359 ASP A N 1
ATOM 2721 C CA . ASP A 1 359 ? -20.162 2.943 1.012 1.00 88.88 359 ASP A CA 1
ATOM 2722 C C . ASP A 1 359 ? -19.062 1.921 0.633 1.00 88.88 359 ASP A C 1
ATOM 2724 O O . ASP A 1 359 ? -17.889 2.299 0.545 1.00 88.88 359 ASP A O 1
ATOM 2728 N N . PRO A 1 360 ? -19.395 0.629 0.434 1.00 86.12 360 PRO A N 1
ATOM 2729 C CA . PRO A 1 360 ? -18.411 -0.403 0.089 1.00 86.12 360 PRO A CA 1
ATOM 2730 C C . PRO A 1 360 ? -17.614 -0.148 -1.200 1.00 86.12 360 PRO A C 1
ATOM 2732 O O . PRO A 1 360 ? -16.527 -0.712 -1.348 1.00 86.12 360 PRO A O 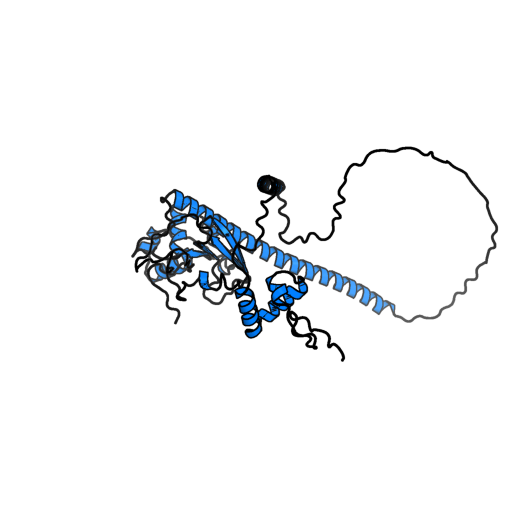1
ATOM 2735 N N . ASP A 1 361 ? -18.133 0.681 -2.111 1.00 85.25 361 ASP A N 1
ATOM 2736 C CA . ASP A 1 361 ? -17.510 1.004 -3.397 1.00 85.25 361 ASP A CA 1
ATOM 2737 C C . ASP A 1 361 ? -16.637 2.277 -3.320 1.00 85.25 361 ASP A C 1
ATOM 2739 O O . ASP A 1 361 ? -15.894 2.591 -4.250 1.00 85.25 361 ASP A O 1
ATOM 2743 N N . ASP A 1 362 ? -16.676 3.009 -2.203 1.00 87.94 362 ASP A N 1
ATOM 2744 C CA . ASP A 1 362 ? -15.901 4.228 -1.946 1.00 87.94 362 ASP A CA 1
ATOM 2745 C C . ASP A 1 362 ? -14.590 3.900 -1.208 1.00 87.94 362 ASP A C 1
ATOM 2747 O O . ASP A 1 362 ? -14.430 4.129 -0.011 1.00 87.94 362 ASP A O 1
ATOM 2751 N N . SER A 1 363 ? -13.639 3.284 -1.911 1.00 88.38 363 SER A N 1
ATOM 2752 C CA . SER A 1 363 ? -12.373 2.848 -1.302 1.00 88.38 363 SER A CA 1
ATOM 2753 C C . SER A 1 363 ? -11.411 4.012 -1.050 1.00 88.38 363 SER A C 1
ATOM 2755 O O . SER A 1 363 ? -11.023 4.703 -1.988 1.00 88.38 363 SER A O 1
ATOM 2757 N N . VAL A 1 364 ? -10.938 4.160 0.194 1.00 89.56 364 VAL A N 1
ATOM 2758 C CA . VAL A 1 364 ? -9.947 5.185 0.566 1.00 89.56 364 VAL A CA 1
ATOM 2759 C C . VAL A 1 364 ? -8.681 4.562 1.124 1.00 89.56 364 VAL A C 1
ATOM 2761 O O . VAL A 1 364 ? -8.688 3.953 2.193 1.00 89.56 364 VAL A O 1
ATOM 2764 N N . ILE A 1 365 ? -7.575 4.773 0.420 1.00 90.31 365 ILE A N 1
ATOM 2765 C CA . ILE A 1 365 ? -6.232 4.334 0.775 1.00 90.31 365 ILE A CA 1
ATOM 2766 C C . ILE A 1 365 ? -5.488 5.465 1.471 1.00 90.31 365 ILE A C 1
ATOM 2768 O O . ILE A 1 365 ? -5.311 6.553 0.925 1.00 90.31 365 ILE A O 1
ATOM 2772 N N . ALA A 1 366 ? -5.016 5.195 2.684 1.00 89.00 366 ALA A N 1
ATOM 2773 C CA . ALA A 1 366 ? -4.396 6.201 3.530 1.00 89.00 366 ALA A CA 1
ATOM 2774 C C . ALA A 1 366 ? -2.974 5.808 3.970 1.00 89.00 366 ALA A C 1
ATOM 2776 O O . ALA A 1 366 ? -2.650 4.619 4.063 1.00 89.00 366 ALA A O 1
ATOM 2777 N N . PRO A 1 367 ? -2.109 6.799 4.273 1.00 89.31 367 PRO A N 1
ATOM 2778 C CA . PRO A 1 367 ? -0.797 6.536 4.847 1.00 89.31 367 PRO A CA 1
ATOM 2779 C C . PRO A 1 367 ? -0.901 5.900 6.233 1.00 89.31 367 PRO A C 1
ATOM 2781 O O . PRO A 1 367 ? -1.877 6.085 6.957 1.00 89.31 367 PRO A O 1
ATOM 2784 N N . SER A 1 368 ? 0.187 5.248 6.645 1.00 90.50 368 SER A N 1
ATOM 2785 C CA . SER A 1 368 ? 0.300 4.486 7.894 1.00 90.50 368 SER A CA 1
ATOM 2786 C C . SER A 1 368 ? -0.289 5.175 9.139 1.00 90.50 368 SER A C 1
ATOM 2788 O O . SER A 1 368 ? -0.931 4.517 9.955 1.00 90.50 368 SER A O 1
ATOM 2790 N N . GLY A 1 369 ? -0.085 6.488 9.295 1.00 88.75 369 GLY A N 1
ATOM 2791 C CA . GLY A 1 369 ? -0.474 7.231 10.500 1.00 88.75 369 GLY A CA 1
ATOM 2792 C C . GLY A 1 369 ? -1.926 7.712 10.557 1.00 88.75 369 GLY A C 1
ATOM 2793 O O . GLY A 1 369 ? -2.307 8.324 11.554 1.00 88.75 369 GLY A O 1
ATOM 2794 N N . VAL A 1 370 ? -2.728 7.498 9.512 1.00 89.69 370 VAL A N 1
ATOM 2795 C CA . VAL A 1 370 ? -4.112 7.993 9.468 1.00 89.69 370 VAL A CA 1
ATOM 2796 C C . VAL A 1 370 ? -5.028 7.077 10.266 1.00 89.69 370 VAL A C 1
ATOM 2798 O O . VAL A 1 370 ? -5.022 5.865 10.061 1.00 89.69 370 VAL A O 1
ATOM 2801 N N . SER A 1 371 ? -5.816 7.661 11.171 1.00 88.12 371 SER A N 1
ATOM 2802 C CA . SER A 1 371 ? -6.809 6.927 11.960 1.00 88.12 371 SER A CA 1
ATOM 2803 C C . SER A 1 371 ? -8.012 6.545 11.106 1.00 88.12 371 SER A C 1
ATOM 2805 O O . SER A 1 371 ? -8.460 7.321 10.265 1.00 88.12 371 SER A O 1
ATOM 2807 N N . ARG A 1 372 ? -8.562 5.356 11.361 1.00 84.00 372 ARG A N 1
ATOM 2808 C CA . ARG A 1 372 ? -9.781 4.882 10.691 1.00 84.00 372 ARG A CA 1
ATOM 2809 C C . ARG A 1 372 ? -11.053 5.558 11.195 1.00 84.00 372 ARG A C 1
ATOM 2811 O O . ARG A 1 372 ? -12.037 5.582 10.478 1.00 84.00 372 ARG A O 1
ATOM 2818 N N . VAL A 1 373 ? -11.049 6.111 12.405 1.00 78.12 373 VAL A N 1
ATOM 2819 C CA . VAL A 1 373 ? -12.250 6.701 13.026 1.00 78.12 373 VAL A CA 1
ATOM 2820 C C . VAL A 1 373 ? -12.247 8.230 12.924 1.00 78.12 373 VAL A C 1
ATOM 2822 O O . VAL A 1 373 ? -13.278 8.876 13.093 1.00 78.12 373 VAL A O 1
ATOM 2825 N N . ARG A 1 374 ? -11.092 8.853 12.648 1.00 63.94 374 ARG A N 1
ATOM 2826 C CA . ARG A 1 374 ? -10.965 10.315 12.555 1.00 63.94 374 ARG A CA 1
ATOM 2827 C C . ARG A 1 374 ? -10.598 10.758 11.147 1.00 63.94 374 ARG A C 1
ATOM 2829 O O . ARG A 1 374 ? -9.507 10.462 10.672 1.00 63.94 374 ARG A O 1
ATOM 2836 N N . ALA A 1 375 ? -11.472 11.557 10.540 1.00 56.56 375 ALA A N 1
ATOM 2837 C CA . ALA A 1 375 ? -11.171 12.260 9.300 1.00 56.56 375 ALA A CA 1
ATOM 2838 C C . ALA A 1 375 ? -9.989 13.226 9.488 1.00 56.56 375 ALA A C 1
ATOM 2840 O O . ALA A 1 375 ? -9.944 13.984 10.462 1.00 56.56 375 ALA A O 1
ATOM 2841 N N . LEU A 1 376 ? -9.055 13.229 8.536 1.00 52.72 376 LEU A N 1
ATOM 2842 C CA . LEU A 1 376 ? -8.077 14.306 8.411 1.00 52.72 376 LEU A CA 1
ATOM 2843 C C . LEU A 1 376 ? -8.675 15.416 7.543 1.00 52.72 376 LEU A C 1
ATOM 2845 O O . LEU A 1 376 ? -8.894 15.238 6.345 1.00 52.72 376 LEU A O 1
ATOM 2849 N N . GLU A 1 377 ? -8.928 16.574 8.149 1.00 38.59 377 GLU A N 1
ATOM 2850 C CA . GLU A 1 377 ? -9.208 17.804 7.409 1.00 38.59 377 GLU A CA 1
ATOM 2851 C C . GLU A 1 377 ? -7.869 18.410 6.964 1.00 38.59 377 GLU A C 1
ATOM 2853 O O . GLU A 1 377 ? -7.111 18.937 7.781 1.00 38.59 377 GLU A O 1
ATOM 2858 N N . PHE A 1 378 ? -7.543 18.309 5.672 1.00 38.19 378 PHE A N 1
ATOM 2859 C CA . PHE A 1 378 ? -6.514 19.160 5.075 1.00 38.19 378 PHE A CA 1
ATOM 2860 C C . PHE A 1 378 ? -7.133 20.547 4.888 1.00 38.19 378 PHE A C 1
ATOM 2862 O O . PHE A 1 378 ? -7.980 20.726 4.016 1.00 38.19 378 PHE A O 1
ATOM 2869 N N . ASN A 1 379 ? -6.766 21.488 5.758 1.00 29.58 379 ASN A N 1
ATOM 2870 C CA . ASN A 1 379 ? -7.180 22.890 5.674 1.00 29.58 379 ASN A CA 1
ATOM 2871 C C . ASN A 1 379 ? -6.179 23.707 4.856 1.00 29.58 379 ASN A C 1
ATOM 2873 O O . ASN A 1 379 ? -4.959 23.515 5.087 1.00 29.58 379 ASN A O 1
#

Secondary structure (DSSP, 8-state):
--------SS----S--TT---HHHHHTT-S-HHHHHHHHHHHHH-HHHHHHHHHHHHHS--SGGGS--PPPPTTHHHHHHHHHHHHHHTT----TT-------------------------------------------------S-HHHHHHHHHHHHHHHHHHHHHHHHHHHHHHHHHHHHHHHHHHHHHHHHHHHHHHHHTTTB-S-PPTTSTT-BGGGHHHHHHHTTS--GGGGS-TTSHHHHTT----PPPHHHHTTS-HHHHHHHHHHTTTTEEEE--BEETTEEPP-B----SS-EEEEE---SSS---SSSEEEEEETTS-EEEEESSP-GGGSGGGSS-TTSSBS-BSSTT---EE-TT-BSSS-B---

Mean predicted aligned error: 19.53 Å

pLDDT: mean 73.35, std 21.98, range [28.17, 97.31]

Foldseek 3Di:
DDDDDDDDDPDDDPDDDPDDQPLVCLVVVVDDPVSNVVLVVVCVVDPVSVVVSVVSVVPDDPDPPPDPPPDPPPCPVVVVVVVVVVCVVVVCDDPPPPDPDDDPPDDDDDDDDDDDDDDDDDDDDDDDDDDDDDDDDDDDDDDDDDPPVVVVVVVVVVVVVVVVVVVVVVVVVVVVVVVVVVLVVLLLVLLLLLLVLQVVVCVVVVQFGQADDPPALRLFQLVNQQVSVVVPSDAQCSLERCLDPCVVVPDPGHQDHRVRLRVDDPVVSLVNQQPNSYQKWAWLAAAEPLHGDGHGAPLDPQAWGMKGDCPPPPNGSPAQWIWTAHSVSDIDIAGPVGPPVPHVQQQAEPVRWNEHHHDRNRTHTYGRNHGSNDIDDPD

Solvent-accessible surface area (backbone atoms only — not comparable to full-atom values): 23019 Å² total; per-residue (Å²): 143,76,86,76,82,81,79,75,94,86,69,89,81,94,71,88,68,102,75,79,75,63,54,68,37,49,76,69,67,73,47,55,75,68,59,42,53,52,54,52,57,45,45,73,76,30,72,67,60,38,54,51,46,51,54,54,59,71,67,53,87,86,61,74,90,78,57,83,81,70,75,75,65,88,61,49,67,58,52,52,51,54,49,50,52,54,34,62,74,64,72,55,77,74,68,92,79,73,72,91,73,84,74,88,81,74,84,85,76,93,76,83,86,86,82,87,84,86,89,86,80,90,83,84,84,89,86,83,88,85,84,83,88,83,82,87,84,90,82,90,76,87,80,88,73,74,97,55,72,67,61,55,55,50,49,53,52,47,53,54,51,49,52,53,50,51,52,51,52,53,51,49,53,52,52,53,50,51,54,51,53,52,29,53,52,50,33,53,49,27,51,53,49,49,40,51,34,46,51,55,44,10,70,75,51,81,34,30,43,71,71,42,58,85,93,44,87,31,35,24,25,14,30,35,41,27,53,39,39,73,74,64,58,52,59,60,69,51,40,48,33,66,76,39,72,63,54,72,65,68,62,90,70,68,57,58,50,66,77,53,50,76,70,44,54,75,70,58,32,54,52,43,37,49,46,40,17,47,48,39,16,22,37,40,34,26,28,57,98,89,42,77,50,82,51,57,62,83,51,40,83,80,31,51,42,34,30,55,51,66,50,99,72,84,49,67,56,97,52,58,58,41,48,37,30,25,50,56,54,53,76,46,78,43,50,62,86,38,61,88,89,53,41,79,49,48,49,15,14,94,86,73,35,46,31,41,3,74,38,86,82,29,32,10,35,33,54,12,53,42,39,47,89,49,67,52,81,88,126

Sequence (379 aa):
MERTPRRDSLNPDDDGERDSVDLLGYLLGAVDPEEAAEIAARLECDPVLREQADRIYASLPRSDEYWSNEPPPPGLADRTLAGLESLLDSGKVPPVGASHGDTPLTPTFPLETTPDSDPVTDGSSDTASLFPMSRLSPLAASDRLPAESRNWRALEWFVGLASVAIMACLLLQALLNSRHQARLLLCQDNLRSLGRALQDYAMMHRGLLPQGDSGTPLEVAGAYAPLLAQERLISDEQVLCPSSDAALTRVSFRIPKPYELERMSPTALAYAQSNMGGDFGFTLGYEVDGELQDLSTDGSPFRVIMADLPTAKGARHAGQVINVLFDDGHLSPFHRPATPLIDDSVFVNRAGRVAPGLDPDDSVIAPSGVSRVRALEFN

Radius of gyration: 33.7 Å; Cα contacts (8 Å, |Δi|>4): 428; chains: 1; bounding box: 91×59×105 Å